Protein AF-A0A8G2C918-F1 (afdb_monomer)

Nearest PDB structures (foldseek):
  8u4b-assembly1_B  TM=2.051E-01  e=2.518E-05  Homo sapiens
  2l7n-assembly1_A  TM=1.930E-01  e=5.730E+00  Mus musculus

Sequence (730 aa):
MRNIVCNIPLLLLMLLLVAGCDYKIKETTKEYTSENQDIVAGAVVAAPLDNATVEAFINNIWMPVGFTKNGNIHFTAIDEIKKYPVMLRANAYGKGRNTKTGLLFKAELRGIMMSRDDTAYLTPVTTLAALLFQIDGSTTAAAYKAKRQVTSIVQKALGFYSFDPFTNPLGDKLLKHEVLQQAFMVALGLGEETDNSSMLNFITTLATVAQTMQKDTFLGAAKKVNPKLNSSIVEYITTQQARIVQRASALLFDKDKDPLEQEKEHIELSQEMNKIMGNDITRTELAECFVLTKLTDGCDSFTPLSTQIALPQKTATTPLHFRVSLLSNKNSVTELTSNGTKGLVPTYSGRFKISATTSAGTLNEGAPISPNNDQRVTAGNKTYTNGTEFSFFPNVTTAAIDSKHIITFTAADDSSVATTITFTVKGQDDVVIESVTSSGTSKLFAFNEGSSFAIPIGATATITEGQLAADVTPAFGTATPEEVFDTVMVQFSAPAGFAFRGENTSRRTAIVAVIPTSTDNTFTFALPSTIDIVATAPSDVGKKIIEIEVLDQKNKKVVARTSSTVYFVPQNALGDIASAVMTKHPSSVITYDKKAAGSDVLLDSFISCELKTWYDLAEVPKEEQPISPINQYPSIWKLRFDNIATGNNGFKKADGSYSTELDLQPFAFSQAGTPMEFGLSDFSNEGGTDCRQTITPFSTSDIIRLYYAFYENPQKEYLTSGSIIVMEQP

Mean predicted aligned error: 22.07 Å

pLDDT: mean 70.18, std 20.14, range [22.52, 95.94]

Secondary structure (DSSP, 8-state):
---------------------------------------EEEEEBTTBEES-EEEEEETTEEEEEEEEETTEEEES-GGG--SSSEEEEE-TTS--EETTT-PBP---EEEEE-STT--EEE-HHHHHHHHHHHHTTS-HHHHHHHHHHHHHIIIIISSBTT--TTS--SSTTHHHHHHHHHHHHHHTT---TT-HHHHHTHHHHHHHHHHHTTTS-HHHHHHHH-TT--S-HHHHHHHTHHHHHHHHHHHH--TTS-HHHHHHHHHHHHHHHHHHHHHHB-----S-------SS------------------S----EEEEE----TT-------S------------EEEEEEES--EEETTTEEE---TT-----TTPPEETTEEEEEEE-GGGPPTT-EEEEEEEESS-TT-EEEEEEE--------EEEEEE--S--EEEESS--SSEE-TT-EEEPPTTSSEEEEEESSTT--HHHHHHHEEEEEEPPTTEEEEETTEEESEEEE-SPPEEETTEEEEE--TT-EEEESS-EESEEEEEEEEEEETTT--EEEEEEEEEEEEEGGGTTBEEEEEE-SS-S-EEEE-GGGTTS-EEE-EEEEEEEEEHHHHTT--TTTS-SS--SB-EEEEEEEESSPP-TTSEEEPTTS-EESEEE-GGGBS-SSSSSEEEEE-B-GGGTS-B-PEEEE-SSSEEEEEEEEEETTEEEEEEEPB--EEEEE--

Solvent-accessible surface area (backbone atoms only — not comparable to full-atom values): 41741 Å² total; per-residue (Å²): 135,82,89,87,84,90,85,84,83,88,78,79,93,79,84,82,88,89,87,81,78,91,75,83,79,78,84,75,86,71,85,81,89,78,82,90,73,78,53,75,41,29,36,34,52,82,40,41,31,21,66,16,53,26,26,35,58,52,96,93,40,80,41,81,25,30,34,24,52,90,10,29,30,39,42,80,39,61,82,74,65,84,66,65,43,30,47,35,37,31,16,82,81,34,65,13,20,29,69,48,70,68,46,62,35,38,46,55,30,21,13,61,30,68,44,92,89,39,66,30,50,30,20,71,65,32,24,47,28,32,48,38,11,54,74,59,66,54,38,63,67,24,44,54,52,20,51,52,52,50,36,49,39,42,21,69,46,60,18,35,65,86,55,64,85,84,53,80,48,83,57,102,42,30,67,61,45,39,43,48,41,38,40,53,32,54,58,44,56,44,58,50,72,81,34,62,74,38,22,68,45,42,56,62,52,45,48,52,33,45,60,38,41,77,81,41,49,67,67,59,20,30,29,74,68,15,74,84,58,82,87,48,60,40,60,53,42,59,77,38,38,70,59,28,30,52,54,36,34,66,47,71,40,56,74,86,54,56,73,70,58,35,53,51,48,50,50,52,46,38,51,53,43,46,47,49,58,64,70,45,47,55,89,76,86,84,86,90,87,82,88,82,80,84,92,75,90,84,84,91,82,91,82,91,88,77,95,71,92,80,86,85,83,70,98,63,74,77,57,51,73,49,67,51,68,77,81,73,101,79,72,76,95,69,74,100,64,100,75,82,83,86,76,91,77,82,83,68,88,36,37,33,40,56,44,52,48,64,48,50,32,33,44,55,101,72,46,75,43,58,46,53,91,80,54,74,46,61,69,64,96,61,70,43,50,58,61,42,75,45,38,39,38,72,56,67,94,81,54,54,76,66,39,63,38,39,45,32,40,25,34,67,91,41,80,87,49,62,49,70,51,72,50,58,42,84,72,77,84,76,92,47,68,65,46,46,44,68,61,35,80,47,27,64,42,54,17,81,40,60,47,82,58,37,32,44,59,71,29,42,21,79,38,53,71,42,30,53,23,36,31,38,28,50,68,60,89,79,80,49,47,64,60,49,45,70,45,39,34,46,36,39,35,45,40,92,45,36,21,37,32,44,95,90,44,76,33,53,59,50,69,46,90,63,76,31,53,70,57,93,68,33,33,37,43,48,45,62,52,75,32,29,41,31,27,73,31,76,38,70,49,40,82,45,56,34,43,36,34,34,21,33,57,88,78,65,45,77,69,37,64,41,63,39,74,32,32,42,36,20,60,92,37,44,25,29,65,68,47,44,32,55,69,61,55,48,75,34,77,44,69,42,60,68,96,41,79,87,44,79,40,76,46,79,47,52,44,34,33,39,63,28,31,45,45,59,75,35,64,55,58,74,89,78,47,60,97,71,51,68,78,50,58,65,70,43,39,32,40,33,47,86,62,83,84,48,83,82,28,27,38,50,44,96,88,71,49,42,29,48,56,43,78,39,63,93,35,47,80,46,84,87,53,73,60,28,37,30,56,22,42,74,31,53,93,78,76,47,66,71,45,51,43,41,30,24,72,87,55,66,65,40,49,36,35,47,34,34,17,33,70,94,43,68,86,54,75,42,77,40,49,64,43,35,35,41,30,48,51,131

Structure (mmCIF, N/CA/C/O backbone):
data_AF-A0A8G2C918-F1
#
_entry.id   AF-A0A8G2C918-F1
#
loop_
_atom_site.group_PDB
_atom_site.id
_atom_site.type_symbol
_atom_site.label_atom_id
_atom_site.label_alt_id
_atom_site.label_comp_id
_atom_site.label_asym_id
_atom_site.label_entity_id
_atom_site.label_seq_id
_atom_site.pdbx_PDB_ins_code
_atom_site.Cartn_x
_atom_site.Cartn_y
_atom_site.Cartn_z
_atom_site.occupancy
_atom_site.B_iso_or_equiv
_atom_site.auth_seq_id
_atom_site.auth_comp_id
_atom_site.auth_asym_id
_atom_site.auth_atom_id
_atom_site.pdbx_PDB_model_num
ATOM 1 N N . MET A 1 1 ? 23.443 42.642 89.376 1.00 32.12 1 MET A N 1
ATOM 2 C CA . MET A 1 1 ? 23.625 43.856 88.549 1.00 32.12 1 MET A CA 1
ATOM 3 C C . MET A 1 1 ? 23.924 43.423 87.119 1.00 32.12 1 MET A C 1
ATOM 5 O O . MET A 1 1 ? 24.806 42.593 86.970 1.00 32.12 1 MET A O 1
ATOM 9 N N . ARG A 1 2 ? 23.223 44.028 86.139 1.00 31.61 2 ARG A N 1
ATOM 10 C CA . ARG A 1 2 ? 23.403 43.985 84.661 1.00 31.61 2 ARG A CA 1
ATOM 11 C C . ARG A 1 2 ? 22.984 42.667 83.966 1.00 31.61 2 ARG A C 1
ATOM 13 O O . ARG A 1 2 ? 23.563 41.639 84.271 1.00 31.61 2 ARG A O 1
ATOM 20 N N . ASN A 1 3 ? 21.905 42.573 83.163 1.00 31.84 3 ASN A N 1
ATOM 21 C CA . ASN A 1 3 ? 21.413 43.351 81.991 1.00 31.84 3 ASN A CA 1
ATOM 22 C C . ASN A 1 3 ? 22.470 43.518 80.887 1.00 31.84 3 ASN A C 1
ATOM 24 O O . ASN A 1 3 ? 23.605 43.813 81.229 1.00 31.84 3 ASN A O 1
ATOM 28 N N . ILE A 1 4 ? 22.228 43.488 79.572 1.00 38.88 4 ILE A N 1
ATOM 29 C CA . ILE A 1 4 ? 21.111 43.289 78.611 1.00 38.88 4 ILE A CA 1
ATOM 30 C C . ILE A 1 4 ? 21.816 43.301 77.218 1.00 38.88 4 ILE A C 1
ATOM 32 O O . ILE A 1 4 ? 22.996 43.643 77.163 1.00 38.88 4 ILE A O 1
ATOM 36 N N . VAL A 1 5 ? 21.081 42.998 76.133 1.00 33.28 5 VAL A N 1
ATOM 37 C CA . VAL A 1 5 ? 21.275 43.331 74.688 1.00 33.28 5 VAL A CA 1
ATOM 38 C C . VAL A 1 5 ? 21.325 42.015 73.888 1.00 33.28 5 VAL A C 1
ATOM 40 O O . VAL A 1 5 ? 22.317 41.306 73.947 1.00 33.28 5 VAL A O 1
ATOM 43 N N . CYS A 1 6 ? 20.250 41.487 73.287 1.00 32.41 6 CYS A N 1
ATOM 44 C CA . CYS A 1 6 ? 19.261 42.031 72.338 1.00 32.41 6 CYS A CA 1
ATOM 45 C C . CYS A 1 6 ? 19.869 42.478 70.995 1.00 32.41 6 CYS A C 1
ATOM 47 O O . CYS A 1 6 ? 20.426 43.563 70.917 1.00 32.41 6 CYS A O 1
ATOM 49 N N . ASN A 1 7 ? 19.732 41.647 69.951 1.00 29.67 7 ASN A N 1
ATOM 50 C CA . ASN A 1 7 ? 19.430 42.065 68.573 1.00 29.67 7 ASN A CA 1
ATOM 51 C C . ASN A 1 7 ? 19.070 40.835 67.712 1.00 29.67 7 ASN A C 1
ATOM 53 O O . ASN A 1 7 ? 19.927 40.078 67.271 1.00 29.67 7 ASN A O 1
ATOM 57 N N . ILE A 1 8 ? 17.768 40.662 67.492 1.00 48.41 8 ILE A N 1
ATOM 58 C CA . ILE A 1 8 ? 17.135 39.984 66.348 1.00 48.41 8 ILE A CA 1
ATOM 59 C C . ILE A 1 8 ? 16.676 41.160 65.463 1.00 48.41 8 ILE A C 1
ATOM 61 O O . ILE A 1 8 ? 16.095 42.082 66.046 1.00 48.41 8 ILE A O 1
ATOM 65 N N . PRO A 1 9 ? 16.924 41.217 64.133 1.00 47.28 9 PRO A N 1
ATOM 66 C CA . PRO A 1 9 ? 16.247 40.315 63.193 1.00 47.28 9 PRO A CA 1
ATOM 67 C C . PRO A 1 9 ? 16.969 40.023 61.855 1.00 47.28 9 PRO A C 1
ATOM 69 O O . PRO A 1 9 ? 17.986 40.611 61.515 1.00 47.28 9 PRO A O 1
ATOM 72 N N . LEU A 1 10 ? 16.321 39.162 61.060 1.00 33.94 10 LEU A N 1
ATOM 73 C CA . LEU A 1 10 ? 16.300 39.209 59.592 1.00 33.94 10 LEU A CA 1
ATOM 74 C C . LEU A 1 10 ? 17.639 38.985 58.854 1.00 33.94 10 LEU A C 1
ATOM 76 O O . LEU A 1 10 ? 18.270 39.915 58.370 1.00 33.94 10 LEU A O 1
ATOM 80 N N . LEU A 1 11 ? 17.948 37.726 58.556 1.00 36.88 11 LEU A N 1
ATOM 81 C CA . LEU A 1 11 ? 17.867 37.314 57.155 1.00 36.88 11 LEU A CA 1
ATOM 82 C C . LEU A 1 11 ? 17.678 35.799 57.065 1.00 36.88 11 LEU A C 1
ATOM 84 O O . LEU A 1 11 ? 18.548 35.023 57.437 1.00 36.88 11 LEU A O 1
ATOM 88 N N . LEU A 1 12 ? 16.478 35.441 56.624 1.00 35.50 12 LEU A N 1
ATOM 89 C CA . LEU A 1 12 ? 16.113 34.307 55.786 1.00 35.50 12 LEU A CA 1
ATOM 90 C C . LEU A 1 12 ? 17.060 33.089 55.795 1.00 35.50 12 LEU A C 1
ATOM 92 O O . LEU A 1 12 ? 18.175 33.143 55.296 1.00 35.50 12 LEU A O 1
ATOM 96 N N . LEU A 1 13 ? 16.617 31.930 56.279 1.00 40.97 13 LEU A N 1
ATOM 97 C CA . LEU A 1 13 ? 15.648 31.103 55.541 1.00 40.97 13 LEU A CA 1
ATOM 98 C C . LEU A 1 13 ? 16.227 30.659 54.190 1.00 40.97 13 LEU A C 1
ATOM 100 O O . LEU A 1 13 ? 15.791 31.108 53.142 1.00 40.97 13 LEU A O 1
ATOM 104 N N . MET A 1 14 ? 17.221 29.775 54.256 1.00 29.80 14 MET A N 1
ATOM 105 C CA . MET A 1 14 ? 17.512 28.719 53.284 1.00 29.80 14 MET A CA 1
ATOM 106 C C . MET A 1 14 ? 18.461 27.733 53.979 1.00 29.80 14 MET A C 1
ATOM 108 O O . MET A 1 14 ? 19.437 28.152 54.590 1.00 29.80 14 MET A O 1
ATOM 112 N N . LEU A 1 15 ? 18.169 26.437 53.871 1.00 34.94 15 LEU A N 1
ATOM 113 C CA . LEU A 1 15 ? 18.985 25.295 54.325 1.00 34.94 15 LEU A CA 1
ATOM 114 C C . LEU A 1 15 ? 18.833 24.860 55.793 1.00 34.94 15 LEU A C 1
ATOM 116 O O . LEU A 1 15 ? 19.758 24.389 56.447 1.00 34.94 15 LEU A O 1
ATOM 120 N N . LEU A 1 16 ? 17.587 24.891 56.261 1.00 30.78 16 LEU A N 1
ATOM 121 C CA . LEU A 1 16 ? 17.045 23.786 57.050 1.00 30.78 16 LEU A CA 1
ATOM 122 C C . LEU A 1 16 ? 17.107 22.473 56.230 1.00 30.78 16 LEU A C 1
ATOM 124 O O . LEU A 1 16 ? 16.788 22.478 55.044 1.00 30.78 16 LEU A O 1
ATOM 128 N N . LEU A 1 17 ? 17.386 21.364 56.927 1.00 31.30 17 LEU A N 1
ATOM 129 C CA . LEU A 1 17 ? 16.862 20.011 56.659 1.00 31.30 17 LEU A CA 1
ATOM 130 C C . LEU A 1 17 ? 17.523 19.142 55.566 1.00 31.30 17 LEU A C 1
ATOM 132 O O . LEU A 1 17 ? 16.834 18.681 54.665 1.00 31.30 17 LEU A O 1
ATOM 136 N N . VAL A 1 18 ? 18.803 18.769 55.710 1.00 32.84 18 VAL A N 1
ATOM 137 C CA . VAL A 1 18 ? 19.326 17.513 55.113 1.00 32.84 18 VAL A CA 1
ATOM 138 C C . VAL A 1 18 ? 20.404 16.897 56.019 1.00 32.84 18 VAL A C 1
ATOM 140 O O . VAL A 1 18 ? 21.580 17.174 55.835 1.00 32.84 18 VAL A O 1
ATOM 143 N N . ALA A 1 19 ? 20.014 16.109 57.026 1.00 30.86 19 ALA A N 1
ATOM 144 C CA . ALA A 1 19 ? 20.847 15.075 57.676 1.00 30.86 19 ALA A CA 1
ATOM 145 C C . ALA A 1 19 ? 20.064 14.463 58.851 1.00 30.86 19 ALA A C 1
ATOM 147 O O . ALA A 1 19 ? 20.234 14.845 60.007 1.00 30.86 19 ALA A O 1
ATOM 148 N N . GLY A 1 20 ? 19.150 13.545 58.537 1.00 25.59 20 GLY A N 1
ATOM 149 C CA . GLY A 1 20 ? 18.375 12.785 59.512 1.00 25.59 20 GLY A CA 1
ATOM 150 C C . GLY A 1 20 ? 18.627 11.290 59.354 1.00 25.59 20 GLY A C 1
ATOM 151 O O . GLY A 1 20 ? 18.128 10.690 58.413 1.00 25.59 20 GLY A O 1
ATOM 152 N N . CYS A 1 21 ? 19.378 10.749 60.313 1.00 28.38 21 CYS A N 1
ATOM 153 C CA . CYS A 1 21 ? 19.358 9.382 60.839 1.00 28.38 21 CYS A CA 1
ATOM 154 C C . CYS A 1 21 ? 19.516 8.191 59.875 1.00 28.38 21 CYS A C 1
ATOM 156 O O . CYS A 1 21 ? 18.552 7.663 59.326 1.00 28.38 21 CYS A O 1
ATOM 158 N N . ASP A 1 22 ? 20.743 7.661 59.871 1.00 27.02 22 ASP A N 1
ATOM 159 C CA . ASP A 1 22 ? 21.066 6.257 59.613 1.00 27.02 22 ASP A CA 1
ATOM 160 C C . ASP A 1 22 ? 20.166 5.307 60.422 1.00 27.02 22 ASP A C 1
ATOM 162 O O . ASP A 1 22 ? 20.320 5.153 61.638 1.00 27.02 22 ASP A O 1
ATOM 166 N N . TYR A 1 23 ? 19.264 4.606 59.735 1.00 26.92 23 TYR A N 1
ATOM 167 C CA . TYR A 1 23 ? 18.685 3.358 60.224 1.00 26.92 23 TYR A CA 1
ATOM 168 C C . TYR A 1 23 ? 19.429 2.199 59.556 1.00 26.92 23 TYR A C 1
ATOM 170 O O . TYR A 1 23 ? 19.225 1.899 58.381 1.00 26.92 23 TYR A O 1
ATOM 178 N N . LYS A 1 24 ? 20.309 1.536 60.318 1.00 26.67 24 LYS A N 1
ATOM 179 C CA . LYS A 1 24 ? 20.895 0.242 59.942 1.00 26.67 24 LYS A CA 1
ATOM 180 C C . LYS A 1 24 ? 19.768 -0.769 59.731 1.00 26.67 24 LYS A C 1
ATOM 182 O O . LYS A 1 24 ? 19.124 -1.191 60.693 1.00 26.67 24 LYS A O 1
ATOM 187 N N . ILE A 1 25 ? 19.562 -1.189 58.487 1.00 30.53 25 ILE A N 1
ATOM 188 C CA . ILE A 1 25 ? 18.729 -2.344 58.162 1.00 30.53 25 ILE A CA 1
ATOM 189 C C . ILE A 1 25 ? 19.484 -3.590 58.640 1.00 30.53 25 ILE A C 1
ATOM 191 O O . ILE A 1 25 ? 20.537 -3.937 58.113 1.00 30.53 25 ILE A O 1
ATOM 195 N N . LYS A 1 26 ? 18.957 -4.244 59.681 1.00 26.45 26 LYS A N 1
ATOM 196 C CA . LYS A 1 26 ? 19.287 -5.634 60.002 1.00 26.45 26 LYS A CA 1
ATOM 197 C C . LYS A 1 26 ? 18.755 -6.503 58.866 1.00 26.45 26 LYS A C 1
ATOM 199 O O . LYS A 1 26 ? 17.549 -6.737 58.789 1.00 26.45 26 LYS A O 1
ATOM 204 N N . GLU A 1 27 ? 19.652 -7.005 58.026 1.00 29.88 27 GLU A N 1
ATOM 205 C CA . GLU A 1 27 ? 19.395 -8.208 57.240 1.00 29.88 27 GLU A CA 1
ATOM 206 C C . GLU A 1 27 ? 19.060 -9.332 58.221 1.00 29.88 27 GLU A C 1
ATOM 208 O O . GLU A 1 27 ? 19.912 -9.845 58.945 1.00 29.88 27 GLU A O 1
ATOM 213 N N . THR A 1 28 ? 17.771 -9.640 58.321 1.00 27.67 28 THR A N 1
ATOM 214 C CA . THR A 1 28 ? 17.304 -10.829 59.021 1.00 27.67 28 THR A CA 1
ATOM 215 C C . THR A 1 28 ? 16.910 -11.805 57.931 1.00 27.67 28 THR A C 1
ATOM 217 O O . THR A 1 28 ? 15.772 -11.813 57.466 1.00 27.67 28 THR A O 1
ATOM 220 N N . THR A 1 29 ? 17.886 -12.587 57.480 1.00 33.78 29 THR A N 1
ATOM 221 C CA . THR A 1 29 ? 17.678 -13.802 56.697 1.00 33.78 29 THR A CA 1
ATOM 222 C C . THR A 1 29 ? 16.863 -14.748 57.570 1.00 33.78 29 THR A C 1
ATOM 224 O O . THR A 1 29 ? 17.391 -15.442 58.435 1.00 33.78 29 THR A O 1
ATOM 227 N N . LYS A 1 30 ? 15.539 -14.711 57.420 1.00 26.31 30 LYS A N 1
ATOM 228 C CA . LYS A 1 30 ? 14.686 -15.797 57.885 1.00 26.31 30 LYS A CA 1
ATOM 229 C C . LYS A 1 30 ? 14.588 -16.796 56.746 1.00 26.31 30 LYS A C 1
ATOM 231 O O . LYS A 1 30 ? 13.847 -16.579 55.791 1.00 26.31 30 LYS A O 1
ATOM 236 N N . GLU A 1 31 ? 15.351 -17.875 56.866 1.00 27.52 31 GLU A N 1
ATOM 237 C CA . GLU A 1 31 ? 14.974 -19.142 56.256 1.00 27.52 31 GLU A CA 1
ATOM 238 C C . GLU A 1 31 ? 13.572 -19.500 56.763 1.00 27.52 31 GLU A C 1
ATOM 240 O O . GLU A 1 31 ? 13.368 -19.726 57.955 1.00 27.52 31 GLU A O 1
ATOM 245 N N . TYR A 1 32 ? 12.596 -19.504 55.860 1.00 27.55 32 TYR A N 1
ATOM 246 C CA . TYR A 1 32 ? 11.320 -20.171 56.075 1.00 27.55 32 TYR A CA 1
ATOM 247 C C . TYR A 1 32 ? 11.331 -21.457 55.257 1.00 27.55 32 TYR A C 1
ATOM 249 O O . TYR A 1 32 ? 11.135 -21.447 54.045 1.00 27.55 32 TYR A O 1
ATOM 257 N N . THR A 1 33 ? 11.556 -22.572 55.939 1.00 33.81 33 THR A N 1
ATOM 258 C CA . THR A 1 33 ? 11.066 -23.881 55.515 1.00 33.81 33 THR A CA 1
ATOM 259 C C . THR A 1 33 ? 9.896 -24.246 56.428 1.00 33.81 33 THR A C 1
ATOM 261 O O . THR A 1 33 ? 10.117 -24.587 57.581 1.00 33.81 33 THR A O 1
ATOM 264 N N . SER A 1 34 ? 8.658 -24.124 55.932 1.00 27.55 34 SER A N 1
ATOM 265 C CA . SER A 1 34 ? 7.542 -25.055 56.199 1.00 27.55 34 SER A CA 1
ATOM 266 C C . SER A 1 34 ? 6.229 -24.561 55.571 1.00 27.55 34 SER A C 1
ATOM 268 O O . SER A 1 34 ? 5.693 -23.530 55.964 1.00 27.55 34 SER A O 1
ATOM 270 N N . GLU A 1 35 ? 5.737 -25.361 54.627 1.00 27.92 35 GLU A N 1
ATOM 271 C CA . GLU A 1 35 ? 4.338 -25.779 54.447 1.00 27.92 35 GLU A CA 1
ATOM 272 C C . GLU A 1 35 ? 3.220 -24.725 54.286 1.00 27.92 35 GLU A C 1
ATOM 274 O O . GLU A 1 35 ? 2.712 -24.149 55.239 1.00 27.92 35 GLU A O 1
ATOM 279 N N . ASN A 1 36 ? 2.751 -24.631 53.032 1.00 40.00 36 ASN A N 1
ATOM 280 C CA . ASN A 1 36 ? 1.347 -24.538 52.611 1.00 40.00 36 ASN A CA 1
ATOM 281 C C . ASN A 1 36 ? 0.421 -23.555 53.350 1.00 40.00 36 ASN A C 1
ATOM 283 O O . ASN A 1 36 ? -0.276 -23.935 54.285 1.00 40.00 36 ASN A O 1
ATOM 287 N N . GLN A 1 37 ? 0.249 -22.364 52.767 1.00 39.84 37 GLN A N 1
ATOM 288 C CA . GLN A 1 37 ? -1.017 -21.963 52.121 1.00 39.84 37 GLN A CA 1
ATOM 289 C C . GLN A 1 37 ? -0.845 -20.604 51.407 1.00 39.84 37 GLN A C 1
ATOM 291 O O . GLN A 1 37 ? -1.522 -19.629 51.719 1.00 39.84 37 GLN A O 1
ATOM 296 N N . ASP A 1 38 ? 0.043 -20.524 50.408 1.00 46.53 38 ASP A N 1
ATOM 297 C CA . ASP A 1 38 ? -0.089 -19.470 49.391 1.00 46.53 38 ASP A CA 1
ATOM 298 C C . ASP A 1 38 ? -1.311 -19.835 48.535 1.00 46.53 38 ASP A C 1
ATOM 300 O O . ASP A 1 38 ? -1.213 -20.590 47.565 1.00 46.53 38 ASP A O 1
ATOM 304 N N . ILE A 1 39 ? -2.500 -19.386 48.945 1.00 52.44 39 ILE A N 1
ATOM 305 C CA . ILE A 1 39 ? -3.729 -19.648 48.194 1.00 52.44 39 ILE A CA 1
ATOM 306 C C . ILE A 1 39 ? -3.706 -18.754 46.951 1.00 52.44 39 ILE A C 1
ATOM 308 O O . ILE A 1 39 ? -3.941 -17.546 47.023 1.00 52.44 39 ILE A O 1
ATOM 312 N N . VAL A 1 40 ? -3.417 -19.364 45.800 1.00 58.62 40 VAL A N 1
ATOM 313 C CA . VAL A 1 40 ? -3.620 -18.748 44.486 1.00 58.62 40 VAL A CA 1
ATOM 314 C C . VAL A 1 40 ? -5.126 -18.629 44.267 1.00 58.62 40 VAL A C 1
ATOM 316 O O . VAL A 1 40 ? -5.803 -19.624 44.026 1.00 58.62 40 VAL A O 1
ATOM 319 N N . ALA A 1 41 ? -5.658 -17.416 44.390 1.00 59.22 41 ALA A N 1
ATOM 320 C CA . ALA A 1 41 ? -7.094 -17.144 44.274 1.00 59.22 41 ALA A CA 1
ATOM 321 C C . ALA A 1 41 ? -7.385 -15.988 43.307 1.00 59.22 41 ALA A C 1
ATOM 323 O O . ALA A 1 41 ? -8.381 -15.282 43.445 1.00 59.22 41 ALA A O 1
ATOM 324 N N . GLY A 1 42 ? -6.531 -15.758 42.308 1.00 61.78 42 GLY A N 1
ATOM 325 C CA . GLY A 1 42 ? -6.791 -14.718 41.318 1.00 61.78 42 GLY A CA 1
ATOM 326 C C . GLY A 1 42 ? -5.708 -14.549 40.269 1.00 61.78 42 GLY A C 1
ATOM 327 O O . GLY A 1 42 ? -4.627 -15.122 40.379 1.00 61.78 42 GLY A O 1
ATOM 328 N N . ALA A 1 43 ? -5.998 -13.719 39.271 1.00 72.50 43 ALA A N 1
ATOM 329 C CA . ALA A 1 43 ? -5.054 -13.360 38.218 1.00 72.50 43 ALA A CA 1
ATOM 330 C C . ALA A 1 43 ? -5.240 -11.912 37.751 1.00 72.50 43 ALA A C 1
ATOM 332 O O . ALA A 1 43 ? -6.340 -11.355 37.819 1.00 72.50 43 ALA A O 1
ATOM 333 N N . VAL A 1 44 ? -4.158 -11.320 37.252 1.00 71.00 44 VAL A N 1
ATOM 334 C CA . VAL A 1 44 ? -4.124 -9.979 36.662 1.00 71.00 44 VAL A CA 1
ATOM 335 C C . VAL A 1 44 ? -3.740 -10.097 35.192 1.00 71.00 44 VAL A C 1
ATOM 337 O O . VAL A 1 44 ? -2.695 -10.673 34.891 1.00 71.00 44 VAL A O 1
ATOM 340 N N . VAL A 1 45 ? -4.575 -9.574 34.285 1.00 63.53 45 VAL A N 1
ATOM 341 C CA . VAL A 1 45 ? -4.317 -9.631 32.833 1.00 63.53 45 VAL A CA 1
ATOM 342 C C . VAL A 1 45 ? -4.524 -8.278 32.154 1.00 63.53 45 VAL A C 1
ATOM 344 O O . VAL A 1 45 ? -5.636 -7.743 32.115 1.00 63.53 45 VAL A O 1
ATOM 347 N N . ALA A 1 46 ? -3.382 -7.772 31.687 1.00 56.19 46 ALA A N 1
ATOM 348 C CA . ALA A 1 46 ? -3.067 -6.635 30.820 1.00 56.19 46 ALA A CA 1
ATOM 349 C C . ALA A 1 46 ? -1.543 -6.758 30.583 1.00 56.19 46 ALA A C 1
ATOM 351 O O . ALA A 1 46 ? -0.741 -6.092 31.243 1.00 56.19 46 ALA A O 1
ATOM 352 N N . ALA A 1 47 ? -1.168 -7.841 29.887 1.00 58.62 47 ALA A N 1
ATOM 353 C CA . ALA A 1 47 ? 0.020 -8.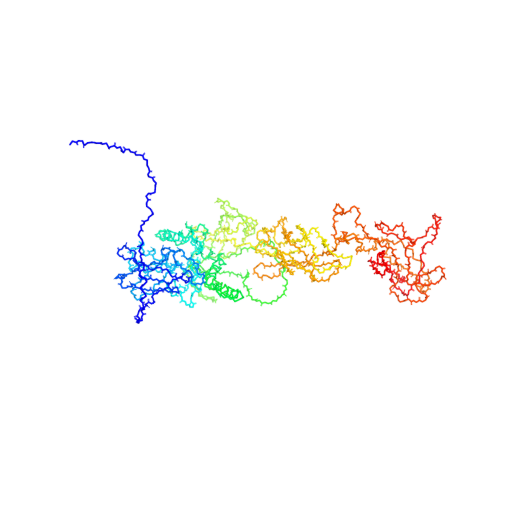659 30.161 1.00 58.62 47 ALA A CA 1
ATOM 354 C C . ALA A 1 47 ? 0.057 -9.275 31.582 1.00 58.62 47 ALA A C 1
ATOM 356 O O . ALA A 1 47 ? -0.422 -8.666 32.543 1.00 58.62 47 ALA A O 1
ATOM 357 N N . PRO A 1 48 ? 0.626 -10.483 31.783 1.00 70.94 48 PRO A N 1
ATOM 358 C CA . PRO A 1 48 ? 0.764 -11.031 33.127 1.00 70.94 48 PRO A CA 1
ATOM 359 C C . PRO A 1 48 ? 1.688 -10.110 33.927 1.00 70.94 48 PRO A C 1
ATOM 361 O O . PRO A 1 48 ? 2.847 -9.901 33.552 1.00 70.94 48 PRO A O 1
ATOM 364 N N . LEU A 1 49 ? 1.139 -9.504 34.978 1.00 81.88 49 LEU A N 1
ATOM 365 C CA . LEU A 1 49 ? 1.768 -8.412 35.707 1.00 81.88 49 LEU A CA 1
ATOM 366 C C . LEU A 1 49 ? 2.320 -8.883 37.051 1.00 81.88 49 LEU A C 1
ATOM 368 O O . LEU A 1 49 ? 1.591 -9.432 37.875 1.00 81.88 49 LEU A O 1
ATOM 372 N N . ASP A 1 50 ? 3.584 -8.571 37.305 1.00 85.25 50 ASP A N 1
ATOM 373 C CA . ASP A 1 50 ? 4.347 -8.995 38.475 1.00 85.25 50 ASP A CA 1
ATOM 374 C C . ASP A 1 50 ? 4.745 -7.845 39.379 1.00 85.25 50 ASP A C 1
ATOM 376 O O . ASP A 1 50 ? 4.914 -6.706 38.941 1.00 85.25 50 ASP A O 1
ATOM 380 N N . ASN A 1 51 ? 4.951 -8.168 40.655 1.00 85.12 51 ASN A N 1
ATOM 381 C CA . ASN A 1 51 ? 5.389 -7.247 41.699 1.00 85.12 51 ASN A CA 1
ATOM 382 C C . ASN A 1 51 ? 4.419 -6.080 41.960 1.00 85.12 51 ASN A C 1
ATOM 384 O O . ASN A 1 51 ? 4.828 -5.053 42.509 1.00 85.12 51 ASN A O 1
ATOM 388 N N . ALA A 1 52 ? 3.136 -6.206 41.604 1.00 88.06 52 ALA A N 1
ATOM 389 C CA . ALA A 1 52 ? 2.132 -5.250 42.051 1.00 88.06 52 ALA A CA 1
ATOM 390 C C . ALA A 1 52 ? 1.549 -5.650 43.398 1.00 88.06 52 ALA A C 1
ATOM 392 O O . ALA A 1 52 ? 1.150 -6.791 43.610 1.00 88.06 52 ALA A O 1
ATOM 393 N N . THR A 1 53 ? 1.430 -4.670 44.287 1.00 90.50 53 THR A N 1
ATOM 394 C CA . THR A 1 53 ? 0.644 -4.799 45.512 1.00 90.50 53 THR A CA 1
ATOM 395 C C . THR A 1 53 ? -0.840 -4.897 45.166 1.00 90.50 53 THR A C 1
ATOM 397 O O . THR A 1 53 ? -1.336 -4.131 44.331 1.00 90.50 53 THR A O 1
ATOM 400 N N . VAL A 1 54 ? -1.531 -5.823 45.828 1.00 91.31 54 VAL A N 1
ATOM 401 C CA . VAL A 1 54 ? -2.983 -6.002 45.768 1.00 91.31 54 VAL A CA 1
ATOM 402 C C . VAL A 1 54 ? -3.581 -5.535 47.089 1.00 91.31 54 VAL A C 1
ATOM 404 O O . VAL A 1 54 ? -3.148 -5.955 48.161 1.00 91.31 54 VAL A O 1
ATOM 407 N N . GLU A 1 55 ? -4.579 -4.664 47.012 1.00 94.25 55 GLU A N 1
ATOM 408 C CA . GLU A 1 55 ? -5.244 -4.050 48.156 1.00 94.25 55 GLU A CA 1
ATOM 409 C C . GLU A 1 55 ? -6.756 -4.299 48.103 1.00 94.25 55 GLU A C 1
ATOM 411 O O . GLU A 1 55 ? -7.358 -4.304 47.029 1.00 94.25 55 GLU A O 1
ATOM 416 N N . ALA A 1 56 ? -7.385 -4.464 49.264 1.00 93.25 56 ALA A N 1
ATOM 417 C CA . ALA A 1 56 ? -8.828 -4.600 49.422 1.00 93.25 56 ALA A CA 1
ATOM 418 C C . ALA A 1 56 ? -9.428 -3.345 50.071 1.00 93.25 56 ALA A C 1
ATOM 420 O O . ALA A 1 56 ? -8.821 -2.748 50.961 1.00 93.25 56 ALA A O 1
ATOM 421 N N . PHE A 1 57 ? -10.631 -2.947 49.651 1.00 94.06 57 PHE A N 1
ATOM 422 C CA . PHE A 1 57 ? -11.352 -1.824 50.253 1.00 94.06 57 PHE A CA 1
ATOM 423 C C . PHE A 1 57 ? -12.164 -2.286 51.472 1.00 94.06 57 PHE A C 1
ATOM 425 O O . PHE A 1 57 ? -13.265 -2.822 51.334 1.00 94.06 57 PHE A O 1
ATOM 432 N N . ILE A 1 58 ? -11.623 -2.086 52.674 1.00 89.00 58 ILE A N 1
ATOM 433 C CA . ILE A 1 58 ? -12.174 -2.571 53.947 1.00 89.00 58 ILE A CA 1
ATOM 434 C C . ILE A 1 58 ? -12.369 -1.372 54.875 1.00 89.00 58 ILE A C 1
ATOM 436 O O . ILE A 1 58 ? -11.472 -0.556 55.018 1.00 89.00 58 ILE A O 1
ATOM 440 N N . ASN A 1 59 ? -13.529 -1.240 55.530 1.00 85.62 59 ASN A N 1
ATOM 441 C CA . ASN A 1 59 ? -13.800 -0.149 56.486 1.00 85.62 59 ASN A CA 1
ATOM 442 C C . ASN A 1 59 ? -13.477 1.262 55.942 1.00 85.62 59 ASN A C 1
ATOM 444 O O . ASN A 1 59 ? -12.971 2.114 56.667 1.00 85.62 59 ASN A O 1
ATOM 448 N N . ASN A 1 60 ? -13.778 1.506 54.662 1.00 84.88 60 ASN A N 1
ATOM 449 C CA . ASN A 1 60 ? -13.489 2.750 53.939 1.00 84.88 60 ASN A CA 1
ATOM 450 C C . ASN A 1 60 ? -11.996 3.096 53.773 1.00 84.88 60 ASN A C 1
ATOM 452 O O . ASN A 1 60 ? -11.667 4.239 53.459 1.00 84.88 60 ASN A O 1
ATOM 456 N N . ILE A 1 61 ? -11.099 2.122 53.937 1.00 91.56 61 ILE A N 1
ATOM 457 C CA . ILE A 1 61 ? -9.663 2.259 53.677 1.00 91.56 61 ILE A CA 1
ATOM 458 C C . ILE A 1 61 ? -9.182 1.166 52.716 1.00 91.56 61 ILE A C 1
ATOM 460 O O . ILE A 1 61 ? -9.748 0.076 52.654 1.00 91.56 61 ILE A O 1
ATOM 464 N N . TRP A 1 62 ? -8.137 1.461 51.945 1.00 93.88 62 TRP A N 1
ATOM 465 C CA . TRP A 1 62 ? -7.453 0.461 51.127 1.00 93.88 62 TRP A CA 1
ATOM 466 C C . TRP A 1 62 ? -6.371 -0.218 51.963 1.00 93.88 62 TRP A C 1
ATOM 468 O O . TRP A 1 62 ? -5.480 0.456 52.478 1.00 93.88 62 TRP A O 1
ATOM 478 N N . MET A 1 63 ? -6.472 -1.535 52.115 1.00 93.38 63 MET A N 1
ATOM 479 C CA . MET A 1 63 ? -5.550 -2.347 52.908 1.00 93.38 63 MET A CA 1
ATOM 480 C C . MET A 1 63 ? -4.803 -3.343 52.016 1.00 93.38 63 MET A C 1
ATOM 482 O O . MET A 1 63 ? -5.466 -4.057 51.265 1.00 93.38 63 MET A O 1
ATOM 486 N N . PRO A 1 64 ? -3.463 -3.435 52.085 1.00 92.06 64 PRO A N 1
ATOM 487 C CA . PRO A 1 64 ? -2.696 -4.455 51.371 1.00 92.06 64 PRO A CA 1
ATOM 488 C C . PRO A 1 64 ? -3.076 -5.867 51.820 1.00 92.06 64 PRO A C 1
ATOM 490 O O . PRO A 1 64 ? -3.005 -6.180 53.001 1.00 92.06 64 PRO A O 1
ATOM 493 N N . VAL A 1 65 ? -3.450 -6.723 50.870 1.00 90.81 65 VAL A N 1
ATOM 494 C CA . VAL A 1 65 ? -3.874 -8.112 51.128 1.00 90.81 65 VAL A CA 1
ATOM 495 C C . VAL A 1 65 ? -3.059 -9.153 50.360 1.00 90.81 65 VAL A C 1
ATOM 497 O O . VAL A 1 65 ? -3.187 -10.348 50.630 1.00 90.81 65 VAL A O 1
ATOM 500 N N . GLY A 1 66 ? -2.211 -8.728 49.421 1.00 90.56 66 GLY A N 1
ATOM 501 C CA . GLY A 1 66 ? -1.370 -9.627 48.639 1.00 90.56 66 GLY A CA 1
ATOM 502 C C . GLY A 1 66 ? -0.474 -8.919 47.629 1.00 90.56 66 GLY A C 1
ATOM 503 O O . GLY A 1 66 ? -0.338 -7.691 47.629 1.00 90.56 66 GLY A O 1
ATOM 504 N N . PHE A 1 67 ? 0.126 -9.708 46.744 1.00 90.00 67 PHE A N 1
ATOM 505 C CA . PHE A 1 67 ? 0.958 -9.238 45.639 1.00 90.00 67 PHE A CA 1
ATOM 506 C C . PHE A 1 67 ? 0.790 -10.126 44.401 1.00 90.00 67 PHE A C 1
ATOM 508 O O . PHE A 1 67 ? 0.228 -11.218 44.484 1.00 90.00 67 PHE A O 1
ATOM 515 N N . THR A 1 68 ? 1.278 -9.666 43.249 1.00 89.12 68 THR A N 1
ATOM 516 C CA . THR A 1 68 ? 1.255 -10.443 42.006 1.00 89.12 68 THR A CA 1
ATOM 517 C C . THR A 1 68 ? 2.603 -11.096 41.689 1.00 89.12 68 THR A C 1
ATOM 519 O O . THR A 1 68 ? 3.654 -10.470 41.860 1.00 89.12 68 THR A O 1
ATOM 522 N N . LYS A 1 69 ? 2.579 -12.350 41.220 1.00 85.88 69 LYS A N 1
ATOM 523 C CA . LYS A 1 69 ? 3.755 -13.107 40.758 1.00 85.88 69 LYS A CA 1
ATOM 524 C C . LYS A 1 69 ? 3.366 -14.078 39.640 1.00 85.88 69 LYS A C 1
ATOM 526 O O . LYS A 1 69 ? 2.391 -14.817 39.762 1.00 85.88 69 LYS A O 1
ATOM 531 N N . ASN A 1 70 ? 4.128 -14.083 38.552 1.00 78.31 70 ASN A N 1
ATOM 532 C CA . ASN A 1 70 ? 3.760 -14.667 37.263 1.00 78.31 70 ASN A CA 1
ATOM 533 C C . ASN A 1 70 ? 2.314 -14.334 36.822 1.00 78.31 70 ASN A C 1
ATOM 535 O O . ASN A 1 70 ? 1.591 -15.206 36.344 1.00 78.31 70 ASN A O 1
ATOM 539 N N . GLY A 1 71 ? 1.852 -13.105 37.068 1.00 79.56 71 GLY A N 1
ATOM 540 C CA . GLY A 1 71 ? 0.478 -12.647 36.827 1.00 79.56 71 GLY A CA 1
ATOM 541 C C . GLY A 1 71 ? -0.585 -13.175 37.802 1.00 79.56 71 GLY A C 1
ATOM 542 O O . GLY A 1 71 ? -1.704 -12.660 37.813 1.00 79.56 71 GLY A O 1
ATOM 543 N N . ASN A 1 72 ? -0.274 -14.162 38.645 1.00 86.50 72 ASN A N 1
ATOM 544 C CA . ASN A 1 72 ? -1.203 -14.696 39.642 1.00 86.50 72 ASN A CA 1
ATOM 545 C C . ASN A 1 72 ? -1.233 -13.816 40.894 1.00 86.50 72 ASN A C 1
ATOM 547 O O . ASN A 1 72 ? -0.226 -13.212 41.264 1.00 86.50 72 ASN A O 1
ATOM 551 N N . ILE A 1 73 ? -2.380 -13.771 41.573 1.00 87.31 73 ILE A N 1
ATOM 552 C CA . ILE A 1 73 ? -2.534 -13.075 42.854 1.00 87.31 73 ILE A CA 1
ATOM 553 C C . ILE A 1 73 ? -2.200 -14.041 43.990 1.00 87.31 73 ILE A C 1
ATOM 555 O O . ILE A 1 73 ? -2.877 -15.053 44.181 1.00 87.31 73 ILE A O 1
ATOM 559 N N . HIS A 1 74 ? -1.187 -13.679 44.771 1.00 87.94 74 HIS A N 1
ATOM 560 C CA . HIS A 1 74 ? -0.790 -14.356 45.997 1.00 87.94 74 HIS A CA 1
ATOM 561 C C . HIS A 1 74 ? -1.290 -13.540 47.188 1.00 87.94 74 HIS A C 1
ATOM 563 O O . HIS A 1 74 ? -0.777 -12.452 47.470 1.00 87.94 74 HIS A O 1
ATOM 569 N N . PHE A 1 75 ? -2.319 -14.039 47.872 1.00 87.38 75 PHE A N 1
ATOM 570 C CA . PHE A 1 75 ? -2.838 -13.370 49.058 1.00 87.38 75 PHE A CA 1
ATOM 571 C C . PHE A 1 75 ? -1.991 -13.698 50.285 1.00 87.38 75 PHE A C 1
ATOM 573 O O . PHE A 1 75 ? -1.892 -14.850 50.689 1.00 87.38 75 PHE A O 1
ATOM 580 N N . THR A 1 76 ? -1.443 -12.665 50.919 1.00 87.44 76 THR A N 1
ATOM 581 C CA . THR A 1 76 ? -0.679 -12.778 52.169 1.00 87.44 76 THR A CA 1
ATOM 582 C C . THR A 1 76 ? -1.523 -12.465 53.401 1.00 87.44 76 THR A C 1
ATOM 584 O O . THR A 1 76 ? -1.135 -12.809 54.511 1.00 87.44 76 THR A O 1
ATOM 587 N N . ALA A 1 77 ? -2.666 -11.793 53.223 1.00 86.31 77 ALA A N 1
ATOM 588 C CA . ALA A 1 77 ? -3.547 -11.370 54.311 1.00 86.31 77 ALA A CA 1
ATOM 589 C C . ALA A 1 77 ? -5.039 -11.478 53.934 1.00 86.31 77 ALA A C 1
ATOM 591 O O . ALA A 1 77 ? -5.852 -10.625 54.287 1.00 86.31 77 ALA A O 1
ATOM 592 N N . ILE A 1 78 ? -5.428 -12.549 53.225 1.00 86.06 78 ILE A N 1
ATOM 593 C CA . ILE A 1 78 ? -6.836 -12.804 52.846 1.00 86.06 78 ILE A CA 1
ATOM 594 C C . ILE A 1 78 ? -7.776 -12.830 54.060 1.00 86.06 78 ILE A C 1
ATOM 596 O O . ILE A 1 78 ? -8.939 -12.437 53.972 1.00 86.06 78 ILE A O 1
ATOM 600 N N . ASP A 1 79 ? -7.259 -13.248 55.219 1.00 84.50 79 ASP A N 1
ATOM 601 C CA . ASP A 1 79 ? -7.996 -13.294 56.476 1.00 84.50 79 ASP A CA 1
ATOM 602 C C . ASP A 1 79 ? -8.454 -11.926 56.974 1.00 84.50 79 ASP A C 1
ATOM 604 O O . ASP A 1 79 ? -9.407 -11.866 57.749 1.00 84.50 79 ASP A O 1
ATOM 608 N N . GLU A 1 80 ? -7.838 -10.831 56.542 1.00 86.50 80 GLU A N 1
ATOM 609 C CA . GLU A 1 80 ? -8.258 -9.482 56.926 1.00 86.50 80 GLU A CA 1
ATOM 610 C C . GLU A 1 80 ? -9.576 -9.074 56.245 1.00 86.50 80 GLU A C 1
ATOM 612 O O . GLU A 1 80 ? -10.323 -8.239 56.765 1.00 86.50 80 GLU A O 1
ATOM 617 N N . ILE A 1 81 ? -9.942 -9.732 55.139 1.00 88.00 81 ILE A N 1
ATOM 618 C CA . ILE A 1 81 ? -11.205 -9.521 54.429 1.00 88.00 81 ILE A CA 1
ATOM 619 C C . ILE A 1 81 ? -12.333 -10.274 55.152 1.00 88.00 81 ILE A C 1
ATOM 621 O O . ILE A 1 81 ? -12.603 -11.453 54.913 1.00 88.00 81 ILE A O 1
ATOM 625 N N . LYS A 1 82 ? -13.028 -9.574 56.057 1.00 86.00 82 LYS A N 1
ATOM 626 C CA . LYS A 1 82 ? -14.140 -10.140 56.852 1.00 86.00 82 LYS A CA 1
ATOM 627 C C . LYS A 1 82 ? -15.534 -9.951 56.243 1.00 86.00 82 LYS A C 1
ATOM 629 O O . LYS A 1 82 ? -16.493 -10.523 56.753 1.00 86.00 82 LYS A O 1
ATOM 634 N N . LYS A 1 83 ? -15.677 -9.134 55.195 1.00 85.75 83 LYS A N 1
ATOM 635 C CA . LYS A 1 83 ? -16.963 -8.827 54.546 1.00 85.75 83 LYS A CA 1
ATOM 636 C C . LYS A 1 83 ? -16.837 -8.952 53.033 1.00 85.75 83 LYS A C 1
ATOM 638 O O . LYS A 1 83 ? -15.849 -8.497 52.469 1.00 85.75 83 LYS A O 1
ATOM 643 N N . TYR A 1 84 ? -17.868 -9.519 52.412 1.00 86.88 84 TYR A N 1
ATOM 644 C CA . TYR A 1 84 ? -17.980 -9.712 50.968 1.00 86.88 84 TYR A CA 1
ATOM 645 C C . TYR A 1 84 ? -19.366 -9.257 50.471 1.00 86.88 84 TYR A C 1
ATOM 647 O O . TYR A 1 84 ? -20.315 -9.278 51.262 1.00 86.88 84 TYR A O 1
ATOM 655 N N . PRO A 1 85 ? -19.521 -8.890 49.185 1.00 90.44 85 PRO A N 1
ATOM 656 C CA . PRO A 1 85 ? -18.460 -8.707 48.191 1.00 90.44 85 PRO A CA 1
ATOM 657 C C . PRO A 1 85 ? -17.499 -7.573 48.571 1.00 90.44 85 PRO A C 1
ATOM 659 O O . PRO A 1 85 ? -17.900 -6.597 49.201 1.00 90.44 85 PRO A O 1
ATOM 662 N N . VAL A 1 86 ? -16.230 -7.707 48.190 1.00 91.06 86 VAL A N 1
ATOM 663 C CA . VAL A 1 86 ? -15.195 -6.691 48.423 1.00 91.06 86 VAL A CA 1
ATOM 664 C C . VAL A 1 86 ? -14.596 -6.239 47.097 1.00 91.06 86 VAL A C 1
ATOM 666 O O . VAL A 1 86 ? -14.450 -7.028 46.161 1.00 91.06 86 VAL A O 1
ATOM 669 N N . MET A 1 87 ? -14.252 -4.955 47.012 1.00 94.19 87 MET A N 1
ATOM 670 C CA . MET A 1 87 ? -13.505 -4.421 45.881 1.00 94.19 87 MET A CA 1
ATOM 671 C C . MET A 1 87 ? -12.010 -4.616 46.122 1.00 94.19 87 MET A C 1
ATOM 673 O O . MET A 1 87 ? -11.492 -4.234 47.173 1.00 94.19 87 MET A O 1
ATOM 677 N N . LEU A 1 88 ? -11.330 -5.172 45.128 1.00 93.31 88 LEU A N 1
ATOM 678 C CA . LEU A 1 88 ? -9.880 -5.282 45.089 1.00 93.31 88 LEU A CA 1
ATOM 679 C C . LEU A 1 88 ? -9.316 -4.271 44.092 1.00 93.31 88 LEU A C 1
ATOM 681 O O . LEU A 1 88 ? -9.956 -3.977 43.078 1.00 93.31 88 LEU A O 1
ATOM 685 N N . ARG A 1 89 ? -8.106 -3.780 44.356 1.00 93.62 89 ARG A N 1
ATOM 686 C CA . ARG A 1 89 ? -7.289 -3.057 43.381 1.00 93.62 89 ARG A CA 1
ATOM 687 C C . ARG A 1 89 ? -5.869 -3.599 43.360 1.00 93.62 89 ARG A C 1
ATOM 689 O O . ARG A 1 89 ? -5.328 -3.955 44.401 1.00 93.62 89 ARG A O 1
ATOM 696 N N . ALA A 1 90 ? -5.257 -3.621 42.189 1.00 91.19 90 ALA A N 1
ATOM 697 C CA . ALA A 1 90 ? -3.844 -3.897 42.012 1.00 91.19 90 ALA A CA 1
ATOM 698 C C . ALA A 1 90 ? -3.156 -2.699 41.372 1.00 91.19 90 ALA A C 1
ATOM 700 O O . ALA A 1 90 ? -3.752 -1.960 40.587 1.00 91.19 90 ALA A O 1
ATOM 701 N N . ASN A 1 91 ? -1.871 -2.554 41.686 1.00 87.94 91 ASN A N 1
ATOM 702 C CA . ASN A 1 91 ? -0.975 -1.624 41.010 1.00 87.94 91 ASN A CA 1
ATOM 703 C C . ASN A 1 91 ? -1.361 -0.133 41.127 1.00 87.94 91 ASN A C 1
ATOM 705 O O . ASN A 1 91 ? -1.029 0.668 40.258 1.00 87.94 91 ASN A O 1
ATOM 709 N N . ALA A 1 92 ? -1.989 0.269 42.238 1.00 86.94 92 ALA A N 1
ATOM 710 C CA . ALA A 1 92 ? -2.351 1.668 42.518 1.00 86.94 92 ALA A CA 1
ATOM 711 C C . ALA A 1 92 ? -1.162 2.651 42.432 1.00 86.94 92 ALA A C 1
ATOM 713 O O . ALA A 1 92 ? -1.335 3.835 42.158 1.00 86.94 92 ALA A O 1
ATOM 714 N N . TYR A 1 93 ? 0.059 2.153 42.651 1.00 82.12 93 TYR A N 1
ATOM 715 C CA . TYR A 1 93 ? 1.297 2.936 42.619 1.00 82.12 93 TYR A CA 1
ATOM 716 C C . TYR A 1 93 ? 2.100 2.792 41.312 1.00 82.12 93 TYR A C 1
ATOM 718 O O . TYR A 1 93 ? 3.212 3.316 41.231 1.00 82.12 93 TYR A O 1
ATOM 726 N N . GLY A 1 94 ? 1.595 2.056 40.312 1.00 81.62 94 GLY A N 1
ATOM 727 C CA . GLY A 1 94 ? 2.263 1.874 39.017 1.00 81.62 94 GLY A CA 1
ATOM 728 C C . GLY A 1 94 ? 3.662 1.247 39.116 1.00 81.62 94 GLY A C 1
ATOM 729 O O . GLY A 1 94 ? 4.601 1.701 38.453 1.00 81.62 94 GLY A O 1
ATOM 730 N N . LYS A 1 95 ? 3.837 0.269 40.011 1.00 82.50 95 LYS A N 1
ATOM 731 C CA . LYS A 1 95 ? 5.115 -0.430 40.252 1.00 82.50 95 LYS A CA 1
ATOM 732 C C . LYS A 1 95 ? 5.165 -1.837 39.649 1.00 82.50 95 LYS A C 1
ATOM 734 O O . LYS A 1 95 ? 6.251 -2.408 39.579 1.00 82.50 95 LYS A O 1
ATOM 739 N N . GLY A 1 96 ? 4.023 -2.366 39.221 1.00 84.75 96 GLY A N 1
ATOM 740 C CA . GLY A 1 96 ? 3.915 -3.652 38.550 1.00 84.75 96 GLY A CA 1
ATOM 741 C C . GLY A 1 96 ? 4.667 -3.665 37.223 1.00 84.75 96 GLY A C 1
ATOM 742 O O . GLY A 1 96 ? 4.815 -2.630 36.567 1.00 84.75 96 GLY A O 1
ATOM 743 N N . ARG A 1 97 ? 5.163 -4.837 36.834 1.00 84.38 97 ARG A N 1
ATOM 744 C CA . ARG A 1 97 ? 5.926 -5.047 35.600 1.00 84.38 97 ARG A CA 1
ATOM 745 C C . ARG A 1 97 ? 5.314 -6.156 34.769 1.00 84.38 97 ARG A C 1
ATOM 747 O O . ARG A 1 97 ? 4.885 -7.160 35.320 1.00 84.38 97 ARG A O 1
ATOM 754 N N . ASN A 1 98 ? 5.330 -6.002 33.456 1.00 83.88 98 ASN A N 1
ATOM 755 C CA . ASN A 1 98 ? 5.031 -7.092 32.541 1.00 83.88 98 ASN A CA 1
ATOM 756 C C . ASN A 1 98 ? 6.087 -8.205 32.729 1.00 83.88 98 ASN A C 1
ATOM 758 O O . ASN A 1 98 ? 7.289 -7.945 32.666 1.00 83.88 98 ASN A O 1
ATOM 762 N N . THR A 1 99 ? 5.623 -9.429 32.977 1.00 76.56 99 THR A N 1
ATOM 763 C CA . THR A 1 99 ? 6.442 -10.637 33.202 1.00 76.56 99 THR A CA 1
ATOM 764 C C . THR A 1 99 ? 7.367 -10.999 32.046 1.00 76.56 99 THR A C 1
ATOM 766 O O . THR A 1 99 ? 8.437 -11.546 32.287 1.00 76.56 99 THR A O 1
ATOM 769 N N . LYS A 1 100 ? 6.962 -10.708 30.808 1.00 78.31 100 LYS A N 1
ATOM 770 C CA . LYS A 1 100 ? 7.678 -11.053 29.575 1.00 78.31 100 LYS A CA 1
ATOM 771 C C . LYS A 1 100 ? 8.633 -9.964 29.107 1.00 78.31 100 LYS A C 1
ATOM 773 O O . LYS A 1 100 ? 9.695 -10.256 28.577 1.00 78.31 100 LYS A O 1
ATOM 778 N N . THR A 1 101 ? 8.270 -8.697 29.297 1.00 75.88 101 THR A N 1
ATOM 779 C CA . THR A 1 101 ? 9.060 -7.567 28.773 1.00 75.88 101 THR A CA 1
ATOM 780 C C . THR A 1 101 ? 9.830 -6.796 29.843 1.00 75.88 101 THR A C 1
ATOM 782 O O . THR A 1 101 ? 10.659 -5.950 29.506 1.00 75.88 101 THR A O 1
ATOM 785 N N . GLY A 1 102 ? 9.527 -7.010 31.128 1.00 77.19 102 GLY A N 1
ATOM 786 C CA . GLY A 1 102 ? 10.110 -6.283 32.261 1.00 77.19 102 GLY A CA 1
ATOM 787 C C . GLY A 1 102 ? 9.692 -4.807 32.372 1.00 77.19 102 GLY A C 1
ATOM 788 O O . GLY A 1 102 ? 10.100 -4.121 33.323 1.00 77.19 102 GLY A O 1
ATOM 789 N N . LEU A 1 103 ? 8.886 -4.315 31.421 1.00 80.62 103 LEU A N 1
ATOM 790 C CA . LEU A 1 103 ? 8.399 -2.938 31.358 1.00 80.62 103 LEU A CA 1
ATOM 791 C C . LEU A 1 103 ? 7.380 -2.664 32.463 1.00 80.62 103 LEU A C 1
ATOM 793 O O . LEU A 1 103 ? 6.604 -3.538 32.843 1.00 80.62 103 LEU A O 1
ATOM 797 N N . LEU A 1 104 ? 7.381 -1.435 32.983 1.00 80.06 104 LEU A N 1
ATOM 798 C CA . LEU A 1 104 ? 6.428 -1.019 34.009 1.00 80.06 104 LEU A CA 1
ATOM 799 C C . LEU A 1 104 ? 5.037 -0.851 33.403 1.00 80.06 104 LEU A C 1
ATOM 801 O O . LEU A 1 104 ? 4.870 -0.103 32.445 1.00 80.06 104 LEU A O 1
ATOM 805 N N . PHE A 1 105 ? 4.046 -1.464 34.035 1.00 80.75 105 PHE A N 1
ATOM 806 C CA . PHE A 1 105 ? 2.639 -1.201 33.774 1.00 80.75 105 PHE A CA 1
ATOM 807 C C . PHE A 1 105 ? 2.142 -0.185 34.803 1.00 80.75 105 PHE A C 1
ATOM 809 O O . PHE A 1 105 ? 2.361 -0.348 36.008 1.00 80.75 105 PHE A O 1
ATOM 816 N N . LYS A 1 106 ? 1.517 0.905 34.351 1.00 81.81 106 LYS A N 1
ATOM 817 C CA . LYS A 1 106 ? 1.191 2.052 35.219 1.00 81.81 106 LYS A CA 1
ATOM 818 C C . LYS A 1 106 ? -0.273 2.159 35.631 1.00 81.81 106 LYS A C 1
ATOM 820 O O . LYS A 1 106 ? -0.551 2.914 36.558 1.00 81.81 106 LYS A O 1
ATOM 825 N N . ALA A 1 107 ? -1.183 1.424 34.995 1.00 84.94 107 ALA A N 1
ATOM 826 C CA . ALA A 1 107 ? -2.597 1.511 35.337 1.00 84.94 107 ALA A CA 1
ATOM 827 C C . ALA A 1 107 ? -2.923 0.753 36.633 1.00 84.94 107 ALA A C 1
ATOM 829 O O . ALA A 1 107 ? -2.396 -0.330 36.903 1.00 84.94 107 ALA A O 1
ATOM 830 N N . GLU A 1 108 ? -3.823 1.336 37.423 1.00 90.69 108 GLU A N 1
ATOM 831 C CA . GLU A 1 108 ? -4.493 0.658 38.531 1.00 90.69 108 GLU A CA 1
ATOM 832 C C . GLU A 1 108 ? -5.633 -0.194 37.958 1.00 90.69 108 GLU A C 1
ATOM 834 O O . GLU A 1 108 ? -6.476 0.309 37.214 1.00 90.69 108 GLU A O 1
ATOM 839 N N . LEU A 1 109 ? -5.670 -1.476 38.315 1.00 92.38 109 LEU A N 1
ATOM 840 C CA . LEU A 1 109 ? -6.718 -2.410 37.895 1.00 92.38 109 LEU A CA 1
ATOM 841 C C . LEU A 1 109 ? -7.587 -2.769 39.093 1.00 92.38 109 LEU A C 1
ATOM 843 O O . LEU A 1 109 ? -7.073 -2.925 40.198 1.00 92.38 109 LEU A O 1
ATOM 847 N N . ARG A 1 110 ? -8.898 -2.916 38.895 1.00 93.81 110 ARG A N 1
ATOM 848 C CA . ARG A 1 110 ? -9.853 -3.252 39.960 1.00 93.81 110 ARG A CA 1
ATOM 849 C C . ARG A 1 110 ? -10.707 -4.458 39.607 1.00 93.81 110 ARG A C 1
ATOM 851 O O . ARG A 1 110 ? -10.869 -4.804 38.444 1.00 93.81 110 ARG A O 1
ATOM 858 N N . GLY A 1 111 ? -11.288 -5.073 40.628 1.00 92.19 111 GLY A N 1
ATOM 859 C CA . GLY A 1 111 ? -12.186 -6.214 40.485 1.00 92.19 111 GLY A CA 1
ATOM 860 C C . GLY A 1 111 ? -13.025 -6.427 41.736 1.00 92.19 111 GLY A C 1
ATOM 861 O O . GLY A 1 111 ? -12.885 -5.709 42.728 1.00 92.19 111 GLY A O 1
ATOM 862 N N . ILE A 1 112 ? -13.923 -7.406 41.672 1.00 89.81 112 ILE A N 1
ATOM 863 C CA . ILE A 1 112 ? -14.860 -7.727 42.751 1.00 89.81 112 ILE A CA 1
ATOM 864 C C . ILE A 1 112 ? -14.646 -9.178 43.156 1.00 89.81 112 ILE A C 1
ATOM 866 O O . ILE A 1 112 ? -14.771 -10.072 42.319 1.00 89.81 112 ILE A O 1
ATOM 870 N N . MET A 1 113 ? -14.394 -9.395 44.441 1.00 89.56 113 MET A N 1
ATOM 871 C CA . MET A 1 113 ? -14.312 -10.717 45.050 1.00 89.56 113 MET A CA 1
ATOM 872 C C . MET A 1 113 ? -15.611 -10.985 45.818 1.00 89.56 113 MET A C 1
ATOM 874 O O . MET A 1 113 ? -15.967 -10.222 46.721 1.00 89.56 113 MET A O 1
ATOM 878 N N . MET A 1 114 ? -16.359 -12.023 45.430 1.00 84.50 114 MET A N 1
ATOM 879 C CA . MET A 1 114 ? -17.716 -12.289 45.941 1.00 84.50 114 MET A CA 1
ATOM 880 C C . MET A 1 114 ? -17.747 -13.067 47.254 1.00 84.50 114 MET A C 1
ATOM 882 O O . MET A 1 114 ? -18.723 -12.978 47.996 1.00 84.50 114 MET A O 1
ATOM 886 N N . SER A 1 115 ? -16.701 -13.834 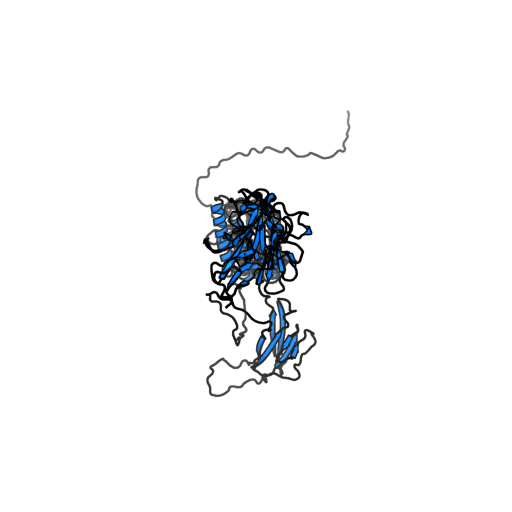47.530 1.00 83.25 115 SER A N 1
ATOM 887 C CA . SER A 1 115 ? -16.536 -14.637 48.739 1.00 83.25 115 SER A CA 1
ATOM 888 C C . SER A 1 115 ? -15.058 -14.924 48.960 1.00 83.25 115 SER A C 1
ATOM 890 O O . SER A 1 115 ? -14.249 -14.713 48.061 1.00 83.25 115 SER A O 1
ATOM 892 N N . ARG A 1 116 ? -14.715 -15.453 50.137 1.00 82.56 116 ARG A N 1
ATOM 893 C CA . ARG A 1 116 ? -13.346 -15.871 50.468 1.00 82.56 116 ARG A CA 1
ATOM 894 C C . ARG A 1 116 ? -12.764 -16.854 49.449 1.00 82.56 116 ARG A C 1
ATOM 896 O O . ARG A 1 116 ? -11.603 -16.729 49.091 1.00 82.56 116 ARG A O 1
ATOM 903 N N . ASP A 1 117 ? -13.589 -17.785 48.985 1.00 78.44 117 ASP A N 1
ATOM 904 C CA . ASP A 1 117 ? -13.178 -18.847 48.062 1.00 78.44 117 ASP A CA 1
ATOM 905 C C . ASP A 1 117 ? -13.366 -18.452 46.583 1.00 78.44 117 ASP A C 1
ATOM 907 O O . ASP A 1 117 ? -13.172 -19.272 45.689 1.00 78.44 117 ASP A O 1
ATOM 911 N N . ASP A 1 118 ? -13.787 -17.208 46.310 1.00 75.56 118 ASP A N 1
ATOM 912 C CA . ASP A 1 118 ? -13.950 -16.712 44.939 1.00 75.56 118 ASP A CA 1
ATOM 913 C C . ASP A 1 118 ? -12.586 -16.369 44.335 1.00 75.56 118 ASP A C 1
ATOM 915 O O . ASP A 1 118 ? -11.720 -15.811 45.008 1.00 75.56 118 ASP A O 1
ATOM 919 N N . THR A 1 119 ? -12.411 -16.657 43.046 1.00 77.62 119 THR A N 1
ATOM 920 C CA . THR A 1 119 ? -11.186 -16.296 42.330 1.00 77.62 119 THR A CA 1
ATOM 921 C C . THR A 1 119 ? -11.355 -14.914 41.706 1.00 77.62 119 THR A C 1
ATOM 923 O O . THR A 1 119 ? -12.177 -14.725 40.810 1.00 77.62 119 THR A O 1
ATOM 926 N N . ALA A 1 120 ? -10.594 -13.926 42.174 1.00 82.12 120 ALA A N 1
ATOM 927 C CA . ALA A 1 120 ? -10.726 -12.554 41.700 1.00 82.12 120 ALA A CA 1
ATOM 928 C C . ALA A 1 120 ? -9.827 -12.280 40.484 1.00 82.12 120 ALA A C 1
ATOM 930 O O . ALA A 1 120 ? -8.613 -12.481 40.531 1.00 82.12 120 ALA A O 1
ATOM 931 N N . TYR A 1 121 ? -10.416 -11.749 39.411 1.00 87.75 121 TYR A N 1
ATOM 932 C CA . TYR A 1 121 ? -9.684 -11.358 38.204 1.00 87.75 121 TYR A CA 1
ATOM 933 C C . TYR A 1 121 ? -9.651 -9.840 38.046 1.00 87.75 121 TYR A C 1
ATOM 935 O O . TYR A 1 121 ? -10.693 -9.175 38.037 1.00 87.75 121 TYR A O 1
ATOM 943 N N . LEU A 1 122 ? -8.443 -9.290 37.929 1.00 90.31 122 LEU A N 1
ATOM 944 C CA . LEU A 1 122 ? -8.186 -7.856 37.803 1.00 90.31 122 LEU A CA 1
ATOM 945 C C . LEU A 1 122 ? -7.728 -7.562 36.372 1.00 90.31 122 LEU A C 1
ATOM 947 O O . LEU A 1 122 ? -6.605 -7.879 35.993 1.00 90.31 122 LEU A O 1
ATOM 951 N N . THR A 1 123 ? -8.608 -6.973 35.571 1.00 90.94 123 THR A N 1
ATOM 952 C CA . THR A 1 123 ? -8.363 -6.631 34.167 1.00 90.94 123 THR A CA 1
ATOM 953 C C . THR A 1 123 ? -8.953 -5.254 33.862 1.00 90.94 123 THR A C 1
ATOM 955 O O . THR A 1 123 ? -9.768 -4.738 34.644 1.00 90.94 123 THR A O 1
ATOM 958 N N . PRO A 1 124 ? -8.593 -4.625 32.732 1.00 90.50 124 PRO A N 1
ATOM 959 C CA . PRO A 1 124 ? -9.245 -3.401 32.295 1.00 90.50 124 PRO A CA 1
ATOM 960 C C . PRO A 1 124 ? -10.776 -3.501 32.252 1.00 90.50 124 PRO A C 1
ATOM 962 O O . PRO A 1 124 ? -11.471 -2.614 32.752 1.00 90.50 124 PRO A O 1
ATOM 965 N N . VAL A 1 125 ? -11.314 -4.617 31.756 1.00 92.00 125 VAL A N 1
ATOM 966 C CA . VAL A 1 125 ? -12.763 -4.864 31.706 1.00 92.00 125 VAL A CA 1
ATOM 967 C C . VAL A 1 125 ? -13.369 -5.051 33.104 1.00 92.00 125 VAL A C 1
ATOM 969 O O . VAL A 1 125 ? -14.411 -4.456 33.401 1.00 92.00 125 VAL A O 1
ATOM 972 N N . THR A 1 126 ? -12.746 -5.829 34.000 1.00 93.00 126 THR A N 1
ATOM 973 C CA . THR A 1 126 ? -13.299 -6.029 35.358 1.00 93.00 126 THR A CA 1
ATOM 974 C C . THR A 1 126 ? -13.189 -4.776 36.231 1.00 93.00 126 THR A C 1
ATOM 976 O O . THR A 1 126 ? -13.996 -4.595 37.149 1.00 93.00 126 THR A O 1
ATOM 979 N N . THR A 1 127 ? -12.302 -3.842 35.873 1.00 95.06 127 THR A N 1
ATOM 980 C CA . THR A 1 127 ? -12.200 -2.523 36.512 1.00 95.06 127 THR A CA 1
ATOM 981 C C . THR A 1 127 ? -13.481 -1.707 36.326 1.00 95.06 127 THR A C 1
ATOM 983 O O . THR A 1 127 ? -13.961 -1.093 37.282 1.00 95.06 127 THR A O 1
ATOM 986 N N . LEU A 1 128 ? -14.102 -1.754 35.139 1.00 94.88 128 LEU A N 1
ATOM 987 C CA . LEU A 1 128 ? -15.405 -1.119 34.909 1.00 94.88 128 LEU A CA 1
ATOM 988 C C . LEU A 1 128 ? -16.494 -1.732 35.801 1.00 94.88 128 LEU A C 1
ATOM 990 O O . LEU A 1 128 ? -17.306 -1.003 36.372 1.00 94.88 128 LEU A O 1
ATOM 994 N N . ALA A 1 129 ? -16.489 -3.058 35.972 1.00 91.56 129 ALA A N 1
ATOM 995 C CA . ALA A 1 129 ? -17.442 -3.739 36.849 1.00 91.56 129 ALA A CA 1
ATOM 996 C C . ALA A 1 129 ? -17.289 -3.283 38.309 1.00 91.56 129 ALA A C 1
ATOM 998 O O . ALA A 1 129 ? -18.286 -2.993 38.968 1.00 91.56 129 ALA A O 1
ATOM 999 N N . ALA A 1 130 ? -16.052 -3.171 38.800 1.00 94.44 130 ALA A N 1
ATOM 1000 C CA . ALA A 1 130 ? -15.764 -2.705 40.155 1.00 94.44 130 ALA A CA 1
ATOM 1001 C C . ALA A 1 130 ? -16.242 -1.262 40.400 1.00 94.44 130 ALA A C 1
ATOM 1003 O O . ALA A 1 130 ? -16.792 -0.965 41.460 1.00 94.44 130 ALA A O 1
ATOM 1004 N N . LEU A 1 131 ? -16.097 -0.376 39.410 1.00 95.94 131 LEU A N 1
ATOM 1005 C CA . LEU A 1 131 ? -16.583 1.005 39.501 1.00 95.94 131 LEU A CA 1
ATOM 1006 C C . LEU A 1 131 ? -18.115 1.084 39.504 1.00 95.94 131 LEU A C 1
ATOM 1008 O O . LEU A 1 131 ? -18.682 1.814 40.314 1.00 95.94 131 LEU A O 1
ATOM 1012 N N . LEU A 1 132 ? -18.798 0.304 38.659 1.00 90.06 132 LEU A N 1
ATOM 1013 C CA . LEU A 1 132 ? -20.264 0.210 38.675 1.00 90.06 132 LEU A CA 1
ATOM 1014 C C . LEU A 1 132 ? -20.780 -0.346 40.011 1.00 90.06 132 LEU A C 1
ATOM 1016 O O . LEU A 1 132 ? -21.731 0.188 40.574 1.00 90.06 132 LEU A O 1
ATOM 1020 N N . PHE A 1 133 ? -20.112 -1.367 40.554 1.00 92.81 133 PHE A N 1
ATOM 1021 C CA . PHE A 1 133 ? -20.392 -1.914 41.882 1.00 92.81 133 PHE A CA 1
ATOM 1022 C C . PHE A 1 133 ? -20.268 -0.860 42.988 1.00 92.81 133 PHE A C 1
ATOM 1024 O O . PHE A 1 133 ? -21.142 -0.781 43.852 1.00 92.81 133 PHE A O 1
ATOM 1031 N N . GLN A 1 134 ? -19.223 -0.030 42.937 1.00 93.31 134 GLN A N 1
ATOM 1032 C CA . GLN A 1 134 ? -19.021 1.059 43.891 1.00 93.31 134 GLN A CA 1
ATOM 1033 C C . GLN A 1 134 ? -20.127 2.123 43.791 1.00 93.31 134 GLN A C 1
ATOM 1035 O O . GLN A 1 134 ? -20.636 2.568 44.819 1.00 93.31 134 GLN A O 1
ATOM 1040 N N . ILE A 1 135 ? -20.517 2.518 42.573 1.00 91.56 135 ILE A N 1
ATOM 1041 C CA . ILE A 1 135 ? -21.588 3.505 42.339 1.00 91.56 135 ILE A CA 1
ATOM 1042 C C . ILE A 1 135 ? -22.940 2.985 42.850 1.00 91.56 135 ILE A C 1
ATOM 1044 O O . ILE A 1 135 ? -23.696 3.738 43.460 1.00 91.56 135 ILE A O 1
ATOM 1048 N N . ASP A 1 136 ? -23.214 1.693 42.667 1.00 87.25 136 ASP A N 1
ATOM 1049 C CA . ASP A 1 136 ? -24.465 1.041 43.074 1.00 87.25 136 ASP A CA 1
ATOM 1050 C C . ASP A 1 136 ? -24.472 0.602 44.563 1.00 87.25 136 ASP A C 1
ATOM 1052 O O . ASP A 1 136 ? -25.311 -0.199 44.989 1.00 87.25 136 ASP A O 1
ATOM 1056 N N . GLY A 1 137 ? -23.555 1.128 45.384 1.00 85.31 137 GLY A N 1
ATOM 1057 C CA . GLY A 1 137 ? -23.584 0.991 46.846 1.00 85.31 137 GLY A CA 1
ATOM 1058 C C . GLY A 1 137 ? -22.915 -0.265 47.412 1.00 85.31 137 GLY A C 1
ATOM 1059 O O . GLY A 1 137 ? -23.155 -0.612 48.567 1.00 85.31 137 GLY A O 1
ATOM 1060 N N . SER A 1 138 ? -22.078 -0.951 46.631 1.00 89.62 138 SER A N 1
ATOM 1061 C CA . SER A 1 138 ? -21.206 -2.043 47.088 1.00 89.62 138 SER A CA 1
ATOM 1062 C C . SER A 1 138 ? -21.913 -3.243 47.752 1.00 89.62 138 SER A C 1
ATOM 1064 O O . SER A 1 138 ? -21.365 -3.892 48.642 1.00 89.62 138 SER A O 1
ATOM 1066 N N . THR A 1 139 ? -23.136 -3.568 47.326 1.00 86.69 139 THR A N 1
ATOM 1067 C CA . THR A 1 139 ? -23.903 -4.726 47.829 1.00 86.69 139 THR A CA 1
ATOM 1068 C C . THR A 1 139 ? -23.744 -5.968 46.944 1.00 86.69 139 THR A C 1
ATOM 1070 O O . THR A 1 139 ? -23.359 -5.876 45.779 1.00 86.69 139 THR A O 1
ATOM 1073 N N . THR A 1 140 ? -24.122 -7.151 47.438 1.00 81.44 140 THR A N 1
ATOM 1074 C CA . THR A 1 140 ? -24.163 -8.386 46.627 1.00 81.44 140 THR A CA 1
ATOM 1075 C C . THR A 1 140 ? -25.024 -8.232 45.368 1.00 81.44 140 THR A C 1
ATOM 1077 O O . THR A 1 140 ? -24.635 -8.678 44.288 1.00 81.44 140 THR A O 1
ATOM 1080 N N . ALA A 1 141 ? -26.174 -7.558 45.477 1.00 74.56 141 ALA A N 1
ATOM 1081 C CA . ALA A 1 141 ? -27.042 -7.277 44.334 1.00 74.56 141 ALA A CA 1
ATOM 1082 C C . ALA A 1 141 ? -26.366 -6.340 43.318 1.00 74.56 141 ALA A C 1
ATOM 1084 O O . ALA A 1 141 ? -26.426 -6.599 42.115 1.00 74.56 141 ALA A O 1
ATOM 1085 N N . ALA A 1 142 ? -25.669 -5.303 43.799 1.00 77.56 142 ALA A N 1
ATOM 1086 C CA . ALA A 1 142 ? -24.879 -4.405 42.958 1.00 77.56 142 ALA A CA 1
ATOM 1087 C C . ALA A 1 142 ? -23.759 -5.155 42.220 1.00 77.56 142 ALA A C 1
ATOM 1089 O O . ALA A 1 142 ? -23.555 -4.939 41.027 1.00 77.56 142 ALA A O 1
ATOM 1090 N N . ALA A 1 143 ? -23.084 -6.094 42.887 1.00 79.38 143 ALA A N 1
ATOM 1091 C CA . ALA A 1 143 ? -22.019 -6.883 42.277 1.00 79.38 143 ALA A CA 1
ATOM 1092 C C . ALA A 1 143 ? -22.540 -7.770 41.134 1.00 79.38 143 ALA A C 1
ATOM 1094 O O . ALA A 1 143 ? -21.981 -7.756 40.037 1.00 79.38 143 ALA A O 1
ATOM 1095 N N . TYR A 1 144 ? -23.650 -8.491 41.340 1.00 79.88 144 TYR A N 1
ATOM 1096 C CA . TYR A 1 144 ? -24.264 -9.289 40.271 1.00 79.88 144 TYR A CA 1
ATOM 1097 C C . TYR A 1 144 ? -24.772 -8.429 39.112 1.00 79.88 144 TYR A C 1
ATOM 1099 O O . TYR A 1 144 ? -24.608 -8.810 37.951 1.00 79.88 144 TYR A O 1
ATOM 1107 N N . LYS A 1 145 ? -25.368 -7.269 39.410 1.00 77.88 145 LYS A N 1
ATOM 1108 C CA . LYS A 1 145 ? -25.819 -6.314 38.393 1.00 77.88 145 LYS A CA 1
ATOM 1109 C C . LYS A 1 145 ? -24.642 -5.819 37.547 1.00 77.88 145 LYS A C 1
ATOM 1111 O O . LYS A 1 145 ? -24.711 -5.909 36.323 1.00 77.88 145 LYS A O 1
ATOM 1116 N N . ALA A 1 146 ? -23.545 -5.402 38.181 1.00 77.12 146 ALA A N 1
ATOM 1117 C CA . ALA A 1 146 ? -22.333 -4.959 37.498 1.00 77.12 146 ALA A CA 1
ATOM 1118 C C . ALA A 1 146 ? -21.717 -6.069 36.628 1.00 77.12 146 ALA A C 1
ATOM 1120 O O . ALA A 1 146 ? -21.439 -5.837 35.450 1.00 77.12 146 ALA A O 1
ATOM 1121 N N . LYS A 1 147 ? -21.579 -7.297 37.158 1.00 83.31 147 LYS A N 1
ATOM 1122 C CA . LYS A 1 147 ? -21.061 -8.449 36.394 1.00 83.31 147 LYS A CA 1
ATOM 1123 C C . LYS A 1 147 ? -21.923 -8.755 35.160 1.00 83.31 147 LYS A C 1
ATOM 1125 O O . LYS A 1 147 ? -21.388 -8.898 34.060 1.00 83.31 147 LYS A O 1
ATOM 1130 N N . ARG A 1 148 ? -23.257 -8.788 35.295 1.00 78.19 148 ARG A N 1
ATOM 1131 C CA . ARG A 1 148 ? -24.178 -9.009 34.158 1.00 78.19 148 ARG A CA 1
ATOM 1132 C C . ARG A 1 148 ? -24.087 -7.900 33.114 1.00 78.19 148 ARG A C 1
ATOM 1134 O O . ARG A 1 148 ? -24.061 -8.188 31.921 1.00 78.19 148 ARG A O 1
ATOM 1141 N N . GLN A 1 149 ? -24.026 -6.646 33.555 1.00 78.38 149 GLN A N 1
ATOM 1142 C CA . GLN A 1 149 ? -23.951 -5.497 32.657 1.00 78.38 149 GLN A CA 1
ATOM 1143 C C . GLN A 1 149 ? -22.651 -5.502 31.844 1.00 78.38 149 GLN A C 1
ATOM 1145 O O . GLN A 1 149 ? -22.700 -5.349 30.626 1.00 78.38 149 GLN A O 1
ATOM 1150 N N . VAL A 1 150 ? -21.506 -5.756 32.485 1.00 82.00 150 VAL A N 1
ATOM 1151 C CA . VAL A 1 150 ? -20.211 -5.858 31.793 1.00 82.00 150 VAL A CA 1
ATOM 1152 C C . VAL A 1 150 ? -20.156 -7.073 30.865 1.00 82.00 150 VAL A C 1
ATOM 1154 O O . VAL A 1 150 ? -19.707 -6.941 29.732 1.00 82.00 150 VAL A O 1
ATOM 1157 N N . THR A 1 151 ? -20.703 -8.221 31.272 1.00 80.12 151 THR A N 1
ATOM 1158 C CA . THR A 1 151 ? -20.815 -9.399 30.389 1.00 80.12 151 THR A CA 1
ATOM 1159 C C . THR A 1 151 ? -21.632 -9.077 29.135 1.00 80.12 151 THR A C 1
ATOM 1161 O O . THR A 1 151 ? -21.205 -9.375 28.023 1.00 80.12 151 THR A O 1
ATOM 1164 N N . SER A 1 152 ? -22.764 -8.379 29.284 1.00 74.75 152 SER A N 1
ATOM 1165 C CA . SER A 1 152 ? -23.568 -7.938 28.140 1.00 74.75 152 SER A CA 1
ATOM 1166 C C . SER A 1 152 ? -22.825 -6.947 27.241 1.00 74.75 152 SER A C 1
ATOM 1168 O O . SER A 1 152 ? -23.053 -6.955 26.035 1.00 74.75 152 SER A O 1
ATOM 1170 N N . ILE A 1 153 ? -21.970 -6.083 27.791 1.00 81.19 153 ILE A N 1
ATOM 1171 C CA . ILE A 1 153 ? -21.140 -5.162 27.002 1.00 81.19 153 ILE A CA 1
ATOM 1172 C C . ILE A 1 153 ? -20.127 -5.948 26.176 1.00 81.19 153 ILE A C 1
ATOM 1174 O O . ILE A 1 153 ? -20.033 -5.735 24.972 1.00 81.19 153 ILE A O 1
ATOM 1178 N N . VAL A 1 154 ? -19.426 -6.896 26.794 1.00 82.88 154 VAL A N 1
ATOM 1179 C CA . VAL A 1 154 ? -18.451 -7.748 26.105 1.00 82.88 154 VAL A CA 1
ATOM 1180 C C . VAL A 1 154 ? -19.111 -8.535 24.974 1.00 82.88 154 VAL A C 1
ATOM 1182 O O . VAL A 1 154 ? -18.642 -8.494 23.838 1.00 82.88 154 VAL A O 1
ATOM 1185 N N . GLN A 1 155 ? -20.244 -9.174 25.257 1.00 77.31 155 GLN A N 1
ATOM 1186 C CA . GLN A 1 155 ? -20.915 -10.047 24.297 1.00 77.31 155 GLN A CA 1
ATOM 1187 C C . GLN A 1 155 ? -21.639 -9.286 23.184 1.00 77.31 155 GLN A C 1
ATOM 1189 O O . GLN A 1 155 ? -21.608 -9.723 22.039 1.00 77.31 155 GLN A O 1
ATOM 1194 N N . LYS A 1 156 ? -22.286 -8.155 23.497 1.00 68.62 156 LYS A N 1
ATOM 1195 C CA . LYS A 1 156 ? -23.163 -7.450 22.544 1.00 68.62 156 LYS A CA 1
ATOM 1196 C C . LYS A 1 156 ? -22.568 -6.170 21.968 1.00 68.62 156 LYS A C 1
ATOM 1198 O O . LYS A 1 156 ? -22.860 -5.837 20.829 1.00 68.62 156 LYS A O 1
ATOM 1203 N N . ALA A 1 157 ? -21.781 -5.428 22.748 1.00 70.38 157 ALA A N 1
ATOM 1204 C CA . ALA A 1 157 ? -21.234 -4.139 22.321 1.00 70.38 157 ALA A CA 1
ATOM 1205 C C . ALA A 1 157 ? -19.788 -4.239 21.816 1.00 70.38 157 ALA A C 1
ATOM 1207 O O . ALA A 1 157 ? -19.425 -3.490 20.920 1.00 70.38 157 ALA A O 1
ATOM 1208 N N . LEU A 1 158 ? -18.972 -5.144 22.367 1.00 74.06 158 LEU A N 1
ATOM 1209 C CA . LEU A 1 158 ? -17.612 -5.415 21.875 1.00 74.06 158 LEU A CA 1
ATOM 1210 C C . LEU A 1 158 ? -17.574 -6.571 20.861 1.00 74.06 158 LEU A C 1
ATOM 1212 O O . LEU A 1 158 ? -16.610 -6.679 20.113 1.00 74.06 158 LEU A O 1
ATOM 1216 N N . GLY A 1 159 ? -18.626 -7.397 20.810 1.00 69.25 159 GLY A N 1
ATOM 1217 C CA . GLY A 1 159 ? -18.817 -8.438 19.795 1.00 69.25 159 GLY A CA 1
ATOM 1218 C C . GLY A 1 159 ? -18.352 -9.845 20.185 1.00 69.25 159 GLY A C 1
ATOM 1219 O O . GLY A 1 159 ? -18.441 -10.740 19.359 1.00 69.25 159 GLY A O 1
ATOM 1220 N N . PHE A 1 160 ? -17.907 -10.084 21.423 1.00 75.31 160 PHE A N 1
ATOM 1221 C CA . PHE A 1 160 ? -17.394 -11.388 21.874 1.00 75.31 160 PHE A CA 1
ATOM 1222 C C . PHE A 1 160 ? -18.521 -12.284 22.432 1.00 75.31 160 PHE A C 1
ATOM 1224 O O . PHE A 1 160 ? -18.569 -12.558 23.634 1.00 75.31 160 PHE A O 1
ATOM 1231 N N . TYR A 1 161 ? -19.454 -12.716 21.573 1.00 67.44 161 TYR A N 1
ATOM 1232 C CA . TYR A 1 161 ? -20.799 -13.226 21.923 1.00 67.44 161 TYR A CA 1
ATOM 1233 C C . TYR A 1 161 ? -20.861 -14.390 22.940 1.00 67.44 161 TYR A C 1
ATOM 1235 O O . TYR A 1 161 ? -21.849 -14.534 23.657 1.00 67.44 161 TYR A O 1
ATOM 1243 N N . SER A 1 162 ? -19.808 -15.204 23.054 1.00 71.81 162 SER A N 1
ATOM 1244 C CA . SER A 1 162 ? -19.731 -16.374 23.951 1.00 71.81 162 SER A CA 1
ATOM 1245 C C . SER A 1 162 ? -18.696 -16.239 25.072 1.00 71.81 162 SER A C 1
ATOM 1247 O O . SER A 1 162 ? -18.435 -17.195 25.805 1.00 71.81 162 SER A O 1
ATOM 1249 N N . PHE A 1 163 ? -18.071 -15.069 25.208 1.00 81.56 163 PHE A N 1
ATOM 1250 C CA . PHE A 1 163 ? -16.982 -14.873 26.152 1.00 81.56 163 PHE A CA 1
ATOM 1251 C C . PHE A 1 163 ? -17.481 -14.388 27.516 1.00 81.56 163 PHE A C 1
ATOM 1253 O O . PHE A 1 163 ? -18.350 -13.518 27.599 1.00 81.56 163 PHE A O 1
ATOM 1260 N N . ASP A 1 164 ? -16.905 -14.939 28.587 1.00 83.31 164 ASP A N 1
ATOM 1261 C CA . ASP A 1 164 ? -17.130 -14.488 29.960 1.00 83.31 164 ASP A CA 1
ATOM 1262 C C . ASP A 1 164 ? -15.880 -13.743 30.471 1.00 83.31 164 ASP A C 1
ATOM 1264 O O . ASP A 1 164 ? -14.836 -14.378 30.689 1.00 83.31 164 ASP A O 1
ATOM 1268 N N . PRO A 1 165 ? -15.965 -12.411 30.679 1.00 84.75 165 PRO A N 1
ATOM 1269 C CA . PRO A 1 165 ? -14.836 -11.597 31.126 1.00 84.75 165 PRO A CA 1
ATOM 1270 C C . PRO A 1 165 ? -14.413 -11.861 32.578 1.00 84.75 165 PRO A C 1
ATOM 1272 O O . PRO A 1 165 ? -13.397 -11.322 33.009 1.00 84.75 165 PRO A O 1
ATOM 1275 N N . PHE A 1 166 ? -15.163 -12.670 33.333 1.00 86.62 166 PHE A N 1
ATOM 1276 C CA . PHE A 1 166 ? -14.852 -13.055 34.712 1.00 86.62 166 PHE A CA 1
ATOM 1277 C C . PHE A 1 166 ? -14.316 -14.491 34.822 1.00 86.62 166 PHE A C 1
ATOM 1279 O O . PHE A 1 166 ? -14.330 -15.059 35.910 1.00 86.62 166 PHE A O 1
ATOM 1286 N N . THR A 1 167 ? -13.849 -15.088 33.721 1.00 84.81 167 THR A N 1
ATOM 1287 C CA . THR A 1 167 ? -13.153 -16.389 33.731 1.00 84.81 167 THR A CA 1
ATOM 1288 C C . THR A 1 167 ? -11.642 -16.234 33.866 1.00 84.81 167 THR A C 1
ATOM 1290 O O . THR A 1 167 ? -11.108 -15.165 33.576 1.00 84.81 167 THR A O 1
ATOM 1293 N N . ASN A 1 168 ? -10.949 -17.316 34.255 1.00 81.94 168 ASN A N 1
ATOM 1294 C CA . ASN A 1 168 ? -9.492 -17.325 34.400 1.00 81.94 168 ASN A CA 1
ATOM 1295 C C . ASN A 1 168 ? -8.785 -16.807 33.133 1.00 81.94 168 ASN A C 1
ATOM 1297 O O . ASN A 1 168 ? -8.937 -17.421 32.070 1.00 81.94 168 ASN A O 1
ATOM 1301 N N . PRO A 1 169 ? -8.009 -15.715 33.243 1.00 78.19 169 PRO A N 1
ATOM 1302 C CA . PRO A 1 169 ? -7.328 -15.125 32.111 1.00 78.19 169 PRO A CA 1
ATOM 1303 C C . PRO A 1 169 ? -5.907 -15.673 31.885 1.00 78.19 169 PRO A C 1
ATOM 1305 O O . PRO A 1 169 ? -5.329 -15.396 30.841 1.00 78.19 169 PRO A O 1
ATOM 1308 N N . LEU A 1 170 ? -5.356 -16.486 32.797 1.00 71.88 170 LEU A N 1
ATOM 1309 C CA . LEU A 1 170 ? -4.045 -17.137 32.660 1.00 71.88 170 LEU A CA 1
ATOM 1310 C C . LEU A 1 170 ? -4.247 -18.638 32.352 1.00 71.88 170 LEU A C 1
ATOM 1312 O O . LEU A 1 170 ? -4.617 -19.416 33.230 1.00 71.88 170 LEU A O 1
ATOM 1316 N N . GLY A 1 171 ? -4.079 -19.039 31.086 1.00 72.19 171 GLY A N 1
ATOM 1317 C CA . GLY A 1 171 ? -4.290 -20.406 30.572 1.00 72.19 171 GLY A CA 1
ATOM 1318 C C . GLY A 1 171 ? -4.543 -20.405 29.056 1.00 72.19 171 GLY A C 1
ATOM 1319 O O . GLY A 1 171 ? -4.198 -19.430 28.393 1.00 72.19 171 GLY A O 1
ATOM 1320 N N . ASP A 1 172 ? -5.234 -21.415 28.509 1.00 63.75 172 ASP A N 1
ATOM 1321 C CA . ASP A 1 172 ? -5.571 -21.520 27.065 1.00 63.75 172 ASP A CA 1
ATOM 1322 C C . ASP A 1 172 ? -6.350 -20.311 26.505 1.00 63.75 172 ASP A C 1
ATOM 1324 O O . ASP A 1 172 ? -6.497 -20.135 25.298 1.00 63.75 172 ASP A O 1
ATOM 1328 N N . LYS A 1 173 ? -6.887 -19.465 27.391 1.00 69.50 173 LYS A N 1
ATOM 1329 C CA . LYS A 1 173 ? -7.664 -18.268 27.054 1.00 69.50 173 LYS A CA 1
ATOM 1330 C C . LYS A 1 173 ? -6.859 -16.967 27.115 1.00 69.50 173 LYS A C 1
ATOM 1332 O O . LYS A 1 173 ? -7.453 -15.916 26.883 1.00 69.50 173 LYS A O 1
ATOM 1337 N N . LEU A 1 174 ? -5.556 -17.014 27.413 1.00 79.81 174 LEU A N 1
ATOM 1338 C CA . LEU A 1 174 ? -4.714 -15.824 27.596 1.00 79.81 174 LEU A CA 1
ATOM 1339 C C . LEU A 1 174 ? -4.773 -14.883 26.388 1.00 79.81 174 LEU A C 1
ATOM 1341 O O . LEU A 1 174 ? -5.076 -13.703 26.543 1.00 79.81 174 LEU A O 1
ATOM 1345 N N . LEU A 1 175 ? -4.593 -15.424 25.180 1.00 83.00 175 LEU A N 1
ATOM 1346 C CA . LEU A 1 175 ? -4.652 -14.651 23.934 1.00 83.00 175 LEU A CA 1
ATOM 1347 C C . LEU A 1 175 ? -6.008 -13.963 23.747 1.00 83.00 175 LEU A C 1
ATOM 1349 O O . LEU A 1 175 ? -6.077 -12.793 23.379 1.00 83.00 175 LEU A O 1
ATOM 1353 N N . LYS A 1 176 ? -7.100 -14.675 24.047 1.00 84.62 176 LYS A N 1
ATOM 1354 C CA . LYS A 1 176 ? -8.463 -14.154 23.891 1.00 84.62 176 LYS A CA 1
ATOM 1355 C C . LYS A 1 176 ? -8.783 -13.065 24.914 1.00 84.62 176 LYS A C 1
ATOM 1357 O O . LYS A 1 176 ? -9.436 -12.083 24.567 1.00 84.62 176 LYS A O 1
ATOM 1362 N N . HIS A 1 177 ? -8.314 -13.217 26.154 1.00 86.88 177 HIS A N 1
ATOM 1363 C CA . HIS A 1 177 ? -8.437 -12.175 27.174 1.00 86.88 177 HIS A CA 1
ATOM 1364 C C . HIS A 1 177 ? -7.647 -10.927 26.795 1.00 86.88 177 HIS A C 1
ATOM 1366 O O . HIS A 1 177 ? -8.202 -9.840 26.899 1.00 86.88 177 HIS A O 1
ATOM 1372 N N . GLU A 1 178 ? -6.413 -11.066 26.309 1.00 87.06 178 GLU A N 1
ATOM 1373 C CA . GLU A 1 178 ? -5.580 -9.920 25.925 1.00 87.06 178 GLU A CA 1
ATOM 1374 C C . GLU A 1 178 ? -6.193 -9.140 24.752 1.00 87.06 178 GLU A C 1
ATOM 1376 O O . GLU A 1 178 ? -6.352 -7.922 24.823 1.00 87.06 178 GLU A O 1
ATOM 1381 N N . VAL A 1 179 ? -6.676 -9.845 23.722 1.00 87.81 179 VAL A N 1
ATOM 1382 C CA . VAL A 1 179 ? -7.427 -9.234 22.613 1.00 87.81 179 VAL A CA 1
ATOM 1383 C C . VAL A 1 179 ? -8.653 -8.467 23.122 1.00 87.81 179 VAL A C 1
ATOM 1385 O O . VAL A 1 179 ? -8.888 -7.331 22.703 1.00 87.81 179 VAL A O 1
ATOM 1388 N N . LEU A 1 180 ? -9.415 -9.040 24.061 1.00 89.94 180 LEU A N 1
ATOM 1389 C CA . LEU A 1 180 ? -10.556 -8.357 24.671 1.00 89.94 180 LEU A CA 1
ATOM 1390 C C . LEU A 1 180 ? -10.132 -7.095 25.441 1.00 89.94 180 LEU A C 1
ATOM 1392 O O . LEU A 1 180 ? -10.794 -6.063 25.311 1.00 89.94 180 LEU A O 1
ATOM 1396 N N . GLN A 1 181 ? -9.065 -7.162 26.245 1.00 90.00 181 GLN A N 1
ATOM 1397 C CA . GLN A 1 181 ? -8.600 -6.011 27.025 1.00 90.00 181 GLN A CA 1
ATOM 1398 C C . GLN A 1 181 ? -8.157 -4.871 26.106 1.00 90.00 181 GLN A C 1
ATOM 1400 O O . GLN A 1 181 ? -8.587 -3.730 26.296 1.00 90.00 181 GLN A O 1
ATOM 1405 N N . GLN A 1 182 ? -7.390 -5.181 25.057 1.00 89.62 182 GLN A N 1
ATOM 1406 C CA . GLN A 1 182 ? -6.955 -4.184 24.082 1.00 89.62 182 GLN A CA 1
ATOM 1407 C C . GLN A 1 182 ? -8.133 -3.604 23.291 1.00 89.62 182 GLN A C 1
ATOM 1409 O O . GLN A 1 182 ? -8.206 -2.386 23.117 1.00 89.62 182 GLN A O 1
ATOM 1414 N N . ALA A 1 183 ? -9.103 -4.426 22.880 1.00 88.56 183 ALA A N 1
ATOM 1415 C CA . ALA A 1 183 ? -10.317 -3.952 22.214 1.00 88.56 183 ALA A CA 1
ATOM 1416 C C . ALA A 1 183 ? -11.138 -3.010 23.110 1.00 88.56 183 ALA A C 1
ATOM 1418 O O . ALA A 1 183 ? -11.605 -1.959 22.662 1.00 88.56 183 ALA A O 1
ATOM 1419 N N . PHE A 1 184 ? -11.267 -3.344 24.395 1.00 91.19 184 PHE A N 1
ATOM 1420 C CA . PHE A 1 184 ? -11.939 -2.507 25.383 1.00 91.19 184 PHE A CA 1
ATOM 1421 C C . PHE A 1 184 ? -11.212 -1.173 25.609 1.00 91.19 184 PHE A C 1
ATOM 1423 O O . PHE A 1 184 ? -11.843 -0.114 25.594 1.00 91.19 184 PHE A O 1
ATOM 1430 N N . MET A 1 185 ? -9.886 -1.202 25.765 1.00 89.69 185 MET A N 1
ATOM 1431 C CA . MET A 1 185 ? -9.076 0.006 25.923 1.00 89.69 185 MET A CA 1
ATOM 1432 C C . MET A 1 185 ? -9.171 0.921 24.701 1.00 89.69 185 MET A C 1
ATOM 1434 O O . MET A 1 185 ? -9.403 2.122 24.844 1.00 89.69 185 MET A O 1
ATOM 1438 N N . VAL A 1 186 ? -9.076 0.351 23.498 1.00 87.75 186 VAL A N 1
ATOM 1439 C CA . VAL A 1 186 ? -9.209 1.086 22.238 1.00 87.75 186 VAL A CA 1
ATOM 1440 C C . VAL A 1 186 ? -10.590 1.724 22.104 1.00 87.75 186 VAL A C 1
ATOM 1442 O O . VAL A 1 186 ? -10.675 2.903 21.755 1.00 87.75 186 VAL A O 1
ATOM 1445 N N . ALA A 1 187 ? -11.666 0.998 22.425 1.00 85.44 187 ALA A N 1
ATOM 1446 C CA . ALA A 1 187 ? -13.023 1.542 22.396 1.00 85.44 187 ALA A CA 1
ATOM 1447 C C . ALA A 1 187 ? -13.147 2.792 23.279 1.00 85.44 187 ALA A C 1
ATOM 1449 O O . ALA A 1 187 ? -13.734 3.789 22.868 1.00 85.44 187 ALA A O 1
ATOM 1450 N N . LEU A 1 188 ? -12.529 2.785 24.457 1.00 88.25 188 LEU A N 1
ATOM 1451 C CA . LEU A 1 188 ? -12.586 3.906 25.395 1.00 88.25 188 LEU A CA 1
ATOM 1452 C C . LEU A 1 188 ? -11.540 4.997 25.142 1.00 88.25 188 LEU A C 1
ATOM 1454 O O . LEU A 1 188 ? -11.477 5.955 25.908 1.00 88.25 188 LEU A O 1
ATOM 1458 N N . GLY A 1 189 ? -10.736 4.880 24.081 1.00 83.12 189 GLY A N 1
ATOM 1459 C CA . GLY A 1 189 ? -9.669 5.839 23.789 1.00 83.12 189 GLY A CA 1
ATOM 1460 C C . GLY A 1 189 ? -8.559 5.835 24.844 1.00 83.12 189 GLY A C 1
ATOM 1461 O O . GLY A 1 189 ? -7.822 6.809 24.968 1.00 83.12 189 GLY A O 1
ATOM 1462 N N . LEU A 1 190 ? -8.443 4.749 25.609 1.00 81.25 190 LEU A N 1
ATOM 1463 C CA . LEU A 1 190 ? -7.381 4.548 26.581 1.00 81.25 190 LEU A CA 1
ATOM 1464 C C . LEU A 1 190 ? -6.120 4.174 25.789 1.00 81.25 190 LEU A C 1
ATOM 1466 O O . LEU A 1 190 ? -6.141 3.236 24.986 1.00 81.25 190 LEU A O 1
ATOM 1470 N N . GLY A 1 191 ? -5.052 4.965 25.944 1.00 74.81 191 GLY A N 1
ATOM 1471 C CA . GLY A 1 191 ? -3.778 4.789 25.237 1.00 74.81 191 GLY A CA 1
ATOM 1472 C C . GLY A 1 191 ? -3.091 3.453 25.524 1.00 74.81 191 GLY A C 1
ATOM 1473 O O . GLY A 1 191 ? -3.716 2.493 25.966 1.00 74.81 191 GLY A O 1
ATOM 1474 N N . GLU A 1 192 ? -1.830 3.311 25.127 1.00 76.56 192 GLU A N 1
ATOM 1475 C CA . GLU A 1 192 ? -1.153 2.004 25.194 1.00 76.56 192 GLU A CA 1
ATOM 1476 C C . GLU A 1 192 ? -0.732 1.712 26.629 1.00 76.56 192 GLU A C 1
ATOM 1478 O O . GLU A 1 192 ? -0.509 2.632 27.409 1.00 76.56 192 GLU A O 1
ATOM 1483 N N . GLU A 1 193 ? -0.583 0.440 26.982 1.00 70.81 193 GLU A N 1
ATOM 1484 C CA . GLU A 1 193 ? -0.117 0.055 28.321 1.00 70.81 193 GLU A CA 1
ATOM 1485 C C . GLU A 1 193 ? 1.303 0.562 28.626 1.00 70.81 193 GLU A C 1
ATOM 1487 O O . GLU A 1 193 ? 1.683 0.727 29.786 1.00 70.81 193 GLU A O 1
ATOM 1492 N N . THR A 1 194 ? 2.062 0.872 27.572 1.00 67.44 194 THR A N 1
ATOM 1493 C CA . THR A 1 194 ? 3.380 1.513 27.599 1.00 67.44 194 THR A CA 1
ATOM 1494 C C . THR A 1 194 ? 3.318 3.048 27.646 1.00 67.44 194 THR A C 1
ATOM 1496 O O . THR A 1 194 ? 4.328 3.690 27.940 1.00 67.44 194 THR A O 1
ATOM 1499 N N . ASP A 1 195 ? 2.157 3.663 27.395 1.00 77.69 195 ASP A N 1
ATOM 1500 C CA . ASP A 1 195 ? 1.961 5.111 27.478 1.00 77.69 195 ASP A CA 1
ATOM 1501 C C . ASP A 1 195 ? 1.616 5.525 28.913 1.00 77.69 195 ASP A C 1
ATOM 1503 O O . ASP A 1 195 ? 0.468 5.478 29.368 1.00 77.69 195 ASP A O 1
ATOM 1507 N N . ASN A 1 196 ? 2.641 6.003 29.618 1.00 77.94 196 ASN A N 1
ATOM 1508 C CA . ASN A 1 196 ? 2.532 6.479 30.994 1.00 77.94 196 ASN A CA 1
ATOM 1509 C C . ASN A 1 196 ? 1.420 7.523 31.190 1.00 77.94 196 ASN A C 1
ATOM 1511 O O . ASN A 1 196 ? 0.737 7.495 32.213 1.00 77.94 196 ASN A O 1
ATOM 1515 N N . SER A 1 197 ? 1.236 8.449 30.245 1.00 78.81 197 SER A N 1
ATOM 1516 C CA . SER A 1 197 ? 0.277 9.550 30.394 1.00 78.81 197 SER A CA 1
ATOM 1517 C C . SER A 1 197 ? -1.168 9.051 30.333 1.00 78.81 197 SER A C 1
ATOM 1519 O O . SER A 1 197 ? -2.004 9.424 31.160 1.00 78.81 197 SER A O 1
ATOM 1521 N N . SER A 1 198 ? -1.436 8.124 29.416 1.00 78.88 198 SER A N 1
ATOM 1522 C CA . SER A 1 198 ? -2.732 7.470 29.271 1.00 78.88 198 SER A CA 1
ATOM 1523 C C . SER A 1 198 ? -3.041 6.549 30.449 1.00 78.88 198 SER A C 1
ATOM 1525 O O . SER A 1 198 ? -4.156 6.564 30.974 1.00 78.88 198 SER A O 1
ATOM 1527 N N . MET A 1 199 ? -2.051 5.784 30.912 1.00 83.94 199 MET A N 1
ATOM 1528 C CA . MET A 1 199 ? -2.232 4.838 32.015 1.00 83.94 199 MET A CA 1
ATOM 1529 C C . MET A 1 199 ? -2.437 5.524 33.372 1.00 83.94 199 MET A C 1
ATOM 1531 O O . MET A 1 199 ? -3.170 5.002 34.210 1.00 83.94 199 MET A O 1
ATOM 1535 N N . LEU A 1 200 ? -1.887 6.726 33.577 1.00 80.50 200 LEU A N 1
ATOM 1536 C CA . LEU A 1 200 ? -2.195 7.550 34.754 1.00 80.50 200 LEU A CA 1
ATOM 1537 C C . LEU A 1 200 ? -3.650 8.056 34.760 1.00 80.50 200 LEU A C 1
ATOM 1539 O O . LEU A 1 200 ? -4.258 8.168 35.823 1.00 80.50 200 LEU A O 1
ATOM 1543 N N . ASN A 1 201 ? -4.236 8.312 33.586 1.00 83.31 201 ASN A N 1
ATOM 1544 C CA . ASN A 1 201 ? -5.622 8.779 33.440 1.00 83.31 201 ASN A CA 1
ATOM 1545 C C . ASN A 1 201 ? -6.657 7.642 33.347 1.00 83.31 201 ASN A C 1
ATOM 1547 O O . ASN A 1 201 ? -7.862 7.899 33.230 1.00 83.31 201 ASN A O 1
ATOM 1551 N N . PHE A 1 202 ? -6.206 6.388 33.413 1.00 89.94 202 PHE A N 1
ATOM 1552 C CA . PHE A 1 202 ? -7.014 5.193 33.185 1.00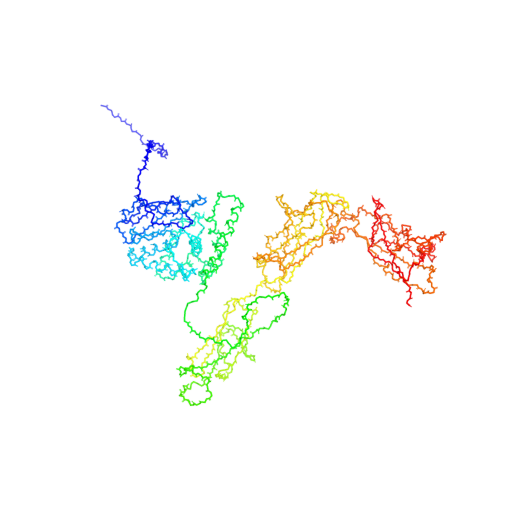 89.94 202 PHE A CA 1
ATOM 1553 C C . PHE A 1 202 ? -8.239 5.103 34.110 1.00 89.94 202 PHE A C 1
ATOM 1555 O O . PHE A 1 202 ? -9.379 5.047 33.640 1.00 89.94 202 PHE A O 1
ATOM 1562 N N . ILE A 1 203 ? -8.027 5.167 35.431 1.00 92.12 203 ILE A N 1
ATOM 1563 C CA . ILE A 1 203 ? -9.113 5.080 36.422 1.00 92.12 203 ILE A CA 1
ATOM 1564 C C . ILE A 1 203 ? -10.089 6.250 36.296 1.00 92.12 203 ILE A C 1
ATOM 1566 O O . ILE A 1 203 ? -11.299 6.042 36.358 1.00 92.12 203 ILE A O 1
ATOM 1570 N N . THR A 1 204 ? -9.593 7.472 36.092 1.00 90.50 204 THR A N 1
ATOM 1571 C CA . THR A 1 204 ? -10.438 8.670 35.958 1.00 90.50 204 THR A CA 1
ATOM 1572 C C . THR A 1 204 ? -11.371 8.563 34.751 1.00 90.50 204 THR A C 1
ATOM 1574 O O . THR A 1 204 ? -12.563 8.875 34.840 1.00 90.50 204 THR A O 1
ATOM 1577 N N . THR A 1 205 ? -10.853 8.057 33.632 1.00 91.38 205 THR A N 1
ATOM 1578 C CA . THR A 1 205 ? -11.636 7.848 32.410 1.00 91.38 205 THR A CA 1
ATOM 1579 C C . THR A 1 205 ? -12.699 6.771 32.621 1.00 91.38 205 THR A C 1
ATOM 1581 O O . THR A 1 205 ? -13.875 7.007 32.345 1.00 91.38 205 THR A O 1
ATOM 1584 N N . LEU A 1 206 ? -12.334 5.619 33.197 1.00 93.88 206 LEU A N 1
ATOM 1585 C CA . LEU A 1 206 ? -13.299 4.556 33.494 1.00 93.88 206 LEU A CA 1
ATOM 1586 C C . LEU A 1 206 ? -14.363 4.978 34.512 1.00 93.88 206 LEU A C 1
ATOM 1588 O O . LEU A 1 206 ? -15.527 4.609 34.363 1.00 93.88 206 LEU A O 1
ATOM 1592 N N . ALA A 1 207 ? -14.002 5.778 35.516 1.00 93.06 207 ALA A N 1
ATOM 1593 C CA . ALA A 1 207 ? -14.961 6.328 36.469 1.00 93.06 207 ALA A CA 1
ATOM 1594 C C . ALA A 1 207 ? -15.980 7.240 35.768 1.00 93.06 207 ALA A C 1
ATOM 1596 O O . ALA A 1 207 ? -17.177 7.144 36.039 1.00 93.06 207 ALA A O 1
ATOM 1597 N N . THR A 1 208 ? -15.529 8.061 34.816 1.00 91.75 208 THR A N 1
ATOM 1598 C CA . THR A 1 208 ? -16.397 8.927 34.000 1.00 91.75 208 THR A CA 1
ATOM 1599 C C . THR A 1 208 ? -17.360 8.110 33.133 1.00 91.75 208 THR A C 1
ATOM 1601 O O . THR A 1 208 ? -18.554 8.421 33.059 1.00 91.75 208 THR A O 1
ATOM 1604 N N . VAL A 1 209 ? -16.871 7.027 32.518 1.00 90.12 209 VAL A N 1
ATOM 1605 C CA . VAL A 1 209 ? -17.701 6.087 31.749 1.00 90.12 209 VAL A CA 1
ATOM 1606 C C . VAL A 1 209 ? -18.753 5.444 32.653 1.00 90.12 209 VAL A C 1
ATOM 1608 O O . VAL A 1 209 ? -19.944 5.528 32.353 1.00 90.12 209 VAL A O 1
ATOM 1611 N N . ALA A 1 210 ? -18.344 4.883 33.794 1.00 90.50 210 ALA A N 1
ATOM 1612 C CA . ALA A 1 210 ? -19.243 4.227 34.744 1.00 90.50 210 ALA A CA 1
ATOM 1613 C C . ALA A 1 210 ? -20.336 5.175 35.272 1.00 90.50 210 ALA A C 1
ATOM 1615 O O . ALA A 1 210 ? -21.506 4.801 35.344 1.00 90.50 210 ALA A O 1
ATOM 1616 N N . GLN A 1 211 ? -19.978 6.424 35.588 1.00 89.69 211 GLN A N 1
ATOM 1617 C CA . GLN A 1 211 ? -20.935 7.451 36.010 1.00 89.69 211 GLN A CA 1
ATOM 1618 C C . GLN A 1 211 ? -21.907 7.829 34.890 1.00 89.69 211 GLN A C 1
ATOM 1620 O O . GLN A 1 211 ? -23.105 7.976 35.132 1.00 89.69 211 GLN A O 1
ATOM 1625 N N . THR A 1 212 ? -21.419 7.962 33.655 1.00 79.94 212 THR A N 1
ATOM 1626 C CA . THR A 1 212 ? -22.269 8.307 32.509 1.00 79.94 212 THR A CA 1
ATOM 1627 C C . THR A 1 212 ? -23.275 7.198 32.200 1.00 79.94 212 THR A C 1
ATOM 1629 O O . THR A 1 212 ? -24.433 7.487 31.905 1.00 79.94 212 THR A O 1
ATOM 1632 N N . MET A 1 213 ? -22.870 5.935 32.344 1.00 81.50 213 MET A N 1
ATOM 1633 C CA . MET A 1 213 ? -23.728 4.767 32.120 1.00 81.50 213 MET A CA 1
ATOM 1634 C C . MET A 1 213 ? -24.924 4.662 33.079 1.00 81.50 213 MET A C 1
ATOM 1636 O O . MET A 1 213 ? -25.841 3.889 32.819 1.00 81.50 213 MET A O 1
ATOM 1640 N N . GLN A 1 214 ? -24.966 5.439 34.167 1.00 79.00 214 GLN A N 1
ATOM 1641 C CA . GLN A 1 214 ? -26.166 5.545 35.012 1.00 79.00 214 GLN A CA 1
ATOM 1642 C C . GLN A 1 214 ? -27.340 6.215 34.278 1.00 79.00 214 GLN A C 1
ATOM 1644 O O . GLN A 1 214 ? -28.490 6.068 34.686 1.00 79.00 214 GLN A O 1
ATOM 1649 N N . LYS A 1 215 ? -27.058 6.980 33.215 1.00 68.25 215 LYS A N 1
ATOM 1650 C CA . LYS A 1 215 ? -28.045 7.780 32.472 1.00 68.25 215 LYS A CA 1
ATOM 1651 C C . LYS A 1 215 ? -27.971 7.580 30.956 1.00 68.25 215 LYS A C 1
ATOM 1653 O O . LYS A 1 215 ? -28.692 8.254 30.227 1.00 68.25 215 LYS A O 1
ATOM 1658 N N . ASP A 1 216 ? -27.088 6.708 30.483 1.00 62.62 216 ASP A N 1
ATOM 1659 C CA . ASP A 1 216 ? -26.777 6.528 29.067 1.00 62.62 216 ASP A CA 1
ATOM 1660 C C . ASP A 1 216 ? -26.380 5.070 28.781 1.00 62.62 216 ASP A C 1
ATOM 1662 O O . ASP A 1 216 ? -26.071 4.292 29.684 1.00 62.62 216 ASP A O 1
ATOM 1666 N N . THR A 1 217 ? -26.364 4.693 27.508 1.00 70.88 217 THR A N 1
ATOM 1667 C CA . THR A 1 217 ? -25.836 3.399 27.061 1.00 70.88 217 THR A CA 1
ATOM 1668 C C . THR A 1 217 ? -24.309 3.357 27.179 1.00 70.88 217 THR A C 1
ATOM 1670 O O . THR A 1 217 ? -23.647 4.393 27.244 1.00 70.88 217 THR A O 1
ATOM 1673 N N . PHE A 1 218 ? -23.714 2.158 27.143 1.00 77.25 218 PHE A N 1
ATOM 1674 C CA . PHE A 1 218 ? -22.251 2.030 27.089 1.00 77.25 218 PHE A CA 1
ATOM 1675 C C . PHE A 1 218 ? -21.657 2.742 25.863 1.00 77.25 218 PHE A C 1
ATOM 1677 O O . PHE A 1 218 ? -20.650 3.425 25.999 1.00 77.25 218 PHE A O 1
ATOM 1684 N N . LEU A 1 219 ? -22.315 2.669 24.697 1.00 72.75 219 LEU A N 1
ATOM 1685 C CA . LEU A 1 219 ? -21.915 3.424 23.504 1.00 72.75 219 LEU A CA 1
ATOM 1686 C C . LEU A 1 219 ? -21.958 4.935 23.750 1.00 72.75 219 LEU A C 1
ATOM 1688 O O . LEU A 1 219 ? -20.986 5.617 23.448 1.00 72.75 219 LEU A O 1
ATOM 1692 N N . GLY A 1 220 ? -23.040 5.459 24.328 1.00 66.38 220 GLY A N 1
ATOM 1693 C CA . GLY A 1 220 ? -23.147 6.886 24.647 1.00 66.38 220 GLY A CA 1
ATOM 1694 C C . GLY A 1 220 ? -22.080 7.358 25.640 1.00 66.38 220 GLY A C 1
ATOM 1695 O O . GLY A 1 220 ? -21.470 8.408 25.443 1.00 66.38 220 GLY A O 1
ATOM 1696 N N . ALA A 1 221 ? -21.771 6.549 26.656 1.00 73.44 221 ALA A N 1
ATOM 1697 C CA . ALA A 1 221 ? -20.692 6.827 27.601 1.00 73.44 221 ALA A CA 1
ATOM 1698 C C . ALA A 1 221 ? -19.301 6.768 26.948 1.00 73.44 221 ALA A C 1
ATOM 1700 O O . ALA A 1 221 ? -18.487 7.668 27.154 1.00 73.44 221 ALA A O 1
ATOM 1701 N N . ALA A 1 222 ? -19.046 5.752 26.120 1.00 77.00 222 ALA A N 1
ATOM 1702 C CA . ALA A 1 222 ? -17.789 5.584 25.402 1.00 77.00 222 ALA A CA 1
ATOM 1703 C C . ALA A 1 222 ? -17.540 6.735 24.413 1.00 77.00 222 ALA A C 1
ATOM 1705 O O . ALA A 1 222 ? -16.431 7.253 24.359 1.00 77.00 222 ALA A O 1
ATOM 1706 N N . LYS A 1 223 ? -18.575 7.223 23.715 1.00 76.44 223 LYS A N 1
ATOM 1707 C CA . LYS A 1 223 ? -18.485 8.386 22.810 1.00 76.44 223 LYS A CA 1
ATOM 1708 C C . LYS A 1 223 ? -18.010 9.668 23.492 1.00 76.44 223 LYS A C 1
ATOM 1710 O O . LYS A 1 223 ? -17.344 10.484 22.863 1.00 76.44 223 LYS A O 1
ATOM 1715 N N . LYS A 1 224 ? -18.352 9.869 24.769 1.00 80.12 224 LYS A N 1
ATOM 1716 C CA . LYS A 1 224 ? -17.950 11.082 25.505 1.00 80.12 224 LYS A CA 1
ATOM 1717 C C . LYS A 1 224 ? -16.468 11.097 25.846 1.00 80.12 224 LYS A C 1
ATOM 1719 O O . LYS A 1 224 ? -15.881 12.171 25.898 1.00 80.12 224 LYS A O 1
ATOM 1724 N N . VAL A 1 225 ? -15.882 9.927 26.090 1.00 83.12 225 VAL A N 1
ATOM 1725 C CA . VAL A 1 225 ? -14.450 9.802 26.402 1.00 83.12 225 VAL A CA 1
ATOM 1726 C C . VAL A 1 225 ? -13.607 9.541 25.156 1.00 83.12 225 VAL A C 1
ATOM 1728 O O . VAL A 1 225 ? -12.461 9.970 25.090 1.00 83.12 225 VAL A O 1
ATOM 1731 N N . ASN A 1 226 ? -14.192 8.911 24.138 1.00 83.69 226 ASN A N 1
ATOM 1732 C CA . ASN A 1 226 ? -13.584 8.678 22.842 1.00 83.69 226 ASN A CA 1
ATOM 1733 C C . ASN A 1 226 ? -14.485 9.234 21.726 1.00 83.69 226 ASN A C 1
ATOM 1735 O O . ASN A 1 226 ? -15.319 8.504 21.177 1.00 83.69 226 ASN A O 1
ATOM 1739 N N . PRO A 1 227 ? -14.303 10.508 21.340 1.00 75.19 227 PRO A N 1
ATOM 1740 C CA . PRO A 1 227 ? -15.119 11.146 20.309 1.00 75.19 227 PRO A CA 1
ATOM 1741 C C . PRO A 1 227 ? -14.944 10.525 18.913 1.00 75.19 227 PRO A C 1
ATOM 1743 O O . PRO A 1 227 ? -15.708 10.851 18.009 1.00 75.19 227 PRO A O 1
ATOM 1746 N N . LYS A 1 228 ? -13.973 9.616 18.721 1.00 71.94 228 LYS A N 1
ATOM 1747 C CA . LYS A 1 228 ? -13.776 8.878 17.463 1.00 71.94 228 LYS A CA 1
ATOM 1748 C C . LYS A 1 228 ? -14.800 7.751 17.257 1.00 71.94 228 LYS A C 1
ATOM 1750 O O . LYS A 1 228 ? -14.895 7.218 16.156 1.00 71.94 228 LYS A O 1
ATOM 1755 N N . LEU A 1 229 ? -15.581 7.395 18.281 1.00 64.94 229 LEU A N 1
ATOM 1756 C CA . LEU A 1 229 ? -16.701 6.457 18.164 1.00 64.94 229 LEU A CA 1
ATOM 1757 C C . LEU A 1 229 ? -17.924 7.159 17.543 1.00 64.94 229 LEU A C 1
ATOM 1759 O O . LEU A 1 229 ? -18.555 7.996 18.183 1.00 64.94 229 LEU A O 1
ATOM 1763 N N . ASN A 1 230 ? -18.316 6.814 16.315 1.00 50.72 230 ASN A N 1
ATOM 1764 C CA . ASN A 1 230 ? -19.378 7.524 15.579 1.00 50.72 230 ASN A CA 1
ATOM 1765 C C . ASN A 1 230 ? -20.712 6.744 15.472 1.00 50.72 230 ASN A C 1
ATOM 1767 O O . ASN A 1 230 ? -21.762 7.338 15.735 1.00 50.72 230 ASN A O 1
ATOM 1771 N N . SER A 1 231 ? -20.715 5.431 15.205 1.00 51.75 231 SER A N 1
ATOM 1772 C CA . SER A 1 231 ? -21.935 4.617 14.984 1.00 51.75 231 SER A CA 1
ATOM 1773 C C . SER A 1 231 ? -22.017 3.366 15.865 1.00 51.75 231 SER A C 1
ATOM 1775 O O . SER A 1 231 ? -23.002 3.192 16.581 1.00 51.75 231 SER A O 1
ATOM 1777 N N . SER A 1 232 ? -20.980 2.526 15.857 1.00 63.28 232 SER A N 1
ATOM 1778 C CA . SER A 1 232 ? -20.939 1.226 16.538 1.00 63.28 232 SER A CA 1
ATOM 1779 C C . SER A 1 232 ? -19.562 0.968 17.146 1.00 63.28 232 SER A C 1
ATOM 1781 O O . SER A 1 232 ? -18.534 1.215 16.516 1.00 63.28 232 SER A O 1
ATOM 1783 N N . ILE A 1 233 ? -19.534 0.442 18.375 1.00 61.62 233 ILE A N 1
ATOM 1784 C CA . ILE A 1 233 ? -18.273 0.056 19.022 1.00 61.62 233 ILE A CA 1
ATOM 1785 C C . ILE A 1 233 ? -17.650 -1.143 18.299 1.00 61.62 233 ILE A C 1
ATOM 1787 O O . ILE A 1 233 ? -16.442 -1.153 18.102 1.00 61.62 233 ILE A O 1
ATOM 1791 N N . VAL A 1 234 ? -18.456 -2.113 17.853 1.00 64.50 234 VAL A N 1
ATOM 1792 C CA . VAL A 1 234 ? -17.962 -3.295 17.124 1.00 64.50 234 VAL A CA 1
ATOM 1793 C C . VAL A 1 234 ? -17.323 -2.893 15.797 1.00 64.50 234 VAL A C 1
ATOM 1795 O O . VAL A 1 234 ? -16.241 -3.371 15.468 1.00 64.50 234 VAL A O 1
ATOM 1798 N N . GLU A 1 235 ? -17.951 -1.982 15.048 1.00 67.00 235 GLU A N 1
ATOM 1799 C CA . GLU A 1 235 ? -17.387 -1.478 13.787 1.00 67.00 235 GLU A CA 1
ATOM 1800 C C . GLU A 1 235 ? -16.068 -0.747 14.040 1.00 67.00 235 GLU A C 1
ATOM 1802 O O . GLU A 1 235 ? -15.076 -1.031 13.377 1.00 67.00 235 GLU A O 1
ATOM 1807 N N . TYR A 1 236 ? -16.019 0.121 15.053 1.00 69.19 236 TYR A N 1
ATOM 1808 C CA . TYR A 1 236 ? -14.791 0.819 15.430 1.00 69.19 236 TYR A CA 1
ATOM 1809 C C . TYR A 1 236 ? -13.685 -0.134 15.911 1.00 69.19 236 TYR A C 1
ATOM 1811 O O . TYR A 1 236 ? -12.523 0.030 15.565 1.00 69.19 236 TYR A O 1
ATOM 1819 N N . ILE A 1 237 ? -14.020 -1.174 16.673 1.00 74.81 237 ILE A N 1
ATOM 1820 C CA . ILE A 1 237 ? -13.061 -2.215 17.069 1.00 74.81 237 ILE A CA 1
ATOM 1821 C C . ILE A 1 237 ? -12.552 -2.975 15.840 1.00 74.81 237 ILE A C 1
ATOM 1823 O O . ILE A 1 237 ? -11.361 -3.259 15.756 1.00 74.81 237 ILE A O 1
ATOM 1827 N N . THR A 1 238 ? -13.424 -3.241 14.864 1.00 71.94 238 THR A N 1
ATOM 1828 C CA . THR A 1 238 ? -13.051 -3.889 13.599 1.00 71.94 238 THR A CA 1
ATOM 1829 C C . THR A 1 238 ? -12.074 -3.017 12.805 1.00 71.94 238 THR A C 1
ATOM 1831 O O . THR A 1 238 ? -11.061 -3.521 12.328 1.00 71.94 238 THR A O 1
ATOM 1834 N N . THR A 1 239 ? -12.295 -1.697 12.723 1.00 66.81 239 THR A N 1
ATOM 1835 C CA . THR A 1 239 ? -11.340 -0.785 12.056 1.00 66.81 239 THR A CA 1
ATOM 1836 C C . THR A 1 239 ? -10.022 -0.643 12.815 1.00 66.81 239 THR A C 1
ATOM 1838 O O . THR A 1 239 ? -8.999 -0.320 12.221 1.00 66.81 239 THR A O 1
ATOM 1841 N N . GLN A 1 240 ? -10.015 -0.907 14.122 1.00 75.25 240 GLN A N 1
ATOM 1842 C CA . GLN A 1 240 ? -8.810 -0.906 14.949 1.00 75.25 240 GLN A CA 1
ATOM 1843 C C . GLN A 1 240 ? -8.194 -2.304 15.122 1.00 75.25 240 GLN A C 1
ATOM 1845 O O . GLN A 1 240 ? -7.258 -2.452 15.909 1.00 75.25 240 GLN A O 1
ATOM 1850 N N . GLN A 1 241 ? -8.668 -3.323 14.395 1.00 77.50 241 GLN A N 1
ATOM 1851 C CA . GLN A 1 241 ? -8.264 -4.716 14.602 1.00 77.50 241 GLN A CA 1
ATOM 1852 C C . GLN A 1 241 ? -6.748 -4.908 14.525 1.00 77.50 241 GLN A C 1
ATOM 1854 O O . GLN A 1 241 ? -6.168 -5.492 15.436 1.00 77.50 241 GLN A O 1
ATOM 1859 N N . ALA A 1 242 ? -6.096 -4.388 13.482 1.00 67.75 242 ALA A N 1
ATOM 1860 C CA . ALA A 1 242 ? -4.649 -4.525 13.317 1.00 67.75 242 ALA A CA 1
ATOM 1861 C C . ALA A 1 242 ? -3.882 -3.924 14.506 1.00 67.75 242 ALA A C 1
ATOM 1863 O O . ALA A 1 242 ? -2.959 -4.540 15.033 1.00 67.75 242 ALA A O 1
ATOM 1864 N N . ARG A 1 243 ? -4.328 -2.759 14.990 1.00 75.06 243 ARG A N 1
ATOM 1865 C CA . ARG A 1 243 ? -3.745 -2.085 16.153 1.00 75.06 243 ARG A CA 1
ATOM 1866 C C . ARG A 1 243 ? -3.963 -2.872 17.447 1.00 75.06 243 ARG A C 1
ATOM 1868 O O . ARG A 1 243 ? -3.059 -2.953 18.272 1.00 75.06 243 ARG A O 1
ATOM 1875 N N . ILE A 1 244 ? -5.152 -3.440 17.633 1.00 80.19 244 ILE A N 1
ATOM 1876 C CA . ILE A 1 244 ? -5.489 -4.284 18.789 1.00 80.19 244 ILE A CA 1
ATOM 1877 C C . ILE A 1 244 ? -4.600 -5.530 18.804 1.00 80.19 244 ILE A C 1
ATOM 1879 O O . ILE A 1 244 ? -4.008 -5.838 19.835 1.00 80.19 244 ILE A O 1
ATOM 1883 N N . VAL A 1 245 ? -4.462 -6.199 17.656 1.00 79.25 245 VAL A N 1
ATOM 1884 C CA . VAL A 1 245 ? -3.628 -7.398 17.503 1.00 79.25 245 VAL A CA 1
ATOM 1885 C C . VAL A 1 245 ? -2.158 -7.079 17.749 1.00 79.25 245 VAL A C 1
ATOM 1887 O O . VAL A 1 245 ? -1.523 -7.778 18.527 1.00 79.25 245 VAL A O 1
ATOM 1890 N N . GLN A 1 246 ? -1.638 -5.997 17.167 1.00 77.81 246 GLN A N 1
ATOM 1891 C CA . GLN A 1 246 ? -0.251 -5.572 17.363 1.00 77.81 246 GLN A CA 1
ATOM 1892 C C . GLN A 1 246 ? 0.064 -5.267 18.834 1.00 77.81 246 GLN A C 1
ATOM 1894 O O . GLN A 1 246 ? 1.115 -5.645 19.347 1.00 77.81 246 GLN A O 1
ATOM 1899 N N . ARG A 1 247 ? -0.842 -4.574 19.532 1.00 81.62 247 ARG A N 1
ATOM 1900 C CA . ARG A 1 247 ? -0.674 -4.284 20.962 1.00 81.62 247 ARG A CA 1
ATOM 1901 C C . ARG A 1 247 ? -0.680 -5.559 21.791 1.00 81.62 247 ARG A C 1
ATOM 1903 O O . ARG A 1 247 ? 0.191 -5.737 22.633 1.00 81.62 247 ARG A O 1
ATOM 1910 N N . ALA A 1 248 ? -1.646 -6.440 21.541 1.00 82.88 248 ALA A N 1
ATOM 1911 C CA . ALA A 1 248 ? -1.774 -7.693 22.269 1.00 82.88 248 ALA A CA 1
ATOM 1912 C C . ALA A 1 248 ? -0.560 -8.612 22.035 1.00 82.88 248 ALA A C 1
ATOM 1914 O O . ALA A 1 248 ? -0.034 -9.179 22.993 1.00 82.88 248 ALA A O 1
ATOM 1915 N N . SER A 1 249 ? -0.065 -8.720 20.796 1.00 78.25 249 SER A N 1
ATOM 1916 C CA . SER A 1 249 ? 1.097 -9.555 20.468 1.00 78.25 249 SER A CA 1
ATOM 1917 C C . SER A 1 249 ? 2.371 -9.028 21.128 1.00 78.25 249 SER A C 1
ATOM 1919 O O . SER A 1 249 ? 3.100 -9.801 21.748 1.00 78.25 249 SER A O 1
ATOM 1921 N N . ALA A 1 250 ? 2.599 -7.711 21.098 1.00 76.56 250 ALA A N 1
ATOM 1922 C CA . ALA A 1 250 ? 3.757 -7.075 21.729 1.00 76.56 250 ALA A CA 1
ATOM 1923 C C . ALA A 1 250 ? 3.804 -7.261 23.257 1.00 76.56 250 ALA A C 1
ATOM 1925 O O . ALA A 1 250 ? 4.885 -7.257 23.849 1.00 76.56 250 ALA A O 1
ATOM 1926 N N . LEU A 1 251 ? 2.647 -7.420 23.907 1.00 77.31 251 LEU A N 1
ATOM 1927 C CA . LEU A 1 251 ? 2.546 -7.609 25.356 1.00 77.31 251 LEU A CA 1
ATOM 1928 C C . LEU A 1 251 ? 2.864 -9.035 25.810 1.00 77.31 251 LEU A C 1
ATOM 1930 O O . LEU A 1 251 ? 3.330 -9.215 26.938 1.00 77.31 251 LEU A O 1
ATOM 1934 N N . LEU A 1 252 ? 2.623 -10.022 24.946 1.00 78.25 252 LEU A N 1
ATOM 1935 C CA . LEU A 1 252 ? 2.873 -11.443 25.212 1.00 78.25 252 LEU A CA 1
ATOM 1936 C C . LEU A 1 252 ? 4.193 -11.948 24.613 1.00 78.25 252 LEU A C 1
ATOM 1938 O O . LEU A 1 252 ? 4.608 -13.068 24.908 1.00 78.25 252 LEU A O 1
ATOM 1942 N N . PHE A 1 253 ? 4.852 -11.109 23.818 1.00 75.50 253 PHE A N 1
ATOM 1943 C CA . PHE A 1 253 ? 6.146 -11.358 23.200 1.00 75.50 253 PHE A CA 1
ATOM 1944 C C . PHE A 1 253 ? 7.270 -11.558 24.228 1.00 75.50 253 PHE A C 1
ATOM 1946 O O . PHE A 1 253 ? 7.446 -10.742 25.139 1.00 75.50 253 PHE A O 1
ATOM 1953 N N . ASP A 1 254 ? 8.063 -12.617 24.047 1.00 74.69 254 ASP A N 1
ATOM 1954 C CA . ASP A 1 254 ? 9.199 -12.957 24.903 1.00 74.69 254 ASP A CA 1
ATOM 1955 C C . ASP A 1 254 ? 10.515 -12.419 24.317 1.00 74.69 254 ASP A C 1
ATOM 1957 O O . ASP A 1 254 ? 10.984 -12.871 23.271 1.00 74.69 254 ASP A O 1
ATOM 1961 N N . LYS A 1 255 ? 11.117 -11.427 24.986 1.00 67.69 255 LYS A N 1
ATOM 1962 C CA . LYS A 1 255 ? 12.330 -10.743 24.502 1.00 67.69 255 LYS A CA 1
ATOM 1963 C C . LYS A 1 255 ? 13.616 -11.546 24.705 1.00 67.69 255 LYS A C 1
ATOM 1965 O O . LYS A 1 255 ? 14.654 -11.136 24.190 1.00 67.69 255 LYS A O 1
ATOM 1970 N N . ASP A 1 256 ? 13.548 -12.661 25.430 1.00 73.12 256 ASP A N 1
ATOM 1971 C CA . ASP A 1 256 ? 14.723 -13.447 25.815 1.00 73.12 256 ASP A CA 1
ATOM 1972 C C . ASP A 1 256 ? 15.037 -14.596 24.830 1.00 73.12 256 ASP A C 1
ATOM 1974 O O . ASP A 1 256 ? 16.020 -15.316 25.014 1.00 73.12 256 ASP A O 1
ATOM 1978 N N . LYS A 1 257 ? 14.234 -14.774 23.768 1.00 72.19 257 LYS A N 1
ATOM 1979 C CA . LYS A 1 257 ? 14.467 -15.774 22.703 1.00 72.19 257 LYS A CA 1
ATOM 1980 C C . LYS A 1 257 ? 15.463 -15.296 21.639 1.00 72.19 257 LYS A C 1
ATOM 1982 O O . LYS A 1 257 ? 15.784 -14.115 21.577 1.00 72.19 257 LYS A O 1
ATOM 1987 N N . ASP A 1 258 ? 15.945 -16.193 20.780 1.00 76.69 258 ASP A N 1
ATOM 1988 C CA . ASP A 1 258 ? 16.772 -15.820 19.618 1.00 76.69 258 ASP A CA 1
ATOM 1989 C C . ASP A 1 258 ? 15.961 -15.002 18.580 1.00 76.69 258 ASP A C 1
ATOM 1991 O O . ASP A 1 258 ? 14.774 -15.285 18.416 1.00 76.69 258 ASP A O 1
ATOM 1995 N N . PRO A 1 259 ? 16.541 -14.026 17.843 1.00 65.06 259 PRO A N 1
ATOM 1996 C CA . PRO A 1 259 ? 15.798 -13.164 16.914 1.00 65.06 259 PRO A CA 1
ATOM 1997 C C . PRO A 1 259 ? 14.951 -13.886 15.853 1.00 65.06 259 PRO A C 1
ATOM 1999 O O . PRO A 1 259 ? 13.896 -13.379 15.469 1.00 65.06 259 PRO A O 1
ATOM 2002 N N . LEU A 1 260 ? 15.370 -15.064 15.374 1.00 58.47 260 LEU A N 1
ATOM 2003 C CA . LEU A 1 260 ? 14.574 -15.839 14.413 1.00 58.47 260 LEU A CA 1
ATOM 2004 C C . LEU A 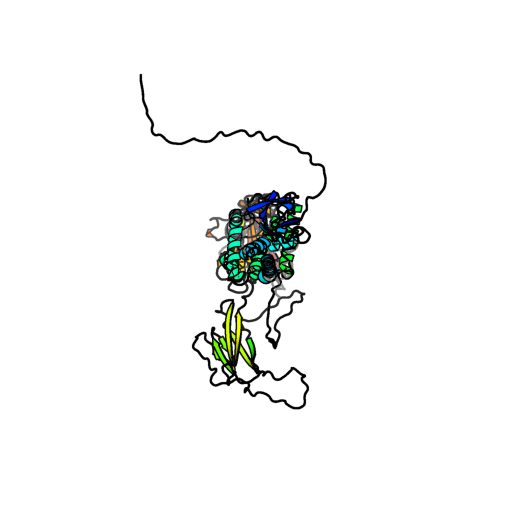1 260 ? 13.381 -16.531 15.084 1.00 58.47 260 LEU A C 1
ATOM 2006 O O . LEU A 1 260 ? 12.298 -16.613 14.503 1.00 58.47 260 LEU A O 1
ATOM 2010 N N . GLU A 1 261 ? 13.566 -17.015 16.311 1.00 65.00 261 GLU A N 1
ATOM 2011 C CA . GLU A 1 261 ? 12.494 -17.606 17.118 1.00 65.00 261 GLU A CA 1
ATOM 2012 C C . GLU A 1 261 ? 11.508 -16.542 17.609 1.00 65.00 261 GLU A C 1
ATOM 2014 O O . GLU A 1 261 ? 10.304 -16.792 17.644 1.00 65.00 261 GLU A O 1
ATOM 2019 N N . GLN A 1 262 ? 12.011 -15.344 17.909 1.00 62.16 262 GLN A N 1
ATOM 2020 C CA . GLN A 1 262 ? 11.229 -14.159 18.239 1.00 62.16 262 GLN A CA 1
ATOM 2021 C C . GLN A 1 262 ? 10.281 -13.773 17.100 1.00 62.16 262 GLN A C 1
ATOM 2023 O O . GLN A 1 262 ? 9.076 -13.656 17.317 1.00 62.16 262 GLN A O 1
ATOM 2028 N N . GLU A 1 263 ? 10.794 -13.601 15.878 1.00 61.81 263 GLU A N 1
ATOM 2029 C CA . GLU A 1 263 ? 9.957 -13.205 14.738 1.00 61.81 263 GLU A CA 1
ATOM 2030 C C . GLU A 1 263 ? 8.924 -14.288 14.404 1.00 61.81 263 GLU A C 1
ATOM 2032 O O . GLU A 1 263 ? 7.761 -13.991 14.131 1.00 61.81 263 GLU A O 1
ATOM 2037 N N . LYS A 1 264 ? 9.316 -15.563 14.507 1.00 69.81 264 LYS A N 1
ATOM 2038 C CA . LYS A 1 264 ? 8.399 -16.688 14.321 1.00 69.81 264 LYS A CA 1
ATOM 2039 C C . LYS A 1 264 ? 7.257 -16.673 15.344 1.00 69.81 264 LYS A C 1
ATOM 2041 O O . LYS A 1 264 ? 6.098 -16.769 14.948 1.00 69.81 264 LYS A O 1
ATOM 2046 N N . GLU A 1 265 ? 7.562 -16.509 16.631 1.00 71.25 265 GLU A N 1
ATOM 2047 C CA . GLU A 1 265 ? 6.547 -16.430 17.688 1.00 71.25 265 GLU A CA 1
ATOM 2048 C C . GLU A 1 265 ? 5.657 -15.189 17.535 1.00 71.25 265 GLU A C 1
ATOM 2050 O O . GLU A 1 265 ? 4.444 -15.272 17.710 1.00 71.25 265 GLU A O 1
ATOM 2055 N N . HIS A 1 266 ? 6.222 -14.043 17.147 1.00 67.81 266 HIS A N 1
ATOM 2056 C CA . HIS A 1 266 ? 5.453 -12.826 16.895 1.00 67.81 266 HIS A CA 1
ATOM 2057 C C . HIS A 1 266 ? 4.447 -13.001 15.743 1.00 67.81 266 HIS A C 1
ATOM 2059 O O . HIS A 1 266 ? 3.293 -12.568 15.855 1.00 67.81 266 HIS A O 1
ATOM 2065 N N . ILE A 1 267 ? 4.854 -13.668 14.657 1.00 68.38 267 ILE A N 1
ATOM 2066 C CA . ILE A 1 267 ? 3.978 -14.000 13.527 1.00 68.38 267 ILE A CA 1
ATOM 2067 C C . ILE A 1 267 ? 2.882 -14.978 13.964 1.00 68.38 267 ILE A C 1
ATOM 2069 O O . ILE A 1 267 ? 1.711 -14.735 13.669 1.00 68.38 267 ILE A O 1
ATOM 2073 N N . GLU A 1 268 ? 3.231 -16.046 14.686 1.00 77.50 268 GLU A N 1
ATOM 2074 C CA . GLU A 1 268 ? 2.277 -17.048 15.181 1.00 77.50 268 GLU A CA 1
ATOM 2075 C C . GLU A 1 268 ? 1.231 -16.412 16.118 1.00 77.50 268 GLU A C 1
ATOM 2077 O O . GLU A 1 268 ? 0.027 -16.549 15.883 1.00 77.50 268 GLU A O 1
ATOM 2082 N N . LEU A 1 269 ? 1.664 -15.609 17.098 1.00 77.06 269 LEU A N 1
ATOM 2083 C CA . LEU A 1 269 ? 0.777 -14.869 18.004 1.00 77.06 269 LEU A CA 1
ATOM 2084 C C . LEU A 1 269 ? -0.146 -13.909 17.243 1.00 77.06 269 LEU A C 1
ATOM 2086 O O . LEU A 1 269 ? -1.353 -13.870 17.489 1.00 77.06 269 LEU A O 1
ATOM 2090 N N . SER A 1 270 ? 0.397 -13.154 16.285 1.00 71.94 270 SER A N 1
ATOM 2091 C CA . SER A 1 270 ? -0.383 -12.204 15.483 1.00 71.94 270 SER A CA 1
ATOM 2092 C C . SER A 1 270 ? -1.414 -12.910 14.595 1.00 71.94 270 SER A C 1
ATOM 2094 O O . SER A 1 270 ? -2.521 -12.400 14.402 1.00 71.94 270 SER A O 1
ATOM 2096 N N . GLN A 1 271 ? -1.094 -14.093 14.063 1.00 73.50 271 GLN A N 1
ATOM 2097 C CA . GLN A 1 271 ? -2.028 -14.913 13.288 1.00 73.50 271 GLN A CA 1
ATOM 2098 C C . GLN A 1 271 ? -3.160 -15.463 14.163 1.00 73.50 271 GLN A C 1
ATOM 2100 O O . GLN A 1 271 ? -4.332 -15.353 13.790 1.00 73.50 271 GLN A O 1
ATOM 2105 N N . GLU A 1 272 ? -2.843 -16.003 15.340 1.00 79.56 272 GLU A N 1
ATOM 2106 C CA . GLU A 1 272 ? -3.849 -16.522 16.271 1.00 79.56 272 GLU A CA 1
ATOM 2107 C C . GLU A 1 272 ? -4.775 -15.418 16.795 1.00 79.56 272 GLU A C 1
ATOM 2109 O O . GLU A 1 272 ? -5.994 -15.592 16.828 1.00 79.56 272 GLU A O 1
ATOM 2114 N N . MET A 1 273 ? -4.238 -14.241 17.120 1.00 78.88 273 MET A N 1
ATOM 2115 C CA . MET A 1 273 ? -5.034 -13.092 17.565 1.00 78.88 273 MET A CA 1
ATOM 2116 C C . MET A 1 273 ? -5.922 -12.517 16.456 1.00 78.88 273 MET A C 1
ATOM 2118 O O . MET A 1 273 ? -7.077 -12.170 16.712 1.00 78.88 273 MET A O 1
ATOM 2122 N N . ASN A 1 274 ? -5.437 -12.472 15.210 1.00 68.94 274 ASN A N 1
ATOM 2123 C CA . ASN A 1 274 ? -6.272 -12.121 14.058 1.00 68.94 274 ASN A CA 1
ATOM 2124 C C . ASN A 1 274 ? -7.406 -13.128 13.849 1.00 68.94 274 ASN A C 1
ATOM 2126 O O . ASN A 1 274 ? -8.526 -12.732 13.529 1.00 68.94 274 ASN A O 1
ATOM 2130 N N . LYS A 1 275 ? -7.145 -14.421 14.073 1.00 76.69 275 LYS A N 1
ATOM 2131 C CA . LYS A 1 275 ? -8.171 -15.467 14.020 1.00 76.69 275 LYS A CA 1
ATOM 2132 C C . LYS A 1 275 ? -9.209 -15.301 15.131 1.00 76.69 275 LYS A C 1
ATOM 2134 O O . LYS A 1 275 ? -10.391 -15.480 14.862 1.00 76.69 275 LYS A O 1
ATOM 2139 N N . ILE A 1 276 ? -8.801 -14.925 16.345 1.00 72.88 276 ILE A N 1
ATOM 2140 C CA . ILE A 1 276 ? -9.724 -14.610 17.448 1.00 72.88 276 ILE A CA 1
ATOM 2141 C C . ILE A 1 276 ? -10.617 -13.421 17.065 1.00 72.88 276 ILE A C 1
ATOM 2143 O O . ILE A 1 276 ? -11.838 -13.531 17.134 1.00 72.88 276 ILE A O 1
ATOM 2147 N N . MET A 1 277 ? -10.034 -12.319 16.583 1.00 68.44 277 MET A N 1
ATOM 2148 C CA . MET A 1 277 ? -10.797 -11.144 16.139 1.00 68.44 277 MET A CA 1
ATOM 2149 C C . MET A 1 277 ? -11.725 -11.451 14.951 1.00 68.44 277 MET A C 1
ATOM 2151 O O . MET A 1 277 ? -12.840 -10.948 14.911 1.00 68.44 277 MET A O 1
ATOM 2155 N N . GLY A 1 278 ? -11.304 -12.295 14.004 1.00 62.81 278 GLY A N 1
ATOM 2156 C CA . GLY A 1 278 ? -12.091 -12.635 12.813 1.00 62.81 278 GLY A CA 1
ATOM 2157 C C . GLY A 1 278 ? -13.187 -13.685 13.031 1.00 62.81 278 GLY A C 1
ATOM 2158 O O . GLY A 1 278 ? -14.239 -13.598 12.404 1.00 62.81 278 GLY A O 1
ATOM 2159 N N . ASN A 1 279 ? -12.968 -14.669 13.910 1.00 56.62 279 ASN A N 1
ATOM 2160 C CA . ASN A 1 279 ? -13.921 -15.760 14.145 1.00 56.62 279 ASN A CA 1
ATOM 2161 C C . ASN A 1 279 ? -14.931 -15.453 15.255 1.00 56.62 279 ASN A C 1
ATOM 2163 O O . ASN A 1 279 ? -16.055 -15.946 15.196 1.00 56.62 279 ASN A O 1
ATOM 2167 N N . ASP A 1 280 ? -14.533 -14.693 16.281 1.00 51.75 280 ASP A N 1
ATOM 2168 C CA . ASP A 1 280 ? -15.377 -14.455 17.456 1.00 51.75 280 ASP A CA 1
ATOM 2169 C C . ASP A 1 280 ? -16.170 -13.141 17.380 1.00 51.75 280 ASP A C 1
ATOM 2171 O O . ASP A 1 280 ? -17.164 -13.013 18.094 1.00 51.75 280 ASP A O 1
ATOM 2175 N N . ILE A 1 281 ? -15.783 -12.189 16.514 1.00 46.31 281 ILE A N 1
ATOM 2176 C CA . ILE A 1 281 ? -16.535 -10.948 16.264 1.00 46.31 281 ILE A CA 1
ATOM 2177 C C . ILE A 1 281 ? -17.535 -11.188 15.126 1.00 46.31 281 ILE A C 1
ATOM 2179 O O . ILE A 1 281 ? -17.386 -10.719 13.999 1.00 46.31 281 ILE A O 1
ATOM 2183 N N . THR A 1 282 ? -18.596 -11.938 15.410 1.00 44.78 282 THR A N 1
ATOM 2184 C CA . THR A 1 282 ? -19.748 -12.013 14.502 1.00 44.78 282 THR A CA 1
ATOM 2185 C C . THR A 1 282 ? -20.624 -10.774 14.656 1.00 44.78 282 THR A C 1
ATOM 2187 O O . THR A 1 282 ? -21.099 -10.480 15.756 1.00 44.78 282 THR A O 1
ATOM 2190 N N . ARG A 1 283 ? -20.888 -10.072 13.541 1.00 41.25 283 ARG A N 1
ATOM 2191 C CA . ARG A 1 283 ? -21.877 -8.983 13.448 1.00 41.25 283 ARG A CA 1
ATOM 2192 C C . ARG A 1 283 ? -23.232 -9.515 13.913 1.00 41.25 283 ARG A C 1
ATOM 2194 O O . ARG A 1 283 ? -23.904 -10.217 13.167 1.00 41.25 283 ARG A O 1
ATOM 2201 N N . THR A 1 284 ? -23.609 -9.245 15.159 1.00 35.97 284 THR A N 1
ATOM 2202 C CA . THR A 1 284 ? -24.892 -9.715 15.681 1.00 35.97 284 THR A CA 1
ATOM 2203 C C . THR A 1 284 ? -25.945 -8.645 15.447 1.00 35.97 284 THR A C 1
ATOM 2205 O O . THR A 1 284 ? -25.933 -7.592 16.083 1.00 35.97 284 THR A O 1
ATOM 2208 N N . GLU A 1 285 ? -26.856 -8.942 14.527 1.00 43.47 285 GLU A N 1
ATOM 2209 C CA . GLU A 1 285 ? -28.206 -8.388 14.502 1.00 43.47 285 GLU A CA 1
ATOM 2210 C C . GLU A 1 285 ? -28.990 -8.864 15.744 1.00 43.47 285 GLU A C 1
ATOM 2212 O O . GLU A 1 285 ? -28.929 -10.034 16.117 1.00 43.47 285 GLU A O 1
ATOM 2217 N N . LEU A 1 286 ? -29.751 -7.968 16.377 1.00 25.75 286 LEU A N 1
ATOM 2218 C CA . LEU A 1 286 ? -30.806 -8.231 17.377 1.00 25.75 286 LEU A CA 1
ATOM 2219 C C . LEU A 1 286 ? -31.813 -7.059 17.256 1.00 25.75 286 LEU A C 1
ATOM 2221 O O . LEU A 1 286 ? -31.355 -5.922 17.317 1.00 25.75 286 LEU A O 1
ATOM 2225 N N . ALA A 1 287 ? -33.148 -7.168 17.134 1.00 23.11 287 ALA A N 1
ATOM 2226 C CA . ALA A 1 287 ? -34.139 -8.249 16.986 1.00 23.11 287 ALA A CA 1
ATOM 2227 C C . ALA A 1 287 ? -35.500 -7.630 16.499 1.00 23.11 287 ALA A C 1
ATOM 2229 O O . ALA A 1 287 ? -35.667 -6.421 16.630 1.00 23.11 287 ALA A O 1
ATOM 2230 N N . GLU A 1 288 ? -36.455 -8.468 16.036 1.00 22.89 288 GLU A N 1
ATOM 2231 C CA . GLU A 1 288 ? -37.812 -8.223 15.439 1.00 22.89 288 GLU A CA 1
ATOM 2232 C C . GLU A 1 288 ? -37.890 -8.165 13.887 1.00 22.89 288 GLU A C 1
ATOM 2234 O O . GLU A 1 288 ? -37.252 -7.347 13.234 1.00 22.89 288 GLU A O 1
ATOM 2239 N N . CYS A 1 289 ? -38.668 -9.082 13.279 1.00 26.64 289 CYS A N 1
ATOM 2240 C CA . CYS A 1 289 ? -38.653 -9.402 11.839 1.00 26.64 289 CYS A CA 1
ATOM 2241 C C . CYS A 1 289 ? -39.878 -8.890 11.048 1.00 26.64 289 CYS A C 1
ATOM 2243 O O . CYS A 1 289 ? -41.016 -9.241 11.355 1.00 26.64 289 CYS A O 1
ATOM 2245 N N . PHE A 1 290 ? -39.609 -8.198 9.935 1.00 25.80 290 PHE A N 1
ATOM 2246 C CA . PHE A 1 290 ? -40.408 -8.203 8.701 1.00 25.80 290 PHE A CA 1
ATOM 2247 C C . PHE A 1 290 ? -39.883 -9.327 7.793 1.00 25.80 290 PHE A C 1
ATOM 2249 O O . PHE A 1 290 ? -38.674 -9.537 7.740 1.00 25.80 290 PHE A O 1
ATOM 2256 N N . VAL A 1 291 ? -40.741 -10.013 7.034 1.00 25.66 291 VAL A N 1
ATOM 2257 C CA . VAL A 1 291 ? -40.275 -10.891 5.944 1.00 25.66 291 VAL A CA 1
ATOM 2258 C C . VAL A 1 291 ? -40.478 -10.168 4.615 1.00 25.66 291 VAL A C 1
ATOM 2260 O O . VAL A 1 291 ? -41.604 -9.993 4.156 1.00 25.66 291 VAL A O 1
ATOM 2263 N N . LEU A 1 292 ? -39.370 -9.742 4.008 1.00 29.94 292 LEU A N 1
ATOM 2264 C CA . LEU A 1 292 ? -39.281 -9.345 2.605 1.00 29.94 292 LEU A CA 1
ATOM 2265 C C . LEU A 1 292 ? -38.928 -10.586 1.781 1.00 29.94 292 LEU A C 1
ATOM 2267 O O . LEU A 1 292 ? -37.930 -11.242 2.064 1.00 29.94 292 LEU A O 1
ATOM 2271 N N . THR A 1 293 ? -39.703 -10.898 0.744 1.00 29.50 293 THR A N 1
ATOM 2272 C CA . THR A 1 293 ? -39.293 -11.891 -0.260 1.00 29.50 293 THR A CA 1
ATOM 2273 C C . THR A 1 293 ? -38.863 -11.153 -1.523 1.00 29.50 293 THR A C 1
ATOM 2275 O O . THR A 1 293 ? -39.684 -10.605 -2.257 1.00 29.50 293 THR A O 1
ATOM 2278 N N . LYS A 1 294 ? -37.547 -11.106 -1.740 1.00 28.92 294 LYS A N 1
ATOM 2279 C CA . LYS A 1 294 ? -36.887 -10.711 -2.992 1.00 28.92 294 LYS A CA 1
ATOM 2280 C C . LYS A 1 294 ? -37.427 -11.602 -4.126 1.00 28.92 294 LYS A C 1
ATOM 2282 O O . LYS A 1 294 ? -37.440 -12.818 -3.969 1.00 28.92 294 LYS A O 1
ATOM 2287 N N . LEU A 1 295 ? -37.917 -11.026 -5.231 1.00 31.73 295 LEU A N 1
ATOM 2288 C CA . LEU A 1 295 ? -38.525 -11.802 -6.332 1.00 31.73 295 LEU A CA 1
ATOM 2289 C C . LEU A 1 295 ? -37.506 -12.360 -7.343 1.00 31.73 295 LEU A C 1
ATOM 2291 O O . LEU A 1 295 ? -37.826 -13.329 -8.021 1.00 31.73 295 LEU A O 1
ATOM 2295 N N . THR A 1 296 ? -36.286 -11.820 -7.420 1.00 30.48 296 THR A N 1
ATOM 2296 C CA . THR A 1 296 ? -35.219 -12.355 -8.285 1.00 30.48 296 THR A CA 1
ATOM 2297 C C . THR A 1 296 ? -33.833 -12.090 -7.708 1.00 30.48 296 THR A C 1
ATOM 2299 O O . THR A 1 296 ? -33.533 -10.977 -7.270 1.00 30.48 296 THR A O 1
ATOM 2302 N N . ASP A 1 297 ? -32.993 -13.126 -7.728 1.00 33.41 297 ASP A N 1
ATOM 2303 C CA . ASP A 1 297 ? -31.567 -13.051 -7.433 1.00 33.41 297 ASP A CA 1
ATOM 2304 C C . ASP A 1 297 ? -30.765 -12.372 -8.542 1.00 33.41 297 ASP A C 1
ATOM 2306 O O . ASP A 1 297 ? -31.068 -12.465 -9.729 1.00 33.41 297 ASP A O 1
ATOM 2310 N N . GLY A 1 298 ? -29.706 -11.711 -8.094 1.00 27.31 298 GLY A N 1
ATOM 2311 C CA . GLY A 1 298 ? -28.661 -11.075 -8.879 1.00 27.31 298 GLY A CA 1
ATOM 2312 C C . GLY A 1 298 ? -27.846 -10.227 -7.905 1.00 27.31 298 GLY A C 1
ATOM 2313 O O . GLY A 1 298 ? -28.214 -9.092 -7.649 1.00 27.31 298 GLY A O 1
ATOM 2314 N N . CYS A 1 299 ? -26.821 -10.730 -7.220 1.00 25.91 299 CYS A N 1
ATOM 2315 C CA . CYS A 1 299 ? -26.052 -11.952 -7.416 1.00 25.91 299 CYS A CA 1
ATOM 2316 C C . CYS A 1 299 ? -25.439 -12.354 -6.058 1.00 25.91 299 CYS A C 1
ATOM 2318 O O . CYS A 1 299 ? -24.596 -11.626 -5.548 1.00 25.91 299 CYS A O 1
ATOM 2320 N N . ASP A 1 300 ? -25.864 -13.481 -5.482 1.00 27.91 300 ASP A N 1
ATOM 2321 C CA . ASP A 1 300 ? -25.141 -14.169 -4.405 1.00 27.91 300 ASP A CA 1
ATOM 2322 C C . ASP A 1 300 ? -24.730 -15.547 -4.937 1.00 27.91 300 ASP A C 1
ATOM 2324 O O . ASP A 1 300 ? -25.521 -16.487 -4.935 1.00 27.91 300 ASP A O 1
ATOM 2328 N N . SER A 1 301 ? -23.489 -15.680 -5.411 1.00 25.69 301 SER A N 1
ATOM 2329 C CA . SER A 1 301 ? -22.810 -16.979 -5.446 1.00 25.69 301 SER A CA 1
ATOM 2330 C C . SER A 1 301 ? -21.293 -16.794 -5.487 1.00 25.69 301 SER A C 1
ATOM 2332 O O . SER A 1 301 ? -20.727 -16.439 -6.520 1.00 25.69 301 SER A O 1
ATOM 2334 N N . PHE A 1 302 ? -20.625 -17.092 -4.374 1.00 26.16 302 PHE A N 1
ATOM 2335 C CA . PHE A 1 302 ? -19.215 -17.473 -4.378 1.00 26.16 302 PHE A CA 1
ATOM 2336 C C . PHE A 1 302 ? -19.119 -19.002 -4.318 1.00 26.16 302 PHE A C 1
ATOM 2338 O O . PHE A 1 302 ? -19.519 -19.619 -3.332 1.00 26.16 302 PHE A O 1
ATOM 2345 N N . THR A 1 303 ? -18.527 -19.622 -5.340 1.00 24.19 303 THR A N 1
ATOM 2346 C CA . THR A 1 303 ? -17.666 -20.809 -5.175 1.00 24.19 303 THR A CA 1
ATOM 2347 C C . THR A 1 303 ? -16.636 -20.834 -6.323 1.00 24.19 303 THR A C 1
ATOM 2349 O O . THR A 1 303 ? -16.989 -20.460 -7.442 1.00 24.19 303 THR A O 1
ATOM 2352 N N . PRO A 1 304 ? -15.354 -21.181 -6.082 1.00 39.34 304 PRO A N 1
ATOM 2353 C CA . PRO A 1 304 ? -14.238 -20.800 -6.951 1.00 39.34 304 PRO A CA 1
ATOM 2354 C C . PRO A 1 304 ? -13.768 -21.923 -7.897 1.00 39.34 304 PRO A C 1
ATOM 2356 O O . PRO A 1 304 ? -13.683 -23.071 -7.476 1.00 39.34 304 PRO A O 1
ATOM 2359 N N . LEU A 1 305 ? -13.392 -21.568 -9.138 1.00 25.75 305 LEU A N 1
ATOM 2360 C CA . LEU A 1 305 ? -12.144 -21.928 -9.859 1.00 25.75 305 LEU A CA 1
ATOM 2361 C C . LEU A 1 305 ? -12.297 -21.757 -11.383 1.00 25.75 305 LEU A C 1
ATOM 2363 O O . LEU A 1 305 ? -12.951 -22.543 -12.058 1.00 25.75 305 LEU A O 1
ATOM 2367 N N . SER A 1 306 ? -11.615 -20.760 -11.938 1.00 23.38 306 SER A N 1
ATOM 2368 C CA . SER A 1 306 ? -10.587 -20.875 -12.989 1.00 23.38 306 SER A CA 1
ATOM 2369 C C . SER A 1 306 ? -10.446 -19.529 -13.699 1.00 23.38 306 SER A C 1
ATOM 2371 O O . SER A 1 306 ? -11.391 -18.757 -13.830 1.00 23.38 306 SER A O 1
ATOM 2373 N N . THR A 1 307 ? -9.215 -19.212 -14.081 1.00 38.06 307 THR A N 1
ATOM 2374 C CA . THR A 1 307 ? -8.853 -18.036 -14.871 1.00 38.06 307 THR A CA 1
ATOM 2375 C C . THR A 1 307 ? -9.700 -17.923 -16.136 1.00 38.06 307 THR A C 1
ATOM 2377 O O . THR A 1 307 ? -9.558 -18.767 -17.016 1.00 38.06 307 THR A O 1
ATOM 2380 N N . GLN A 1 308 ? -10.469 -16.843 -16.277 1.00 24.41 308 GLN A N 1
ATOM 2381 C CA . GLN A 1 308 ? -10.540 -16.055 -17.510 1.00 24.41 308 GLN A CA 1
ATOM 2382 C C . GLN A 1 308 ? -11.251 -14.717 -17.272 1.00 24.41 308 GLN A C 1
ATOM 2384 O O . GLN A 1 308 ? -12.148 -14.593 -16.445 1.00 24.41 308 GLN A O 1
ATOM 2389 N N . ILE A 1 309 ? -10.753 -13.717 -17.994 1.00 35.50 309 ILE A N 1
ATOM 2390 C CA . ILE A 1 309 ? -11.170 -12.315 -18.044 1.00 35.50 309 ILE A CA 1
ATOM 2391 C C . ILE A 1 309 ? -12.693 -12.204 -18.208 1.00 35.50 309 ILE A C 1
ATOM 2393 O O . ILE A 1 309 ? -13.254 -12.831 -19.104 1.00 35.50 309 ILE A O 1
ATOM 2397 N N . ALA A 1 310 ? -13.338 -11.347 -17.413 1.00 22.52 310 ALA A N 1
ATOM 2398 C CA . ALA A 1 310 ? -14.707 -10.901 -17.658 1.00 22.52 310 ALA A CA 1
ATOM 2399 C C . ALA A 1 310 ? -14.765 -9.362 -17.705 1.00 22.52 310 ALA A C 1
ATOM 2401 O O . ALA A 1 310 ? -14.650 -8.688 -16.687 1.00 22.52 310 ALA A O 1
ATOM 2402 N N . LEU A 1 311 ? -14.941 -8.825 -18.914 1.00 24.34 311 LEU A N 1
ATOM 2403 C CA . LEU A 1 311 ? -15.615 -7.546 -19.199 1.00 24.34 311 LEU A CA 1
ATOM 2404 C C . LEU A 1 311 ? -17.132 -7.832 -19.331 1.00 24.34 311 LEU A C 1
ATOM 2406 O O . LEU A 1 311 ? -17.481 -8.979 -19.621 1.00 24.34 311 LEU A O 1
ATOM 2410 N N . PRO A 1 312 ? -18.040 -6.839 -19.421 1.00 39.16 312 PRO A N 1
ATOM 2411 C CA . PRO A 1 312 ? -18.222 -5.579 -18.682 1.00 39.16 312 PRO A CA 1
ATOM 2412 C C . PRO A 1 312 ? -19.674 -5.460 -18.121 1.00 39.16 312 PRO A C 1
ATOM 2414 O O . PRO A 1 312 ? -20.561 -6.192 -18.561 1.00 39.16 312 PRO A O 1
ATOM 2417 N N . GLN A 1 313 ? -20.001 -4.461 -17.282 1.00 26.05 313 GLN A N 1
ATOM 2418 C CA . GLN A 1 313 ? -21.363 -3.884 -17.283 1.00 26.05 313 GLN A CA 1
ATOM 2419 C C . GLN A 1 313 ? -21.349 -2.350 -17.254 1.00 26.05 313 GLN A C 1
ATOM 2421 O O . GLN A 1 313 ? -20.592 -1.710 -16.537 1.00 26.05 313 GLN A O 1
ATOM 2426 N N . LYS A 1 314 ? -22.176 -1.801 -18.150 1.00 27.36 314 LYS A N 1
ATOM 2427 C CA . LYS A 1 314 ? -22.353 -0.392 -18.515 1.00 27.36 314 LYS A CA 1
ATOM 2428 C C . LYS A 1 314 ? -22.749 0.490 -17.327 1.00 27.36 314 LYS A C 1
ATOM 2430 O O . LYS A 1 314 ? -23.355 0.021 -16.375 1.00 27.36 314 LYS A O 1
ATOM 2435 N N . THR A 1 315 ? -22.601 1.798 -17.533 1.00 31.06 315 THR A N 1
ATOM 2436 C CA . THR A 1 315 ? -23.272 2.939 -16.871 1.00 31.06 315 THR A CA 1
ATOM 2437 C C . THR A 1 315 ? -24.817 2.904 -16.907 1.00 31.06 315 THR A C 1
ATOM 2439 O O . THR A 1 315 ? -25.474 3.943 -16.939 1.00 31.06 315 THR A O 1
ATOM 2442 N N . ALA A 1 316 ? -25.438 1.725 -16.927 1.00 33.12 316 ALA A N 1
ATOM 2443 C CA . ALA A 1 316 ? -26.872 1.579 -16.761 1.00 33.12 316 ALA A CA 1
ATOM 2444 C C . ALA A 1 316 ? -27.158 1.486 -15.260 1.00 33.12 316 ALA A C 1
ATOM 2446 O O . ALA A 1 316 ? -26.832 0.489 -14.625 1.00 33.12 316 ALA A O 1
ATOM 2447 N N . THR A 1 317 ? -27.762 2.529 -14.694 1.00 41.62 317 THR A N 1
ATOM 2448 C CA . THR A 1 317 ? -28.387 2.470 -13.371 1.00 41.62 317 THR A CA 1
ATOM 2449 C C . THR A 1 317 ? -29.316 1.262 -13.329 1.00 41.62 317 THR A C 1
ATOM 2451 O O . THR A 1 317 ? -30.352 1.268 -13.990 1.00 41.62 317 THR A O 1
ATOM 2454 N N . THR A 1 318 ? -28.948 0.215 -12.588 1.00 38.28 318 THR A N 1
ATOM 2455 C CA . THR A 1 318 ? -29.819 -0.945 -12.378 1.00 38.28 318 THR A CA 1
ATOM 2456 C C . THR A 1 318 ? -31.082 -0.457 -11.660 1.00 38.28 318 THR A C 1
ATOM 2458 O O . THR A 1 318 ? -30.975 0.012 -10.523 1.00 38.28 318 THR A O 1
ATOM 2461 N N . PRO A 1 319 ? -32.270 -0.487 -12.295 1.00 37.81 319 PRO A N 1
ATOM 2462 C CA . PRO A 1 319 ? -33.496 -0.063 -11.636 1.00 37.81 319 PRO A CA 1
ATOM 2463 C C . PRO A 1 319 ? -33.782 -0.934 -10.419 1.00 37.81 319 PRO A C 1
ATOM 2465 O O . PRO A 1 319 ? -33.726 -2.162 -10.482 1.00 37.81 319 PRO A O 1
ATOM 2468 N N . LEU A 1 320 ? -34.162 -0.296 -9.317 1.00 47.66 320 LEU A N 1
ATOM 2469 C CA . LEU A 1 320 ? -34.732 -1.009 -8.184 1.00 47.66 320 LEU A CA 1
ATOM 2470 C C . LEU A 1 320 ? -36.167 -1.397 -8.546 1.00 47.66 320 LEU A C 1
ATOM 2472 O O . LEU A 1 320 ? -37.032 -0.524 -8.639 1.00 47.66 320 LEU A O 1
ATOM 2476 N N . HIS A 1 321 ? -36.407 -2.692 -8.757 1.00 41.22 321 HIS A N 1
ATOM 2477 C CA . HIS A 1 321 ? -37.738 -3.243 -8.999 1.00 41.22 321 HIS A CA 1
ATOM 2478 C C . HIS A 1 321 ? -38.374 -3.715 -7.695 1.00 41.22 321 HIS A C 1
ATOM 2480 O O . HIS A 1 321 ? -37.788 -4.503 -6.951 1.00 41.22 321 HIS A O 1
ATOM 2486 N N . PHE A 1 322 ? -39.592 -3.267 -7.420 1.00 44.91 322 PHE A N 1
ATOM 2487 C CA . PHE A 1 322 ? -40.335 -3.680 -6.235 1.00 44.91 322 PHE A CA 1
ATOM 2488 C C . PHE A 1 322 ? -41.820 -3.842 -6.554 1.00 44.91 322 PHE A C 1
ATOM 2490 O O . PHE A 1 322 ? -42.400 -3.089 -7.337 1.00 44.91 322 PHE A O 1
ATOM 2497 N N . ARG A 1 323 ? -42.449 -4.844 -5.931 1.00 40.50 323 ARG A N 1
ATOM 2498 C CA . ARG A 1 323 ? -43.882 -5.122 -6.060 1.00 40.50 323 ARG A CA 1
ATOM 2499 C C . ARG A 1 323 ? -44.568 -4.812 -4.737 1.00 40.50 323 ARG A C 1
ATOM 2501 O O . ARG A 1 323 ? -44.216 -5.389 -3.711 1.00 40.50 323 ARG A O 1
ATOM 2508 N N . VAL A 1 324 ? -45.557 -3.923 -4.751 1.00 39.59 324 VAL A N 1
ATOM 2509 C CA . VAL A 1 324 ? -46.273 -3.521 -3.529 1.00 39.59 324 VAL A CA 1
ATOM 2510 C C . VAL A 1 324 ? -47.613 -4.240 -3.467 1.00 39.59 324 VAL A C 1
ATOM 2512 O O . VAL A 1 324 ? -48.424 -4.133 -4.389 1.00 39.59 324 VAL A O 1
ATOM 2515 N N . SER A 1 325 ? -47.848 -4.982 -2.379 1.00 36.34 325 SER A N 1
ATOM 2516 C CA . SER A 1 325 ? -49.110 -5.689 -2.153 1.00 36.34 325 SER A CA 1
ATOM 2517 C C . SER A 1 325 ? -49.717 -5.405 -0.776 1.00 36.34 325 SER A C 1
ATOM 2519 O O . SER A 1 325 ? -49.003 -5.323 0.217 1.00 36.34 325 SER A O 1
ATOM 2521 N N . LEU A 1 326 ? -51.044 -5.266 -0.718 1.00 36.25 326 LEU A N 1
ATOM 2522 C CA . LEU A 1 326 ? -51.848 -5.116 0.502 1.00 36.25 326 LEU A CA 1
ATOM 2523 C C . LEU A 1 326 ? -52.404 -6.494 0.882 1.00 36.25 326 LEU A C 1
ATOM 2525 O O . LEU A 1 326 ? -53.182 -7.072 0.119 1.00 36.25 326 LEU A O 1
ATOM 2529 N N . LEU A 1 327 ? -52.034 -7.013 2.055 1.00 36.41 327 LEU A N 1
ATOM 2530 C CA . LEU A 1 327 ? -52.611 -8.233 2.629 1.00 36.41 327 LEU A CA 1
ATOM 2531 C C . LEU A 1 327 ? -53.262 -7.909 3.977 1.00 36.41 327 LEU A C 1
ATOM 2533 O O . LEU A 1 327 ? -52.655 -7.271 4.831 1.00 36.41 327 LEU A O 1
ATOM 2537 N N . SER A 1 328 ? -54.512 -8.342 4.165 1.00 32.03 328 SER A N 1
ATOM 2538 C CA . SER A 1 328 ? -55.216 -8.232 5.451 1.00 32.03 328 SER A CA 1
ATOM 2539 C C . SER A 1 328 ? -54.981 -9.472 6.325 1.00 32.03 328 SER A C 1
ATOM 2541 O O . SER A 1 328 ? -54.874 -10.575 5.786 1.00 32.03 328 SER A O 1
ATOM 2543 N N . ASN A 1 329 ? -55.003 -9.297 7.653 1.00 32.03 329 ASN A N 1
ATOM 2544 C CA . ASN A 1 329 ? -54.802 -10.293 8.728 1.00 32.03 329 ASN A CA 1
ATOM 2545 C C . ASN A 1 329 ? -55.771 -11.502 8.766 1.00 32.03 329 ASN A C 1
ATOM 2547 O O . ASN A 1 329 ? -56.060 -12.017 9.844 1.00 32.03 329 ASN A O 1
ATOM 2551 N N . LYS A 1 330 ? -56.317 -11.978 7.642 1.00 31.58 330 LYS A N 1
ATOM 2552 C CA . LYS A 1 330 ? -57.290 -13.083 7.646 1.00 31.58 330 LYS A CA 1
ATOM 2553 C C . LYS A 1 330 ? -56.908 -14.374 6.937 1.00 31.58 330 LYS A C 1
ATOM 2555 O O . LYS A 1 330 ? -57.692 -15.305 7.054 1.00 31.58 330 LYS A O 1
ATOM 2560 N N . ASN A 1 331 ? -55.737 -14.500 6.314 1.00 33.22 331 ASN A N 1
ATOM 2561 C CA . ASN A 1 331 ? -55.365 -15.768 5.679 1.00 33.22 331 ASN A CA 1
ATOM 2562 C C . ASN A 1 331 ? -54.019 -16.289 6.183 1.00 33.22 331 ASN A C 1
ATOM 2564 O O . ASN A 1 331 ? -52.967 -15.707 5.931 1.00 33.22 331 ASN A O 1
ATOM 2568 N N . SER A 1 332 ? -54.093 -17.431 6.866 1.00 31.45 332 SER A N 1
ATOM 2569 C CA . SER A 1 332 ? -53.033 -18.426 6.914 1.00 31.45 332 SER A CA 1
ATOM 2570 C C . SER A 1 332 ? -52.543 -18.719 5.495 1.00 31.45 332 SER A C 1
ATOM 2572 O O . SER A 1 332 ? -53.341 -18.842 4.564 1.00 31.45 332 SER A O 1
ATOM 2574 N N . VAL A 1 333 ? -51.229 -18.856 5.327 1.00 31.36 333 VAL A N 1
ATOM 2575 C CA . VAL A 1 333 ? -50.656 -19.499 4.142 1.00 31.36 333 VAL A CA 1
ATOM 2576 C C . VAL A 1 333 ? -51.011 -20.980 4.243 1.00 31.36 333 VAL A C 1
ATOM 2578 O O . VAL A 1 333 ? -50.261 -21.787 4.781 1.00 31.36 333 VAL A O 1
ATOM 2581 N N . THR A 1 334 ? -52.218 -21.319 3.808 1.00 30.58 334 THR A N 1
ATOM 2582 C CA . THR A 1 334 ? -52.643 -22.690 3.560 1.00 30.58 334 THR A CA 1
ATOM 2583 C C . THR A 1 334 ? -52.742 -22.823 2.050 1.00 30.58 334 THR A C 1
ATOM 2585 O O . THR A 1 334 ? -53.565 -22.161 1.430 1.00 30.58 334 THR A O 1
ATOM 2588 N N . GLU A 1 335 ? -51.810 -23.598 1.502 1.00 29.05 335 GLU A N 1
ATOM 2589 C CA . GLU A 1 335 ? -51.844 -24.295 0.214 1.00 29.05 335 GLU A CA 1
ATOM 2590 C C . GLU A 1 335 ? -52.491 -23.582 -0.988 1.00 29.05 335 GLU A C 1
ATOM 2592 O O . GLU A 1 335 ? -53.702 -23.399 -1.092 1.00 29.05 335 GLU A O 1
ATOM 2597 N N . LEU A 1 336 ? -51.662 -23.334 -2.007 1.00 28.02 336 LEU A N 1
ATOM 2598 C CA . LEU A 1 336 ? -52.110 -23.278 -3.396 1.00 28.02 336 LEU A CA 1
ATOM 2599 C C . LEU A 1 336 ? -52.717 -24.638 -3.780 1.00 28.02 336 LEU A C 1
ATOM 2601 O O . LEU A 1 336 ? -52.036 -25.495 -4.335 1.00 28.02 336 LEU A O 1
ATOM 2605 N N . THR A 1 337 ? -54.008 -24.832 -3.517 1.00 27.58 337 THR A N 1
ATOM 2606 C CA . THR A 1 337 ? -54.818 -25.785 -4.276 1.00 27.58 337 THR A CA 1
ATOM 2607 C C . THR A 1 337 ? -55.956 -25.061 -4.979 1.00 27.58 337 THR A C 1
ATOM 2609 O O . THR A 1 337 ? -56.709 -24.261 -4.422 1.00 27.58 337 THR A O 1
ATOM 2612 N N . SER A 1 338 ? -56.047 -25.333 -6.276 1.00 33.69 338 SER A N 1
ATOM 2613 C CA . SER A 1 338 ? -57.126 -24.916 -7.152 1.00 33.69 338 SER A CA 1
ATOM 2614 C C . SER A 1 338 ? -58.396 -25.685 -6.795 1.00 33.69 338 SER A C 1
ATOM 2616 O O . SER A 1 338 ? -58.623 -26.770 -7.324 1.00 33.69 338 SER A O 1
ATOM 2618 N N . ASN A 1 339 ? -59.191 -25.154 -5.870 1.00 30.56 339 ASN A N 1
ATOM 2619 C CA . ASN A 1 339 ? -60.657 -25.086 -5.926 1.00 30.56 339 ASN A CA 1
ATOM 2620 C C . ASN A 1 339 ? -61.245 -24.947 -4.522 1.00 30.56 339 ASN A C 1
ATOM 2622 O O . ASN A 1 339 ? -61.007 -25.775 -3.653 1.00 30.56 339 ASN A O 1
ATOM 2626 N N . GLY A 1 340 ? -62.157 -23.984 -4.382 1.00 33.09 340 GLY A N 1
ATOM 2627 C CA . GLY A 1 340 ? -63.271 -24.128 -3.448 1.00 33.09 340 GLY A CA 1
ATOM 2628 C C . GLY A 1 340 ? -63.302 -23.157 -2.275 1.00 33.09 340 GLY A C 1
ATOM 2629 O O . GLY A 1 340 ? -62.826 -23.445 -1.189 1.00 33.09 340 GLY A O 1
ATOM 2630 N N . THR A 1 341 ? -64.067 -22.085 -2.489 1.00 31.95 341 THR A N 1
ATOM 2631 C CA . THR A 1 341 ? -64.909 -21.373 -1.505 1.00 31.95 341 THR A CA 1
ATOM 2632 C C . THR A 1 341 ? -64.259 -20.522 -0.402 1.00 31.95 341 THR A C 1
ATOM 2634 O O . THR A 1 341 ? -63.764 -20.984 0.617 1.00 31.95 341 THR A O 1
ATOM 2637 N N . LYS A 1 342 ? -64.414 -19.210 -0.633 1.00 40.78 342 LYS A N 1
ATOM 2638 C CA . LYS A 1 342 ? -64.120 -18.037 0.200 1.00 40.78 342 LYS A CA 1
ATOM 2639 C C . LYS A 1 342 ? -64.563 -18.134 1.668 1.00 40.78 342 LYS A C 1
ATOM 2641 O O . LYS A 1 342 ? -65.710 -18.467 1.952 1.00 40.78 342 LYS A O 1
ATOM 2646 N N . GLY A 1 343 ? -63.732 -17.555 2.536 1.00 27.62 343 GLY A N 1
ATOM 2647 C CA . GLY A 1 343 ? -64.157 -16.765 3.697 1.00 27.62 343 GLY A CA 1
ATOM 2648 C C . GLY A 1 343 ? -63.904 -15.263 3.465 1.00 27.62 343 GLY A C 1
ATOM 2649 O O . GLY A 1 343 ? -63.010 -14.894 2.708 1.00 27.62 343 GLY A O 1
ATOM 2650 N N . LEU A 1 344 ? -64.733 -14.406 4.073 1.00 30.19 344 LEU A N 1
ATOM 2651 C CA . LEU A 1 344 ? -64.837 -12.947 3.868 1.00 30.19 344 LEU A CA 1
ATOM 2652 C C . LEU A 1 344 ? -63.507 -12.165 3.948 1.00 30.19 344 LEU A C 1
ATOM 2654 O O . LEU A 1 344 ? -62.867 -12.105 5.000 1.00 30.19 344 LEU A O 1
ATOM 2658 N N . VAL A 1 345 ? -63.182 -11.474 2.848 1.00 31.50 345 VAL A N 1
ATOM 2659 C CA . VAL A 1 345 ? -62.088 -10.495 2.708 1.00 31.50 345 VAL A CA 1
ATOM 2660 C C . VAL A 1 345 ? -62.532 -9.128 3.260 1.00 31.50 345 VAL A C 1
ATOM 2662 O O . VAL A 1 345 ? -63.619 -8.678 2.895 1.00 31.50 345 VAL A O 1
ATOM 2665 N N . PRO A 1 346 ? -61.724 -8.413 4.068 1.00 29.89 346 PRO A N 1
ATOM 2666 C CA . PRO A 1 346 ? -61.910 -6.982 4.300 1.00 29.89 346 PRO A CA 1
ATOM 2667 C C . PRO A 1 346 ? -61.480 -6.214 3.038 1.00 29.89 346 PRO A C 1
ATOM 2669 O O . PRO A 1 346 ? -60.311 -6.246 2.655 1.00 29.89 346 PRO A O 1
ATOM 2672 N N . THR A 1 347 ? -62.415 -5.546 2.360 1.00 36.78 347 THR A N 1
ATOM 2673 C CA . THR A 1 347 ? -62.161 -4.767 1.135 1.00 36.78 347 THR A CA 1
ATOM 2674 C C . THR A 1 347 ? -61.501 -3.420 1.444 1.00 36.78 347 THR A C 1
ATOM 2676 O O . THR A 1 347 ? -62.141 -2.379 1.345 1.00 36.78 347 THR A O 1
ATOM 2679 N N . TYR A 1 348 ? -60.205 -3.411 1.763 1.00 45.53 348 TYR A N 1
ATOM 2680 C CA . TYR A 1 348 ? -59.371 -2.296 1.303 1.00 45.53 348 TYR A CA 1
ATOM 2681 C C . TYR A 1 348 ? -59.282 -2.436 -0.218 1.00 45.53 348 TYR A C 1
ATOM 2683 O O . TYR A 1 348 ? -59.024 -3.541 -0.700 1.00 45.53 348 TYR A O 1
ATOM 2691 N N . SER A 1 349 ? -59.504 -1.375 -1.000 1.00 46.50 349 SER A N 1
ATOM 2692 C CA . SER A 1 349 ? -59.598 -1.490 -2.469 1.00 46.50 349 SER A CA 1
ATOM 2693 C C . SER A 1 349 ? -58.279 -1.884 -3.164 1.00 46.50 349 SER A C 1
ATOM 2695 O O . SER A 1 349 ? -58.206 -1.923 -4.392 1.00 46.50 349 SER A O 1
ATOM 2697 N N . GLY A 1 350 ? -57.237 -2.221 -2.393 1.00 50.28 350 GLY A N 1
ATOM 2698 C CA . GLY A 1 350 ? -55.935 -2.642 -2.895 1.00 50.28 350 GLY A CA 1
ATOM 2699 C C . GLY A 1 350 ? -55.257 -1.532 -3.685 1.00 50.28 350 GLY A C 1
ATOM 2700 O O . GLY A 1 350 ? -54.591 -1.821 -4.665 1.00 50.28 350 GLY A O 1
ATOM 2701 N N . ARG A 1 351 ? -55.499 -0.268 -3.332 1.00 54.59 351 ARG A N 1
ATOM 2702 C CA . ARG A 1 351 ? -55.100 0.903 -4.112 1.00 54.59 351 ARG A CA 1
ATOM 2703 C C . ARG A 1 351 ? -54.094 1.775 -3.358 1.00 54.59 351 ARG A C 1
ATOM 2705 O O . ARG A 1 351 ? -54.283 2.006 -2.167 1.00 54.59 351 ARG A O 1
ATOM 2712 N N . PHE A 1 352 ? -53.074 2.302 -4.042 1.00 57.91 352 PHE A N 1
ATOM 2713 C CA . PHE A 1 352 ? -51.979 3.078 -3.433 1.00 57.91 352 PHE A CA 1
ATOM 2714 C C . PHE A 1 352 ? -51.728 4.431 -4.115 1.00 57.91 352 PHE A C 1
ATOM 2716 O O . PHE A 1 352 ? -51.896 4.574 -5.330 1.00 57.91 352 PHE A O 1
ATOM 2723 N N . LYS A 1 353 ? -51.262 5.395 -3.315 1.00 63.91 353 LYS A N 1
ATOM 2724 C CA . LYS A 1 353 ? -50.671 6.691 -3.688 1.00 63.91 353 LYS A CA 1
ATOM 2725 C C . LYS A 1 353 ? -49.185 6.691 -3.305 1.00 63.91 353 LYS A C 1
ATOM 2727 O O . LYS A 1 353 ? -48.813 6.010 -2.357 1.00 63.91 353 LYS A O 1
ATOM 2732 N N . ILE A 1 354 ? -48.349 7.449 -4.013 1.00 59.56 354 ILE A N 1
ATOM 2733 C CA . ILE A 1 354 ? -46.895 7.514 -3.775 1.00 59.56 354 ILE A CA 1
ATOM 2734 C C . ILE A 1 354 ? -46.511 8.945 -3.409 1.00 59.56 354 ILE A C 1
ATOM 2736 O O . ILE A 1 354 ? -46.983 9.883 -4.044 1.00 59.56 354 ILE A O 1
ATOM 2740 N N . SER A 1 355 ? -45.654 9.112 -2.407 1.00 57.88 355 SER A N 1
ATOM 2741 C CA . SER A 1 355 ? -45.040 10.383 -2.019 1.00 57.88 355 SER A CA 1
ATOM 2742 C C . SER A 1 355 ? -43.563 10.153 -1.705 1.00 57.88 355 SER A C 1
ATOM 2744 O O . SER A 1 355 ? -43.241 9.233 -0.955 1.00 57.88 355 SER A O 1
ATOM 2746 N N . ALA A 1 356 ? -42.669 10.971 -2.251 1.00 56.72 356 ALA A N 1
ATOM 2747 C CA . ALA A 1 356 ? -41.231 10.864 -2.012 1.00 56.72 356 ALA A CA 1
ATOM 2748 C C . ALA A 1 356 ? -40.713 12.084 -1.246 1.00 56.72 356 ALA A C 1
ATOM 2750 O O . ALA A 1 356 ? -41.222 13.188 -1.426 1.00 56.72 356 ALA A O 1
ATOM 2751 N N . THR A 1 357 ? -39.678 11.884 -0.435 1.00 52.91 357 THR A N 1
ATOM 2752 C CA . THR A 1 357 ? -38.886 12.963 0.169 1.00 52.91 357 THR A CA 1
ATOM 2753 C C . THR A 1 357 ? -37.427 12.526 0.232 1.00 52.91 357 THR A C 1
ATOM 2755 O O . THR A 1 357 ? -37.174 11.355 0.478 1.00 52.91 357 THR A O 1
ATOM 2758 N N . THR A 1 358 ? -36.521 13.498 0.071 1.00 51.00 358 THR A N 1
ATOM 2759 C CA . THR A 1 358 ? -35.052 13.500 0.272 1.00 51.00 358 THR A CA 1
ATOM 2760 C C . THR A 1 358 ? -34.106 13.359 -0.925 1.00 51.00 358 THR A C 1
ATOM 2762 O O . THR A 1 358 ? -32.945 13.732 -0.752 1.00 51.00 358 THR A O 1
ATOM 2765 N N . SER A 1 359 ? -34.489 12.936 -2.142 1.00 51.31 359 SER A N 1
ATOM 2766 C CA . SER A 1 359 ? -33.535 12.980 -3.284 1.00 51.31 359 SER A CA 1
ATOM 2767 C C . SER A 1 359 ? -34.163 12.901 -4.677 1.00 51.31 359 SER A C 1
ATOM 2769 O O . SER A 1 359 ? -35.272 12.396 -4.837 1.00 51.31 359 SER A O 1
ATOM 2771 N N . ALA A 1 360 ? -33.421 13.371 -5.689 1.00 54.78 360 ALA A N 1
ATOM 2772 C CA . ALA A 1 360 ? -33.846 13.351 -7.084 1.00 54.78 360 ALA A CA 1
ATOM 2773 C C . ALA A 1 360 ? -33.693 11.961 -7.736 1.00 54.78 360 ALA A C 1
ATOM 2775 O O . ALA A 1 360 ? -32.726 11.248 -7.464 1.00 54.78 360 ALA A O 1
ATOM 2776 N N . GLY A 1 361 ? -34.614 11.587 -8.624 1.00 58.97 361 GLY A N 1
ATOM 2777 C CA . GLY A 1 361 ? -34.572 10.325 -9.377 1.00 58.97 361 GLY A CA 1
ATOM 2778 C C . GLY A 1 361 ? -35.753 10.180 -10.339 1.00 58.97 361 GLY A C 1
ATOM 2779 O O . GLY A 1 361 ? -36.528 11.118 -10.500 1.00 58.97 361 GLY A O 1
ATOM 2780 N N . THR A 1 362 ? -35.914 9.020 -10.977 1.00 57.62 362 THR A N 1
ATOM 2781 C CA . THR A 1 362 ? -37.049 8.751 -11.889 1.00 57.62 362 THR A CA 1
ATOM 2782 C C . THR A 1 362 ? -37.814 7.507 -11.447 1.00 57.62 362 THR A C 1
ATOM 2784 O O . THR A 1 362 ? -37.202 6.487 -11.143 1.00 57.62 362 THR A O 1
ATOM 2787 N N . LEU A 1 363 ? -39.147 7.579 -11.409 1.00 56.31 363 LEU A N 1
ATOM 2788 C CA . LEU A 1 363 ? -40.033 6.464 -11.061 1.00 56.31 363 LEU A CA 1
ATOM 2789 C C . LEU A 1 363 ? -40.854 6.024 -12.287 1.00 56.31 363 LEU A C 1
ATOM 2791 O O . LEU A 1 363 ? -41.507 6.852 -12.925 1.00 56.31 363 LEU A O 1
ATOM 2795 N N . ASN A 1 364 ? -40.859 4.721 -12.584 1.00 60.31 364 ASN A N 1
ATOM 2796 C CA . ASN A 1 364 ? -41.487 4.104 -13.763 1.00 60.31 364 ASN A CA 1
ATOM 2797 C C . ASN A 1 364 ? -41.065 4.787 -15.090 1.00 60.31 364 ASN A C 1
ATOM 2799 O O . ASN A 1 364 ? -39.959 5.318 -15.170 1.00 60.31 364 ASN A O 1
ATOM 2803 N N . GLU A 1 365 ? -41.907 4.758 -16.138 1.00 49.75 365 GLU A N 1
ATOM 2804 C CA . GLU A 1 365 ? -41.663 5.359 -17.469 1.00 49.75 365 GLU A CA 1
ATOM 2805 C C . GLU A 1 365 ? -41.651 6.908 -17.452 1.00 49.75 365 GLU A C 1
ATOM 2807 O O . GLU A 1 365 ? -42.411 7.567 -18.159 1.00 49.75 365 GLU A O 1
ATOM 2812 N N . GLY A 1 366 ? -40.784 7.515 -16.639 1.00 51.12 366 GLY A N 1
ATOM 2813 C CA . GLY A 1 366 ? -40.404 8.918 -16.806 1.00 51.12 366 GLY A CA 1
ATOM 2814 C C . GLY A 1 366 ? -41.059 9.928 -15.868 1.00 51.12 366 GLY A C 1
ATOM 2815 O O . GLY A 1 366 ? -41.103 11.101 -16.224 1.00 51.12 366 GLY A O 1
ATOM 2816 N N . ALA A 1 367 ? -41.547 9.541 -14.681 1.00 55.38 367 ALA A N 1
ATOM 2817 C CA . ALA A 1 367 ? -41.968 10.524 -13.678 1.00 55.38 367 ALA A CA 1
ATOM 2818 C C . ALA A 1 367 ? -40.753 10.993 -12.844 1.00 55.38 367 ALA A C 1
ATOM 2820 O O . ALA A 1 367 ? -40.262 10.214 -12.018 1.00 55.38 367 ALA A O 1
ATOM 2821 N N . PRO A 1 368 ? -40.245 12.229 -13.032 1.00 54.59 368 PRO A N 1
ATOM 2822 C CA . PRO A 1 368 ? -39.133 12.741 -12.243 1.00 54.59 368 PRO A CA 1
ATOM 2823 C C . PRO A 1 368 ? -39.581 13.038 -10.808 1.00 54.59 368 PRO A C 1
ATOM 2825 O O . PRO A 1 368 ? -40.661 13.576 -10.563 1.00 54.59 368 PRO A O 1
ATOM 2828 N N . ILE A 1 369 ? -38.719 12.706 -9.856 1.00 54.38 369 ILE A N 1
ATOM 2829 C CA . ILE A 1 369 ? -38.864 12.972 -8.426 1.00 54.38 369 ILE A CA 1
ATOM 2830 C C . ILE A 1 369 ? -37.760 13.956 -8.035 1.00 54.38 369 ILE A C 1
ATOM 2832 O O . ILE A 1 369 ? -36.627 13.807 -8.487 1.00 54.38 369 ILE A O 1
ATOM 2836 N N . SER A 1 370 ? -38.085 14.973 -7.232 1.00 52.22 370 SER A N 1
ATOM 2837 C CA . SER A 1 370 ? -37.167 16.039 -6.800 1.00 52.22 370 SER A CA 1
ATOM 2838 C C . SER A 1 370 ? -37.092 16.117 -5.264 1.00 52.22 370 SER A C 1
ATOM 2840 O O . SER A 1 370 ? -38.061 15.739 -4.604 1.00 52.22 370 SER A O 1
ATOM 2842 N N . PRO A 1 371 ? -35.989 16.615 -4.662 1.00 49.16 371 PRO A N 1
ATOM 2843 C CA . PRO A 1 371 ? -35.778 16.619 -3.210 1.00 49.16 371 PRO A CA 1
ATOM 2844 C C . PRO A 1 371 ? -36.593 17.660 -2.418 1.00 49.16 371 PRO A C 1
ATOM 2846 O O . PRO A 1 371 ? -36.448 17.717 -1.200 1.00 49.16 371 PRO A O 1
ATOM 2849 N N . ASN A 1 372 ? -37.402 18.515 -3.059 1.00 51.16 372 ASN A N 1
ATOM 2850 C CA . ASN A 1 372 ? -38.108 19.598 -2.362 1.00 51.16 372 ASN A CA 1
ATOM 2851 C C . ASN A 1 372 ? -39.180 19.066 -1.391 1.00 51.16 372 ASN A C 1
ATOM 2853 O O . ASN A 1 372 ? -40.111 18.379 -1.809 1.00 51.16 372 ASN A O 1
ATOM 2857 N N . ASN A 1 373 ? -39.085 19.466 -0.114 1.00 42.94 373 ASN A N 1
ATOM 2858 C CA . ASN A 1 373 ? -39.922 19.001 1.008 1.00 42.94 373 ASN A CA 1
ATOM 2859 C C . ASN A 1 373 ? -41.440 19.235 0.849 1.00 42.94 373 ASN A C 1
ATOM 2861 O O . ASN A 1 373 ? -42.216 18.595 1.554 1.00 42.94 373 ASN A O 1
ATOM 2865 N N . ASP A 1 374 ? -41.865 20.086 -0.090 1.00 40.09 374 ASP A N 1
ATOM 2866 C CA . ASP A 1 374 ? -43.282 20.391 -0.345 1.00 40.09 374 ASP A CA 1
ATOM 2867 C C . ASP A 1 374 ? -43.819 19.839 -1.675 1.00 40.09 374 ASP A C 1
ATOM 2869 O O . ASP A 1 374 ? -44.999 20.017 -1.999 1.00 40.09 374 ASP A O 1
ATOM 2873 N N . GLN A 1 375 ? -43.004 19.130 -2.464 1.00 38.31 375 GLN A N 1
ATOM 2874 C CA . GLN A 1 375 ? -43.502 18.507 -3.687 1.00 38.31 375 GLN A CA 1
ATOM 2875 C C . GLN A 1 375 ? -44.215 17.190 -3.354 1.00 38.31 375 GLN A C 1
ATOM 2877 O O . GLN A 1 375 ? -43.643 16.102 -3.382 1.00 38.31 375 GLN A O 1
ATOM 2882 N N . ARG A 1 376 ? -45.525 17.267 -3.095 1.00 40.06 376 ARG A N 1
ATOM 2883 C CA . ARG A 1 376 ? -46.401 16.102 -3.264 1.00 40.06 376 ARG A CA 1
ATOM 2884 C C . ARG A 1 376 ? -46.400 15.747 -4.746 1.00 40.06 376 ARG A C 1
ATOM 2886 O O . ARG A 1 376 ? -47.168 16.317 -5.517 1.00 40.06 376 ARG A O 1
ATOM 2893 N N . VAL A 1 377 ? -45.560 14.803 -5.161 1.00 40.25 377 VAL A N 1
ATOM 2894 C CA . VAL A 1 377 ? -45.741 14.163 -6.465 1.00 40.25 377 VAL A CA 1
ATOM 2895 C C . VAL A 1 377 ? -46.971 13.268 -6.348 1.00 40.25 377 VAL A C 1
ATOM 2897 O O . VAL A 1 377 ? -46.876 12.063 -6.157 1.00 40.25 377 VAL A O 1
ATOM 2900 N N . THR A 1 378 ? -48.167 13.846 -6.474 1.00 39.06 378 THR A N 1
ATOM 2901 C CA . THR A 1 378 ? -49.246 13.098 -7.114 1.00 39.06 378 THR A CA 1
ATOM 2902 C C . THR A 1 378 ? -48.690 12.707 -8.472 1.00 39.06 378 THR A C 1
ATOM 2904 O O . THR A 1 378 ? -48.499 13.577 -9.321 1.00 39.06 378 THR A O 1
ATOM 2907 N N . ALA A 1 379 ? -48.379 11.428 -8.676 1.00 35.94 379 ALA A N 1
ATOM 2908 C CA . ALA A 1 379 ? -48.200 10.870 -10.011 1.00 35.94 379 ALA A CA 1
ATOM 2909 C C . ALA A 1 379 ? -49.559 10.960 -10.737 1.00 35.94 379 ALA A C 1
ATOM 2911 O O . ALA A 1 379 ? -50.291 9.983 -10.869 1.00 35.94 379 ALA A O 1
ATOM 2912 N N . GLY A 1 380 ? -49.970 12.186 -11.073 1.00 46.19 380 GLY A N 1
ATOM 2913 C CA . GLY A 1 380 ? -51.353 12.548 -11.358 1.00 46.19 380 GLY A CA 1
ATOM 2914 C C . GLY A 1 380 ? -52.368 12.033 -10.324 1.00 46.19 380 GLY A C 1
ATOM 2915 O O . GLY A 1 380 ? -52.041 11.629 -9.209 1.00 46.19 380 GLY A O 1
ATOM 2916 N N . ASN A 1 381 ? -53.631 11.978 -10.748 1.00 45.72 381 ASN A N 1
ATOM 2917 C CA . ASN A 1 381 ? -54.728 11.298 -10.046 1.00 45.72 381 ASN A CA 1
ATOM 2918 C C . ASN A 1 381 ? -54.644 9.758 -10.161 1.00 45.72 381 ASN A C 1
ATOM 2920 O O . ASN A 1 381 ? -55.654 9.063 -10.019 1.00 45.72 381 ASN A O 1
ATOM 2924 N N . LYS A 1 382 ? -53.474 9.199 -10.501 1.00 49.12 382 LYS A N 1
ATOM 2925 C CA . LYS A 1 382 ? -53.354 7.793 -10.883 1.00 49.12 382 LYS A CA 1
ATOM 2926 C C . LYS A 1 382 ? -53.166 6.938 -9.635 1.00 49.12 382 LYS A C 1
ATOM 2928 O O . LYS A 1 382 ? -52.241 7.129 -8.854 1.00 49.12 382 LYS A O 1
ATOM 2933 N N . THR A 1 383 ? -54.098 6.014 -9.443 1.00 56.81 383 THR A N 1
ATOM 2934 C CA . THR A 1 383 ? -54.120 5.102 -8.302 1.00 56.81 383 THR A CA 1
ATOM 2935 C C . THR A 1 383 ? -53.632 3.730 -8.757 1.00 56.81 383 THR A C 1
ATOM 2937 O O . THR A 1 383 ? -54.162 3.194 -9.729 1.00 56.81 383 THR A O 1
ATOM 2940 N N . TYR A 1 384 ? -52.629 3.173 -8.077 1.00 57.62 384 TYR A N 1
ATOM 2941 C CA . TYR A 1 384 ? -52.010 1.887 -8.435 1.00 57.62 384 TYR A CA 1
ATOM 2942 C C . TYR A 1 384 ? -52.662 0.733 -7.676 1.00 57.62 384 TYR A C 1
ATOM 2944 O O . TYR A 1 384 ? -53.057 0.932 -6.533 1.00 57.62 384 TYR A O 1
ATOM 2952 N N . THR A 1 385 ? -52.791 -0.451 -8.276 1.00 54.28 385 THR A N 1
ATOM 2953 C CA . THR A 1 385 ? -53.505 -1.604 -7.693 1.00 54.28 385 THR A CA 1
ATOM 2954 C C . THR A 1 385 ? -52.588 -2.576 -6.937 1.00 54.28 385 THR A C 1
ATOM 2956 O O . THR A 1 385 ? -51.365 -2.517 -7.040 1.00 54.28 385 THR A O 1
ATOM 2959 N N . ASN A 1 386 ? -53.180 -3.506 -6.190 1.00 51.69 386 ASN A N 1
ATOM 2960 C CA . ASN A 1 386 ? -52.493 -4.554 -5.443 1.00 51.69 386 ASN A CA 1
ATOM 2961 C C . ASN A 1 386 ? -51.622 -5.398 -6.381 1.00 51.69 386 ASN A C 1
ATOM 2963 O O . ASN A 1 386 ? -52.115 -5.853 -7.411 1.00 51.69 386 ASN A O 1
ATOM 2967 N N . GLY A 1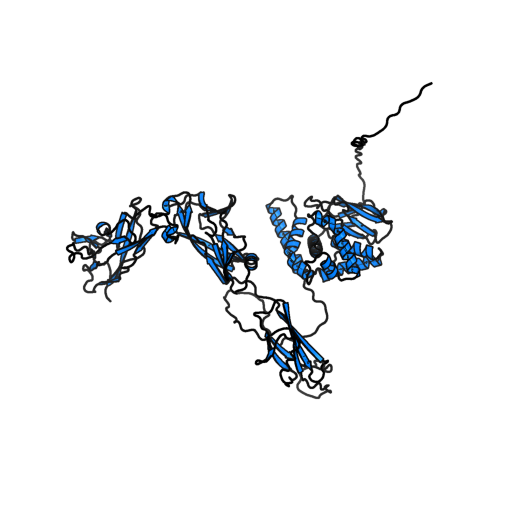 387 ? -50.345 -5.578 -6.042 1.00 49.28 387 GLY A N 1
ATOM 2968 C CA . GLY A 1 387 ? -49.389 -6.302 -6.878 1.00 49.28 387 GLY A CA 1
ATOM 2969 C C . GLY A 1 387 ? -48.793 -5.484 -8.027 1.00 49.28 387 GLY A C 1
ATOM 2970 O O . GLY A 1 387 ? -48.161 -6.075 -8.898 1.00 49.28 387 GLY A O 1
ATOM 2971 N N . THR A 1 388 ? -48.968 -4.155 -8.047 1.00 54.97 388 THR A N 1
ATOM 2972 C CA . THR A 1 388 ? -48.316 -3.293 -9.050 1.00 54.97 388 THR A CA 1
ATOM 2973 C C . THR A 1 388 ? -46.800 -3.308 -8.859 1.00 54.97 388 THR A C 1
ATOM 2975 O O . THR A 1 388 ? -46.305 -3.167 -7.736 1.00 54.97 388 THR A O 1
ATOM 2978 N N . GLU A 1 389 ? -46.079 -3.475 -9.966 1.00 55.78 389 GLU A N 1
ATOM 2979 C CA . GLU A 1 389 ? -44.625 -3.360 -10.027 1.00 55.78 389 GLU A CA 1
ATOM 2980 C C . GLU A 1 389 ? -44.195 -1.929 -10.310 1.00 55.78 389 GLU A C 1
ATOM 2982 O O . GLU A 1 389 ? -44.822 -1.199 -11.081 1.00 55.78 389 GLU A O 1
ATOM 2987 N N . PHE A 1 390 ? -43.098 -1.550 -9.676 1.00 58.25 390 PHE A N 1
ATOM 2988 C CA . PHE A 1 390 ? -42.508 -0.234 -9.786 1.00 58.25 390 PHE A CA 1
ATOM 2989 C C . PHE A 1 390 ? -41.010 -0.360 -10.011 1.00 58.25 390 PHE A C 1
ATOM 2991 O O . PHE A 1 390 ? -40.368 -1.259 -9.465 1.00 58.25 390 PHE A O 1
ATOM 2998 N N . SER A 1 391 ? -40.468 0.582 -10.775 1.00 55.06 391 SER A N 1
ATOM 2999 C CA . SER A 1 391 ? -39.040 0.691 -11.065 1.00 55.06 391 SER A CA 1
ATOM 3000 C C . SER A 1 391 ? -38.559 2.076 -10.656 1.00 55.06 391 SER A C 1
ATOM 3002 O O . SER A 1 391 ? -39.107 3.070 -11.134 1.00 55.06 391 SER A O 1
ATOM 3004 N N . PHE A 1 392 ? -37.550 2.165 -9.790 1.00 57.38 392 PHE A N 1
ATOM 3005 C CA . PHE A 1 392 ? -36.936 3.442 -9.418 1.00 57.38 392 PHE A CA 1
ATOM 3006 C C . PHE A 1 392 ? -35.477 3.527 -9.870 1.00 57.38 392 PHE A C 1
ATOM 3008 O O . PHE A 1 392 ? -34.690 2.612 -9.631 1.00 57.38 392 PHE A O 1
ATOM 3015 N N . PHE A 1 393 ? -35.126 4.656 -10.485 1.00 56.47 393 PHE A N 1
ATOM 3016 C CA . PHE A 1 393 ? -33.799 4.964 -11.008 1.00 56.47 393 PHE A CA 1
ATOM 3017 C C . PHE A 1 393 ? -33.176 6.112 -10.185 1.00 56.47 393 PHE A C 1
ATOM 3019 O O . PHE A 1 393 ? -33.542 7.276 -10.401 1.00 56.47 393 PHE A O 1
ATOM 3026 N N . PRO A 1 394 ? -32.276 5.818 -9.223 1.00 53.19 394 PRO A N 1
ATOM 3027 C CA . PRO A 1 394 ? -31.593 6.842 -8.428 1.00 53.19 394 PRO A CA 1
ATOM 3028 C C . PRO A 1 394 ? -30.554 7.608 -9.260 1.00 53.19 394 PRO A C 1
ATOM 3030 O O . PRO A 1 394 ? -29.866 7.019 -10.092 1.00 53.19 394 PRO A O 1
ATOM 3033 N N . ASN A 1 395 ? -30.396 8.915 -9.014 1.00 52.47 395 ASN A N 1
ATOM 3034 C CA . ASN A 1 395 ? -29.301 9.689 -9.606 1.00 52.47 395 ASN A CA 1
ATOM 3035 C C . ASN A 1 395 ? -28.007 9.503 -8.787 1.00 52.47 395 ASN A C 1
ATOM 3037 O O . ASN A 1 395 ? -27.827 10.146 -7.754 1.00 52.47 395 ASN A O 1
ATOM 3041 N N . VAL A 1 396 ? -27.137 8.592 -9.230 1.00 49.28 396 VAL A N 1
ATOM 3042 C CA . VAL A 1 396 ? -25.965 8.113 -8.468 1.00 49.28 396 VAL A CA 1
ATOM 3043 C C . VAL A 1 396 ? -24.707 8.973 -8.609 1.00 49.28 396 VAL A C 1
ATOM 3045 O O . VAL A 1 396 ? -23.827 8.880 -7.764 1.00 49.28 396 VAL A O 1
ATOM 3048 N N . THR A 1 397 ? -24.612 9.850 -9.613 1.00 44.97 397 THR A N 1
ATOM 3049 C CA . THR A 1 397 ? -23.409 10.679 -9.838 1.00 44.97 397 THR A CA 1
ATOM 3050 C C . THR A 1 397 ? -23.226 11.800 -8.812 1.00 44.97 397 THR A C 1
ATOM 3052 O O . THR A 1 397 ? -22.156 12.395 -8.745 1.00 44.97 397 THR A O 1
ATOM 3055 N N . THR A 1 398 ? -24.248 12.098 -8.003 1.00 45.97 398 THR A N 1
ATOM 3056 C CA . THR A 1 398 ? -24.221 13.176 -6.995 1.00 45.97 398 THR A CA 1
ATOM 3057 C C . THR A 1 398 ? -24.688 12.728 -5.605 1.00 45.97 398 THR A C 1
ATOM 3059 O O . THR A 1 398 ? -24.906 13.571 -4.735 1.00 45.97 398 THR A O 1
ATOM 3062 N N . ALA A 1 399 ? -24.924 11.430 -5.390 1.00 45.47 399 ALA A N 1
ATOM 3063 C CA . ALA A 1 399 ? -25.451 10.908 -4.129 1.00 45.47 399 ALA A CA 1
ATOM 3064 C C . ALA A 1 399 ? -24.305 10.509 -3.186 1.00 45.47 399 ALA A C 1
ATOM 3066 O O . ALA A 1 399 ? -23.444 9.719 -3.558 1.00 45.47 399 ALA A O 1
ATOM 3067 N N . ALA A 1 400 ? -24.288 11.040 -1.961 1.00 45.12 400 ALA A N 1
ATOM 3068 C CA . ALA A 1 400 ? -23.259 10.698 -0.977 1.00 45.12 400 ALA A CA 1
ATOM 3069 C C . ALA A 1 400 ? -23.366 9.223 -0.538 1.00 45.12 400 ALA A C 1
ATOM 3071 O O . ALA A 1 400 ? -24.474 8.689 -0.424 1.00 45.12 400 ALA A O 1
ATOM 3072 N N . ILE A 1 401 ? -22.239 8.570 -0.236 1.00 45.66 401 ILE A N 1
ATOM 3073 C CA . ILE A 1 401 ? -22.243 7.261 0.437 1.00 45.66 401 ILE A CA 1
ATOM 3074 C C . ILE A 1 401 ? -22.989 7.414 1.773 1.00 45.66 401 ILE A C 1
ATOM 3076 O O . ILE A 1 401 ? -22.901 8.440 2.444 1.00 45.66 401 ILE A O 1
ATOM 3080 N N . ASP A 1 402 ? -23.813 6.427 2.100 1.00 45.75 402 ASP A N 1
ATOM 3081 C CA . ASP A 1 402 ? -24.809 6.415 3.170 1.00 45.75 402 ASP A CA 1
ATOM 3082 C C . ASP A 1 402 ? -25.965 7.426 3.045 1.00 45.75 402 ASP A C 1
ATOM 3084 O O . ASP A 1 402 ? -26.807 7.524 3.949 1.00 45.75 402 ASP A O 1
ATOM 3088 N N . SER A 1 403 ? -26.092 8.133 1.916 1.00 47.06 403 SER A N 1
ATOM 3089 C CA . SER A 1 403 ? -27.279 8.954 1.662 1.00 47.06 403 SER A CA 1
ATOM 3090 C C . SER A 1 403 ? -28.535 8.085 1.594 1.00 47.06 403 SER A C 1
ATOM 3092 O O . SER A 1 403 ? -28.560 6.995 1.013 1.00 47.06 403 SER A O 1
ATOM 3094 N N . LYS A 1 404 ? -29.588 8.564 2.263 1.00 52.81 404 LYS A N 1
ATOM 3095 C CA . LYS A 1 404 ? -30.867 7.867 2.392 1.00 52.81 404 LYS A CA 1
ATOM 3096 C C . LYS A 1 404 ? -31.868 8.428 1.400 1.00 52.81 404 LYS A C 1
ATOM 3098 O O . LYS A 1 404 ? -32.209 9.612 1.436 1.00 52.81 404 LYS A O 1
ATOM 3103 N N . HIS A 1 405 ? -32.387 7.534 0.581 1.00 53.81 405 HIS A N 1
ATOM 3104 C CA . HIS A 1 405 ? -33.420 7.811 -0.395 1.00 53.81 405 HIS A CA 1
ATOM 3105 C C . HIS A 1 405 ? -34.713 7.139 0.044 1.00 53.81 405 HIS A C 1
ATOM 3107 O O . HIS A 1 405 ? -34.699 5.966 0.425 1.00 53.81 405 HIS A O 1
ATOM 3113 N N . ILE A 1 406 ? -35.818 7.882 0.016 1.00 56.47 406 ILE A N 1
ATOM 3114 C CA . ILE A 1 406 ? -37.066 7.450 0.637 1.00 56.47 406 ILE A CA 1
ATOM 3115 C C . ILE A 1 406 ? -38.233 7.576 -0.347 1.00 56.47 406 ILE A C 1
ATOM 3117 O O . ILE A 1 406 ? -38.488 8.644 -0.906 1.00 56.47 406 ILE A O 1
ATOM 3121 N N . ILE A 1 407 ? -38.985 6.487 -0.515 1.00 57.12 407 ILE A N 1
ATOM 3122 C CA . ILE A 1 407 ? -40.234 6.451 -1.281 1.00 57.12 407 ILE A CA 1
ATOM 3123 C C . ILE A 1 407 ? -41.331 5.877 -0.388 1.00 57.12 407 ILE A C 1
ATOM 3125 O O . ILE A 1 407 ? -41.250 4.731 0.050 1.00 57.12 407 ILE A O 1
ATOM 3129 N N . THR A 1 408 ? -42.374 6.660 -0.129 1.00 62.72 408 THR A N 1
ATOM 3130 C CA . THR A 1 408 ? -43.513 6.251 0.699 1.00 62.72 408 THR A CA 1
ATOM 3131 C C . THR A 1 408 ? -44.724 5.928 -0.168 1.00 62.72 408 THR A C 1
ATOM 3133 O O . THR A 1 408 ? -45.122 6.717 -1.021 1.00 62.72 408 THR A O 1
ATOM 3136 N N . PHE A 1 409 ? -45.336 4.776 0.080 1.00 62.03 409 PHE A N 1
ATOM 3137 C CA . PHE A 1 409 ? -46.589 4.314 -0.504 1.00 62.03 409 PHE A CA 1
ATOM 3138 C C . PHE A 1 409 ? -47.676 4.399 0.561 1.00 62.03 409 PHE A C 1
ATOM 3140 O O . PHE A 1 409 ? -47.538 3.820 1.633 1.00 62.03 409 PHE A O 1
ATOM 3147 N N . THR A 1 410 ? -48.776 5.077 0.274 1.00 60.97 410 THR A N 1
ATOM 3148 C CA . THR A 1 410 ? -49.903 5.244 1.196 1.00 60.97 410 THR A CA 1
ATOM 3149 C C . THR A 1 410 ? -51.155 4.641 0.580 1.00 60.97 410 THR A C 1
ATOM 3151 O O . THR A 1 410 ? -51.424 4.856 -0.604 1.00 60.97 410 THR A O 1
ATOM 3154 N N . ALA A 1 411 ? -51.937 3.888 1.351 1.00 57.12 411 ALA A N 1
ATOM 3155 C CA . ALA A 1 411 ? -53.210 3.364 0.878 1.00 57.12 411 ALA A CA 1
ATOM 3156 C C . ALA A 1 411 ? -54.132 4.524 0.469 1.00 57.12 411 ALA A C 1
ATOM 3158 O O . ALA A 1 411 ? -54.229 5.549 1.143 1.00 57.12 411 ALA A O 1
ATOM 3159 N N . ALA A 1 412 ? -54.797 4.385 -0.676 1.00 62.97 412 ALA A N 1
ATOM 3160 C CA . ALA A 1 412 ? -55.574 5.476 -1.256 1.00 62.97 412 ALA A CA 1
ATOM 3161 C C . ALA A 1 412 ? -56.772 5.883 -0.382 1.00 62.97 412 ALA A C 1
ATOM 3163 O O . ALA A 1 412 ? -57.117 7.070 -0.361 1.00 62.97 412 ALA A O 1
ATOM 3164 N N . ASP A 1 413 ? -57.340 4.900 0.323 1.00 53.97 413 ASP A N 1
ATOM 3165 C CA . ASP A 1 413 ? -58.576 5.002 1.104 1.00 53.97 413 ASP A CA 1
ATOM 3166 C C . ASP A 1 413 ? -58.324 5.210 2.611 1.00 53.97 413 ASP A C 1
ATOM 3168 O O . ASP A 1 413 ? -59.258 5.519 3.344 1.00 53.97 413 ASP A O 1
ATOM 3172 N N . ASP A 1 414 ? -57.078 5.060 3.077 1.00 54.75 414 ASP A N 1
ATOM 3173 C CA . ASP A 1 414 ? -56.691 5.273 4.475 1.00 54.75 414 ASP A CA 1
ATOM 3174 C C . ASP A 1 414 ? -55.243 5.776 4.559 1.00 54.75 414 ASP A C 1
ATOM 3176 O O . ASP A 1 414 ? -54.283 5.022 4.390 1.00 54.75 414 ASP A O 1
ATOM 3180 N N . SER A 1 415 ? -55.078 7.071 4.840 1.00 58.34 415 SER A N 1
ATOM 3181 C CA . SER A 1 415 ? -53.759 7.702 4.914 1.00 58.34 415 SER A CA 1
ATOM 3182 C C . SER A 1 415 ? -52.923 7.264 6.116 1.00 58.34 415 SER A C 1
ATOM 3184 O O . SER A 1 415 ? -51.730 7.558 6.148 1.00 58.34 415 SER A O 1
ATOM 3186 N N . SER A 1 416 ? -53.529 6.596 7.102 1.00 48.50 416 SER A N 1
ATOM 3187 C CA . SER A 1 416 ? -52.801 6.029 8.242 1.00 48.50 416 SER A CA 1
ATOM 3188 C C . SER A 1 416 ? -52.060 4.739 7.878 1.00 48.50 416 SER A C 1
ATOM 3190 O O . SER A 1 416 ? -51.124 4.346 8.573 1.00 48.50 416 SER A O 1
ATOM 3192 N N . VAL A 1 417 ? -52.421 4.111 6.754 1.00 45.75 417 VAL A N 1
ATOM 3193 C CA . VAL A 1 417 ? -51.772 2.905 6.239 1.00 45.75 417 VAL A CA 1
ATOM 3194 C C . VAL A 1 417 ? -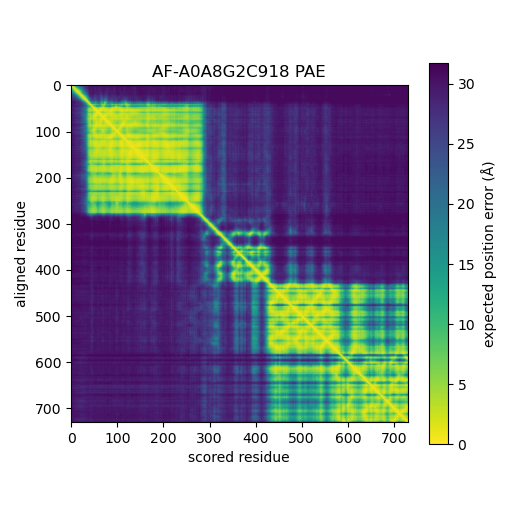50.751 3.314 5.179 1.00 45.75 417 VAL A C 1
ATOM 3196 O O . VAL A 1 417 ? -51.072 3.460 3.999 1.00 45.75 417 VAL A O 1
ATOM 3199 N N . ALA A 1 418 ? -49.505 3.512 5.607 1.00 55.03 418 ALA A N 1
ATOM 3200 C CA . ALA A 1 418 ? -48.383 3.842 4.737 1.00 55.03 418 ALA A CA 1
ATOM 3201 C C . ALA A 1 418 ? -47.200 2.893 4.958 1.00 55.03 418 ALA A C 1
ATOM 3203 O O . ALA A 1 418 ? -46.967 2.415 6.065 1.00 55.03 418 ALA A O 1
ATOM 3204 N N . THR A 1 419 ? -46.443 2.634 3.898 1.00 48.66 419 THR A N 1
ATOM 3205 C CA . THR A 1 419 ? -45.170 1.918 3.950 1.00 48.66 419 THR A CA 1
ATOM 3206 C C . THR A 1 419 ? -44.103 2.731 3.245 1.00 48.66 419 THR A C 1
ATOM 3208 O O . THR A 1 419 ? -44.364 3.363 2.223 1.00 48.66 419 THR A O 1
ATOM 3211 N N . THR A 1 420 ? -42.899 2.726 3.792 1.00 55.81 420 THR A N 1
ATOM 3212 C CA . THR A 1 420 ? -41.802 3.555 3.316 1.00 55.81 420 THR A CA 1
ATOM 3213 C C . THR A 1 420 ? -40.630 2.667 2.953 1.00 55.81 420 THR A C 1
ATOM 3215 O O . THR A 1 420 ? -40.070 1.983 3.805 1.00 55.81 420 THR A O 1
ATOM 3218 N N . ILE A 1 421 ? -40.245 2.696 1.682 1.00 51.38 421 ILE A N 1
ATOM 3219 C CA . ILE A 1 421 ? -39.032 2.050 1.203 1.00 51.38 421 ILE A CA 1
ATOM 3220 C C . ILE A 1 421 ? -37.905 3.060 1.351 1.00 51.38 421 ILE A C 1
ATOM 3222 O O . ILE A 1 421 ? -37.934 4.130 0.745 1.00 51.38 421 ILE A O 1
ATOM 3226 N N . THR A 1 422 ? -36.924 2.709 2.176 1.00 53.25 422 THR A N 1
ATOM 3227 C CA . THR A 1 422 ? -35.672 3.452 2.289 1.00 53.25 422 THR A CA 1
ATOM 3228 C C . THR A 1 422 ? -34.567 2.619 1.674 1.00 53.25 422 THR A C 1
ATOM 3230 O O . THR A 1 422 ? -34.391 1.462 2.047 1.00 53.25 422 THR A O 1
ATOM 3233 N N . PHE A 1 423 ? -33.810 3.202 0.758 1.00 50.31 423 PHE A N 1
ATOM 3234 C CA . PHE A 1 423 ? -32.570 2.622 0.260 1.00 50.31 423 PHE A CA 1
ATOM 3235 C C . PHE A 1 423 ? -31.422 3.567 0.582 1.00 50.31 423 PHE A C 1
ATOM 3237 O O . PHE A 1 423 ? -31.587 4.780 0.728 1.00 50.31 423 PHE A O 1
ATOM 3244 N N . THR A 1 424 ? -30.255 2.978 0.788 1.00 48.47 424 THR A N 1
ATOM 3245 C CA . THR A 1 424 ? -29.051 3.684 1.204 1.00 48.47 424 THR A CA 1
ATOM 3246 C C . THR A 1 424 ? -27.939 3.294 0.255 1.00 48.47 424 THR A C 1
ATOM 3248 O O . THR A 1 424 ? -27.744 2.105 0.008 1.00 48.47 424 THR A O 1
ATOM 3251 N N . VAL A 1 425 ? -27.227 4.280 -0.283 1.00 44.84 425 VAL A N 1
ATOM 3252 C CA . VAL A 1 425 ? -26.023 4.020 -1.079 1.00 44.84 425 VAL A CA 1
ATOM 3253 C C . VAL A 1 425 ? -24.966 3.468 -0.123 1.00 44.84 425 VAL A C 1
ATOM 3255 O O . VAL A 1 425 ? -24.560 4.174 0.787 1.00 44.84 425 VAL A O 1
ATOM 3258 N N . LYS A 1 426 ? -24.586 2.193 -0.239 1.00 37.91 426 LYS A N 1
ATOM 3259 C CA . LYS A 1 426 ? -23.794 1.493 0.796 1.00 37.91 426 LYS A CA 1
ATOM 3260 C C . LYS A 1 426 ? -22.303 1.352 0.501 1.00 37.91 426 LYS A C 1
ATOM 3262 O O . LYS A 1 426 ? -21.570 0.877 1.361 1.00 37.91 426 LYS A O 1
ATOM 3267 N N . GLY A 1 427 ? -21.861 1.773 -0.672 1.00 40.72 427 GLY A N 1
ATOM 3268 C CA . GLY A 1 427 ? -20.457 1.737 -1.045 1.00 40.72 427 GLY A CA 1
ATOM 3269 C C . GLY A 1 427 ? -20.231 2.343 -2.419 1.00 40.72 427 GLY A C 1
ATOM 3270 O O . GLY A 1 427 ? -21.176 2.538 -3.186 1.00 40.72 427 GLY A O 1
ATOM 3271 N N . GLN A 1 428 ? -18.966 2.631 -2.677 1.00 41.44 428 GLN A N 1
ATOM 3272 C CA . GLN A 1 428 ? -18.385 2.881 -3.989 1.00 41.44 428 GLN A CA 1
ATOM 3273 C C . GLN A 1 428 ? -17.383 1.738 -4.225 1.00 41.44 428 GLN A C 1
ATOM 3275 O O . GLN A 1 428 ? -16.873 1.187 -3.248 1.00 41.44 428 GLN A O 1
ATOM 3280 N N . ASP A 1 429 ? -17.173 1.321 -5.471 1.00 42.03 429 ASP A N 1
ATOM 3281 C CA . ASP A 1 429 ? -16.319 0.164 -5.781 1.00 42.03 429 ASP A CA 1
ATOM 3282 C C . ASP A 1 429 ? -14.856 0.362 -5.314 1.00 42.03 429 ASP A C 1
ATOM 3284 O O . ASP A 1 429 ? -14.372 1.494 -5.249 1.00 42.03 429 ASP A O 1
ATOM 3288 N N . ASP A 1 430 ? -14.157 -0.743 -4.999 1.00 49.72 430 ASP A N 1
ATOM 3289 C CA . ASP A 1 430 ? -12.717 -0.768 -4.679 1.00 49.72 430 ASP A CA 1
ATOM 3290 C C . ASP A 1 430 ? -11.886 -0.104 -5.798 1.00 49.72 430 ASP A C 1
ATOM 3292 O O . ASP A 1 430 ? -12.223 -0.196 -6.984 1.00 49.72 430 ASP A O 1
ATOM 3296 N N . VAL A 1 431 ? -10.751 0.516 -5.442 1.00 54.44 431 VAL A N 1
ATOM 3297 C CA . VAL A 1 431 ? -9.799 1.069 -6.420 1.00 54.44 431 VAL A CA 1
ATOM 3298 C C . VAL A 1 431 ? -9.142 -0.080 -7.189 1.00 54.44 431 VAL A C 1
ATOM 3300 O O . VAL A 1 431 ? -8.153 -0.676 -6.764 1.00 54.44 431 VAL A O 1
ATOM 3303 N N . VAL A 1 432 ? -9.707 -0.407 -8.347 1.00 63.69 432 VAL A N 1
ATOM 3304 C CA . VAL A 1 432 ? -9.143 -1.392 -9.273 1.00 63.69 432 VAL A CA 1
ATOM 3305 C C . VAL A 1 432 ? -8.093 -0.710 -10.139 1.00 63.69 432 VAL A C 1
ATOM 3307 O O . VAL A 1 432 ? -8.384 0.293 -10.784 1.00 63.69 432 VAL A O 1
ATOM 3310 N N . ILE A 1 433 ? -6.884 -1.269 -10.197 1.00 71.38 433 ILE A N 1
ATOM 3311 C CA . ILE A 1 433 ? -5.842 -0.794 -11.113 1.00 71.38 433 ILE A CA 1
ATOM 3312 C C . ILE A 1 433 ? -6.120 -1.336 -12.515 1.00 71.38 433 ILE A C 1
ATOM 3314 O O . ILE A 1 433 ? -6.175 -2.549 -12.710 1.00 71.38 433 ILE A O 1
ATOM 3318 N N . GLU A 1 434 ? -6.282 -0.444 -13.490 1.00 76.75 434 GLU A N 1
ATOM 3319 C CA . GLU A 1 434 ? -6.410 -0.811 -14.904 1.00 76.75 434 GLU A CA 1
ATOM 3320 C C . GLU A 1 434 ? -5.042 -1.080 -15.515 1.00 76.75 434 GLU A C 1
ATOM 3322 O O . GLU A 1 434 ? -4.827 -2.100 -16.175 1.00 76.75 434 GLU A O 1
ATOM 3327 N N . SER A 1 435 ? -4.101 -0.169 -15.276 1.00 79.50 435 SER A N 1
ATOM 3328 C CA . SER A 1 435 ? -2.784 -0.238 -15.888 1.00 79.50 435 SER A CA 1
ATOM 3329 C C . SER A 1 435 ? -1.703 0.408 -15.040 1.00 79.50 435 SER A C 1
ATOM 3331 O O . SER A 1 435 ? -1.956 1.261 -14.191 1.00 79.50 435 SER A O 1
ATOM 3333 N N . VAL A 1 436 ? -0.469 0.009 -15.334 1.00 88.25 436 VAL A N 1
ATOM 3334 C CA . VAL A 1 436 ? 0.742 0.683 -14.881 1.00 88.25 436 VAL A CA 1
ATOM 3335 C C . VAL A 1 436 ? 1.637 0.955 -16.084 1.00 88.25 436 VAL A C 1
ATOM 3337 O O . VAL A 1 436 ? 1.835 0.081 -16.933 1.00 88.25 436 VAL A O 1
ATOM 3340 N N . THR A 1 437 ? 2.192 2.158 -16.162 1.00 91.31 437 THR A N 1
ATOM 3341 C CA . THR A 1 437 ? 3.127 2.580 -17.210 1.00 91.31 437 THR A CA 1
ATOM 3342 C C . THR A 1 437 ? 4.396 3.147 -16.589 1.00 91.31 437 THR A C 1
ATOM 3344 O O . THR A 1 437 ? 4.356 3.784 -15.546 1.00 91.31 437 THR A O 1
ATOM 3347 N N . SER A 1 438 ? 5.552 2.916 -17.212 1.00 89.25 438 SER A N 1
ATOM 3348 C CA . SER A 1 438 ? 6.795 3.574 -16.790 1.00 89.25 438 SER A CA 1
ATOM 3349 C C . SER A 1 438 ? 6.729 5.060 -17.146 1.00 89.25 438 SER A C 1
ATOM 3351 O O . SER A 1 438 ? 6.542 5.375 -18.318 1.00 89.25 438 SER A O 1
ATOM 3353 N N . SER A 1 439 ? 6.953 5.943 -16.175 1.00 86.81 439 SER A N 1
ATOM 3354 C CA . SER A 1 439 ? 6.918 7.407 -16.342 1.00 86.81 439 SER A CA 1
ATOM 3355 C C . SER A 1 439 ? 8.220 8.114 -15.960 1.00 86.81 439 SER A C 1
ATOM 3357 O O . SER A 1 439 ? 8.298 9.338 -15.997 1.00 86.81 439 SER A O 1
ATOM 3359 N N . GLY A 1 440 ? 9.261 7.346 -15.620 1.00 80.88 440 GLY A N 1
ATOM 3360 C CA . GLY A 1 440 ? 10.587 7.878 -15.314 1.00 80.88 440 GLY A CA 1
ATOM 3361 C C . GLY A 1 440 ? 11.143 8.798 -16.408 1.00 80.88 440 GLY A C 1
ATOM 3362 O O . GLY A 1 440 ? 11.065 8.481 -17.596 1.00 80.88 440 GLY A O 1
ATOM 3363 N N . THR A 1 441 ? 11.723 9.926 -15.997 1.00 70.69 441 THR A N 1
ATOM 3364 C CA . THR A 1 441 ? 12.148 11.023 -16.888 1.00 70.69 441 THR A CA 1
ATOM 3365 C C . THR A 1 441 ? 13.446 10.755 -17.652 1.00 70.69 441 THR A C 1
ATOM 3367 O O . THR A 1 441 ? 13.691 11.400 -18.667 1.00 70.69 441 THR A O 1
ATOM 3370 N N . SER A 1 442 ? 14.275 9.798 -17.213 1.00 70.50 442 SER A N 1
ATOM 3371 C CA . SER A 1 442 ? 15.522 9.440 -17.899 1.00 70.50 442 SER A CA 1
ATOM 3372 C C . SER A 1 442 ? 15.715 7.931 -17.992 1.00 70.50 442 SER A C 1
ATOM 3374 O O . SER A 1 442 ? 15.689 7.201 -17.001 1.00 70.50 442 SER A O 1
ATOM 3376 N N . LYS A 1 443 ? 15.975 7.464 -19.217 1.00 85.69 443 LYS A N 1
ATOM 3377 C CA . LYS A 1 443 ? 16.300 6.065 -19.513 1.00 85.69 443 LYS A CA 1
ATOM 3378 C C . LYS A 1 443 ? 17.797 5.772 -19.352 1.00 85.69 443 LYS A C 1
ATOM 3380 O O . LYS A 1 443 ? 18.181 4.617 -19.505 1.00 85.69 443 LYS A O 1
ATOM 3385 N N . LEU A 1 444 ? 18.646 6.768 -19.074 1.00 90.12 444 LEU A N 1
ATOM 3386 C CA . LEU A 1 444 ? 20.109 6.632 -19.059 1.00 90.12 444 LEU A CA 1
ATOM 3387 C C . LEU A 1 444 ? 20.670 6.616 -17.634 1.00 90.12 444 LEU A C 1
ATOM 3389 O O . LEU A 1 444 ? 20.529 7.589 -16.899 1.00 90.12 444 LEU A O 1
ATOM 3393 N N . PHE A 1 445 ? 21.366 5.541 -17.268 1.00 93.00 445 PHE A N 1
ATOM 3394 C CA . PHE A 1 445 ? 22.013 5.379 -15.965 1.00 93.00 445 PHE A CA 1
ATOM 3395 C C . PHE A 1 445 ? 23.525 5.365 -16.147 1.00 93.00 445 PHE A C 1
ATOM 3397 O O . PHE A 1 445 ? 24.090 4.411 -16.691 1.00 93.00 445 PHE A O 1
ATOM 3404 N N . ALA A 1 446 ? 24.159 6.443 -15.687 1.00 91.88 446 ALA A N 1
ATOM 3405 C CA . ALA A 1 446 ? 25.587 6.664 -15.827 1.00 91.88 446 ALA A CA 1
ATOM 3406 C C . ALA A 1 446 ? 26.361 6.077 -14.637 1.00 91.88 446 ALA A C 1
ATOM 3408 O O . ALA A 1 446 ? 26.246 6.567 -13.514 1.00 91.88 446 ALA A O 1
ATOM 3409 N N . PHE A 1 447 ? 27.164 5.044 -14.881 1.00 94.94 447 PHE A N 1
ATOM 3410 C CA . PHE A 1 447 ? 28.011 4.427 -13.858 1.00 94.94 447 PHE A CA 1
ATOM 3411 C C . PHE A 1 447 ? 29.327 5.194 -13.704 1.00 94.94 447 PHE A C 1
ATOM 3413 O O . PHE A 1 447 ? 29.924 5.628 -14.690 1.00 94.94 447 PHE A O 1
ATOM 3420 N N . ASN A 1 448 ? 29.791 5.343 -12.464 1.00 91.12 448 ASN A N 1
ATOM 3421 C CA . ASN A 1 448 ? 31.028 6.058 -12.129 1.00 91.12 448 ASN A CA 1
ATOM 3422 C C . ASN A 1 448 ? 32.306 5.405 -12.696 1.00 91.12 448 ASN A C 1
ATOM 3424 O O . ASN A 1 448 ? 33.319 6.081 -12.857 1.00 91.12 448 ASN A O 1
ATOM 3428 N N . GLU A 1 449 ? 32.265 4.106 -12.991 1.00 88.88 449 GLU A N 1
ATOM 3429 C CA . GLU A 1 449 ? 33.404 3.306 -13.443 1.00 88.88 449 GLU A CA 1
ATOM 3430 C C . GLU A 1 449 ? 33.016 2.384 -14.607 1.00 88.88 449 GLU A C 1
ATOM 3432 O O . GLU A 1 449 ? 31.868 1.948 -14.724 1.00 88.88 449 GLU A O 1
ATOM 3437 N N . GLY A 1 450 ? 33.996 2.047 -15.450 1.00 88.06 450 GLY A N 1
ATOM 3438 C CA . GLY A 1 450 ? 33.860 1.059 -16.521 1.00 88.06 450 GLY A CA 1
ATOM 3439 C C . GLY A 1 450 ? 34.548 1.447 -17.828 1.00 88.06 450 GLY A C 1
ATOM 3440 O O . GLY A 1 450 ? 35.306 2.416 -17.905 1.00 88.06 450 GLY A O 1
ATOM 3441 N N . SER A 1 451 ? 34.297 0.643 -18.858 1.00 84.12 451 SER A N 1
ATOM 3442 C CA . SER A 1 451 ? 34.759 0.856 -20.234 1.00 84.12 451 SER A CA 1
ATOM 3443 C C . SER A 1 451 ? 33.574 0.869 -21.202 1.00 84.12 451 SER A C 1
ATOM 3445 O O . SER A 1 451 ? 32.470 0.475 -20.831 1.00 84.12 451 SER A O 1
ATOM 3447 N N . SER A 1 452 ? 33.800 1.219 -22.472 1.00 77.00 452 SER A N 1
ATOM 3448 C CA . SER A 1 452 ? 32.756 1.255 -23.514 1.00 77.00 452 SER A CA 1
ATOM 3449 C C . SER A 1 452 ? 31.996 -0.064 -23.736 1.00 77.00 452 SER A C 1
ATOM 3451 O O . SER A 1 452 ? 31.011 -0.094 -24.466 1.00 77.00 452 SER A O 1
ATOM 3453 N N . PHE A 1 453 ? 32.431 -1.172 -23.128 1.00 80.31 453 PHE A N 1
ATOM 3454 C CA . PHE A 1 453 ? 31.811 -2.490 -23.279 1.00 80.31 453 PHE A CA 1
ATOM 3455 C C . PHE A 1 453 ? 31.472 -3.192 -21.959 1.00 80.31 453 PHE A C 1
ATOM 3457 O O . PHE A 1 453 ? 30.639 -4.095 -21.989 1.00 80.31 453 PHE A O 1
ATOM 3464 N N . ALA A 1 454 ? 32.046 -2.796 -20.817 1.00 88.69 454 ALA A N 1
ATOM 3465 C CA . ALA A 1 454 ? 31.820 -3.487 -19.547 1.00 88.69 454 ALA A CA 1
ATOM 3466 C C . ALA A 1 454 ? 31.682 -2.544 -18.342 1.00 88.69 454 ALA A C 1
ATOM 3468 O O . ALA A 1 454 ? 32.396 -1.548 -18.211 1.00 88.69 454 ALA A O 1
ATOM 3469 N N . ILE A 1 455 ? 30.803 -2.938 -17.421 1.00 95.06 455 ILE A N 1
ATOM 3470 C CA . ILE A 1 455 ? 30.595 -2.340 -16.102 1.00 95.06 455 ILE A CA 1
ATOM 3471 C C . ILE A 1 455 ? 31.171 -3.310 -15.053 1.00 95.06 455 ILE A C 1
ATOM 3473 O O . ILE A 1 455 ? 30.719 -4.460 -14.976 1.00 95.06 455 ILE A O 1
ATOM 3477 N N . PRO A 1 456 ? 32.181 -2.899 -14.265 1.00 94.12 456 PRO A N 1
ATOM 3478 C CA . PRO A 1 456 ? 32.808 -3.759 -13.269 1.00 94.12 456 PRO A CA 1
ATOM 3479 C C . PRO A 1 456 ? 31.936 -3.918 -12.014 1.00 94.12 456 PRO A C 1
ATOM 3481 O O . PRO A 1 456 ? 31.060 -3.102 -11.732 1.00 94.12 456 PRO A O 1
ATOM 3484 N N . ILE A 1 457 ? 32.199 -4.971 -11.232 1.00 95.00 457 ILE A N 1
ATOM 3485 C CA . ILE A 1 457 ? 31.543 -5.195 -9.932 1.00 95.00 457 ILE A CA 1
ATOM 3486 C C . ILE A 1 457 ? 31.824 -4.008 -9.009 1.00 95.00 457 ILE A C 1
ATOM 3488 O O . ILE A 1 457 ? 32.961 -3.558 -8.909 1.00 95.00 457 ILE A O 1
ATOM 3492 N N . GLY A 1 458 ? 30.804 -3.548 -8.291 1.00 89.50 458 GLY A N 1
ATOM 3493 C CA . GLY A 1 458 ? 30.917 -2.458 -7.327 1.00 89.50 458 GLY A CA 1
ATOM 3494 C C . GLY A 1 458 ? 30.760 -1.067 -7.933 1.00 89.50 458 GLY A C 1
ATOM 3495 O O . GLY A 1 458 ? 30.581 -0.125 -7.165 1.00 89.50 458 GLY A O 1
ATOM 3496 N N . ALA A 1 459 ? 30.744 -0.936 -9.266 1.00 94.88 459 ALA A N 1
ATOM 3497 C CA . ALA A 1 459 ? 30.405 0.319 -9.928 1.00 94.88 459 ALA A CA 1
ATOM 3498 C C . ALA A 1 459 ? 28.974 0.741 -9.578 1.00 94.88 459 ALA A C 1
ATOM 3500 O O . ALA A 1 459 ? 28.067 -0.094 -9.470 1.00 94.88 459 ALA A O 1
ATOM 3501 N N . THR A 1 460 ? 28.770 2.045 -9.418 1.00 93.06 460 THR A N 1
ATOM 3502 C CA . THR A 1 460 ? 27.519 2.627 -8.926 1.00 93.06 460 THR A CA 1
ATOM 3503 C C . THR A 1 460 ? 27.001 3.703 -9.862 1.00 93.06 460 THR A C 1
ATOM 3505 O O . THR A 1 460 ? 27.774 4.531 -10.347 1.00 93.06 460 THR A O 1
ATOM 3508 N N . ALA A 1 461 ? 25.689 3.718 -10.061 1.00 92.81 461 ALA A N 1
ATOM 3509 C CA . ALA A 1 461 ? 24.957 4.794 -10.709 1.00 92.81 461 ALA A CA 1
ATOM 3510 C C . ALA A 1 461 ? 23.949 5.374 -9.711 1.00 92.81 461 ALA A C 1
ATOM 3512 O O . ALA A 1 461 ? 23.104 4.644 -9.187 1.00 92.81 461 ALA A O 1
ATOM 3513 N N . THR A 1 462 ? 24.043 6.675 -9.447 1.00 87.25 462 THR A N 1
ATOM 3514 C CA . THR A 1 462 ? 23.092 7.376 -8.578 1.00 87.25 462 THR A CA 1
ATOM 3515 C C . THR A 1 462 ? 21.807 7.658 -9.338 1.00 87.25 462 THR A C 1
ATOM 3517 O O . THR A 1 462 ? 21.847 8.133 -10.473 1.00 87.25 462 THR A O 1
ATOM 3520 N N . ILE A 1 463 ? 20.675 7.349 -8.708 1.00 84.88 463 ILE A N 1
ATOM 3521 C CA . ILE A 1 463 ? 19.348 7.584 -9.271 1.00 84.88 463 ILE A CA 1
ATOM 3522 C C . ILE A 1 463 ? 18.942 9.015 -8.920 1.00 84.88 463 ILE A C 1
ATOM 3524 O O . ILE A 1 463 ? 18.945 9.396 -7.749 1.00 84.88 463 ILE A O 1
ATOM 3528 N N . THR A 1 464 ? 18.592 9.823 -9.916 1.00 82.69 464 THR A N 1
ATOM 3529 C CA . THR A 1 464 ? 18.012 11.145 -9.655 1.00 82.69 464 THR A CA 1
ATOM 3530 C C . THR A 1 464 ? 16.521 11.030 -9.336 1.00 82.69 464 THR A C 1
ATOM 3532 O O . THR A 1 464 ? 15.849 10.065 -9.705 1.00 82.69 464 THR A O 1
ATOM 3535 N N . GLU A 1 465 ? 15.983 12.005 -8.605 1.00 79.31 465 GLU A N 1
ATOM 3536 C CA . GLU A 1 465 ? 14.567 12.009 -8.232 1.00 79.31 465 GLU A CA 1
ATOM 3537 C C . GLU A 1 465 ? 13.672 11.966 -9.483 1.00 79.31 465 GLU A C 1
ATOM 3539 O O . GLU A 1 465 ? 13.895 12.702 -10.443 1.00 79.31 465 GLU A O 1
ATOM 3544 N N . GLY A 1 466 ? 12.689 11.060 -9.497 1.00 76.31 466 GLY A N 1
ATOM 3545 C CA . GLY A 1 466 ? 11.790 10.871 -10.642 1.00 76.31 466 GLY A CA 1
ATOM 3546 C C . GLY A 1 466 ? 12.388 10.111 -11.836 1.00 76.31 466 GLY A C 1
ATOM 3547 O O . GLY A 1 466 ? 11.662 9.821 -12.783 1.00 76.31 466 GLY A O 1
ATOM 3548 N N . GLN A 1 467 ? 13.670 9.725 -11.805 1.00 84.81 467 GLN A N 1
ATOM 3549 C CA . GLN A 1 467 ? 14.300 8.975 -12.901 1.00 84.81 467 GLN A CA 1
ATOM 3550 C C . GLN A 1 467 ? 13.728 7.562 -13.052 1.00 84.81 467 GLN A C 1
ATOM 3552 O O . GLN A 1 467 ? 13.533 7.082 -14.167 1.00 84.81 467 GLN A O 1
ATOM 3557 N N . LEU A 1 468 ? 13.420 6.903 -11.933 1.00 87.69 468 LEU A N 1
ATOM 3558 C CA . LEU A 1 468 ? 12.619 5.683 -11.906 1.00 87.69 468 LEU A CA 1
ATOM 3559 C C . LEU A 1 468 ? 11.266 5.998 -11.289 1.00 87.69 468 LEU A C 1
ATOM 3561 O O . LEU A 1 468 ? 11.141 6.099 -10.068 1.00 87.69 468 LEU A O 1
ATOM 3565 N N . ALA A 1 469 ? 10.269 6.140 -12.154 1.00 90.12 469 ALA A N 1
ATOM 3566 C CA . ALA A 1 469 ? 8.896 6.385 -11.765 1.00 90.12 469 ALA A CA 1
ATOM 3567 C C . ALA A 1 469 ? 7.924 5.499 -12.549 1.00 90.12 469 ALA A C 1
ATOM 3569 O O . ALA A 1 469 ? 8.211 5.059 -13.671 1.00 90.12 469 ALA A O 1
ATOM 3570 N N . ALA A 1 470 ? 6.786 5.222 -11.926 1.00 89.38 470 ALA A N 1
ATOM 3571 C CA . ALA A 1 470 ? 5.694 4.468 -12.507 1.00 89.38 470 ALA A CA 1
ATOM 3572 C C . ALA A 1 470 ? 4.374 5.196 -12.276 1.00 89.38 470 ALA A C 1
ATOM 3574 O O . ALA A 1 470 ? 4.051 5.567 -11.151 1.00 89.38 470 ALA A O 1
ATOM 3575 N N . ASP A 1 471 ? 3.607 5.327 -13.344 1.00 91.62 471 ASP A N 1
ATOM 3576 C CA . ASP A 1 471 ? 2.265 5.874 -13.350 1.00 91.62 471 ASP A CA 1
ATOM 3577 C C . ASP A 1 471 ? 1.262 4.737 -13.224 1.00 91.62 471 ASP A C 1
ATOM 3579 O O . ASP A 1 471 ? 1.252 3.800 -14.023 1.00 91.62 471 ASP A O 1
ATOM 3583 N N . VAL A 1 472 ? 0.427 4.816 -12.198 1.00 85.31 472 VAL A N 1
ATOM 3584 C CA . VAL A 1 472 ? -0.632 3.860 -11.902 1.00 85.31 472 VAL A CA 1
ATOM 3585 C C . VAL A 1 472 ? -1.965 4.514 -12.240 1.00 85.31 472 VAL A C 1
ATOM 3587 O O . VAL A 1 472 ? -2.289 5.578 -11.712 1.00 85.31 472 VAL A O 1
ATOM 3590 N N . THR A 1 473 ? -2.745 3.876 -13.111 1.00 83.50 473 THR A N 1
ATOM 3591 C CA . THR A 1 473 ? -4.058 4.369 -13.547 1.00 83.50 473 THR A CA 1
ATOM 3592 C C . THR A 1 473 ? -5.149 3.435 -13.025 1.00 83.50 473 THR A C 1
ATOM 3594 O O . THR A 1 473 ? -5.156 2.245 -13.369 1.00 83.50 473 THR A O 1
ATOM 3597 N N . PRO A 1 474 ? -6.072 3.928 -12.184 1.00 72.19 474 PRO A N 1
ATOM 3598 C CA . PRO A 1 474 ? -7.253 3.181 -11.786 1.00 72.19 474 PRO A CA 1
ATOM 3599 C C . PRO A 1 474 ? -8.243 3.034 -12.944 1.00 72.19 474 PRO A C 1
ATOM 3601 O O . PRO A 1 474 ? -8.396 3.939 -13.758 1.00 72.19 474 PRO A O 1
ATOM 3604 N N . ALA A 1 475 ? -8.983 1.929 -12.956 1.00 58.97 475 ALA A N 1
ATOM 3605 C CA . ALA A 1 475 ? -10.009 1.626 -13.954 1.00 58.97 475 ALA A CA 1
ATOM 3606 C C . ALA A 1 475 ? -11.219 2.570 -13.914 1.00 58.97 475 ALA A C 1
ATOM 3608 O O . ALA A 1 475 ? -11.993 2.630 -14.870 1.00 58.97 475 ALA A O 1
ATOM 3609 N N . PHE A 1 476 ? -11.405 3.301 -12.809 1.00 53.84 476 PHE A N 1
ATOM 3610 C CA . PHE A 1 476 ? -12.539 4.197 -12.605 1.00 53.84 476 PHE A CA 1
ATOM 3611 C C . PHE A 1 476 ? -12.068 5.532 -12.012 1.00 53.84 476 PHE A C 1
ATOM 3613 O O . PHE A 1 476 ? -11.294 5.576 -11.055 1.00 53.84 476 PHE A O 1
ATOM 3620 N N . GLY A 1 477 ? -12.524 6.637 -12.606 1.00 51.62 477 GLY A N 1
ATOM 3621 C CA . GLY A 1 477 ? -12.039 7.982 -12.297 1.00 51.62 477 GLY A CA 1
ATOM 3622 C C . GLY A 1 477 ? -12.728 8.609 -11.090 1.00 51.62 477 GLY A C 1
ATOM 3623 O O . GLY A 1 477 ? -13.672 9.366 -11.288 1.00 51.62 477 GLY A O 1
ATOM 3624 N N . THR A 1 478 ? -12.256 8.301 -9.877 1.00 56.00 478 THR A N 1
ATOM 3625 C CA . THR A 1 478 ? -12.535 9.057 -8.630 1.00 56.00 478 THR A CA 1
ATOM 3626 C C . THR A 1 478 ? -11.518 8.824 -7.493 1.00 56.00 478 THR A C 1
ATOM 3628 O O . THR A 1 478 ? -11.735 9.352 -6.408 1.00 56.00 478 THR A O 1
ATOM 3631 N N . ALA A 1 479 ? -10.451 8.035 -7.679 1.00 64.50 479 ALA A N 1
ATOM 3632 C CA . ALA A 1 479 ? -9.531 7.698 -6.583 1.00 64.50 479 ALA A CA 1
ATOM 3633 C C . ALA A 1 479 ? -8.683 8.905 -6.136 1.00 64.50 479 ALA A C 1
ATOM 3635 O O . ALA A 1 479 ? -8.345 9.767 -6.944 1.00 64.50 479 ALA A O 1
ATOM 3636 N N . THR A 1 480 ? -8.317 8.960 -4.860 1.00 74.44 480 THR A N 1
ATOM 3637 C CA . THR A 1 480 ? -7.370 9.939 -4.300 1.00 74.44 480 THR A CA 1
ATOM 3638 C C . THR A 1 480 ? -5.960 9.343 -4.167 1.00 74.44 480 THR A C 1
ATOM 3640 O O . THR A 1 480 ? -5.820 8.118 -4.110 1.00 74.44 480 THR A O 1
ATOM 3643 N N . PRO A 1 481 ? -4.890 10.164 -4.109 1.00 72.25 481 PRO A N 1
ATOM 3644 C CA . PRO A 1 481 ? -3.522 9.668 -3.924 1.00 72.25 481 PRO A CA 1
ATOM 3645 C C . PRO A 1 481 ? -3.355 8.765 -2.704 1.00 72.25 481 PRO A C 1
ATOM 3647 O O . PRO A 1 481 ? -2.644 7.764 -2.766 1.00 72.25 481 PRO A O 1
ATOM 3650 N N . GLU A 1 482 ? -4.030 9.105 -1.609 1.00 73.69 482 GLU A N 1
ATOM 3651 C CA . GLU A 1 482 ? -4.019 8.355 -0.360 1.00 73.69 482 GLU A CA 1
ATOM 3652 C C . GLU A 1 482 ? -4.718 6.999 -0.515 1.00 73.69 482 GLU A C 1
ATOM 3654 O O . GLU A 1 482 ? -4.170 5.981 -0.101 1.00 73.69 482 GLU A O 1
ATOM 3659 N N . GLU A 1 483 ? -5.875 6.953 -1.184 1.00 68.50 483 GLU A N 1
ATOM 3660 C CA . GLU A 1 483 ? -6.577 5.693 -1.466 1.00 68.50 483 GLU A CA 1
ATOM 3661 C C . GLU A 1 483 ? -5.742 4.762 -2.351 1.00 68.50 483 GLU A C 1
ATOM 3663 O O . GLU A 1 483 ? -5.703 3.554 -2.112 1.00 68.50 483 GLU A O 1
ATOM 3668 N N . VAL A 1 484 ? -5.029 5.299 -3.347 1.00 71.69 484 VAL A N 1
ATOM 3669 C CA . VAL A 1 484 ? -4.125 4.497 -4.187 1.00 71.69 484 VAL A CA 1
ATOM 3670 C C . VAL A 1 484 ? -2.915 4.019 -3.382 1.00 71.69 484 VAL A C 1
ATOM 3672 O O . VAL A 1 484 ? -2.569 2.843 -3.468 1.00 71.69 484 VAL A O 1
ATOM 3675 N N . PHE A 1 485 ? -2.309 4.880 -2.560 1.00 73.50 485 PHE A N 1
ATOM 3676 C CA . PHE A 1 485 ? -1.185 4.518 -1.690 1.00 73.50 485 PHE A CA 1
ATOM 3677 C C . PHE A 1 485 ? -1.533 3.420 -0.677 1.00 73.50 485 PHE A C 1
ATOM 3679 O O . PHE A 1 485 ? -0.730 2.524 -0.436 1.00 73.50 485 PHE A O 1
ATOM 3686 N N . ASP A 1 486 ? -2.732 3.461 -0.096 1.00 68.69 486 ASP A N 1
ATOM 3687 C CA . ASP A 1 486 ? -3.183 2.452 0.866 1.00 68.69 486 ASP A CA 1
ATOM 3688 C C . ASP A 1 486 ? -3.566 1.124 0.190 1.00 68.69 486 ASP A C 1
ATOM 3690 O O . ASP A 1 486 ? -3.540 0.062 0.825 1.00 68.69 486 ASP A O 1
ATOM 3694 N N . THR A 1 487 ? -3.895 1.169 -1.105 1.00 69.81 487 THR A N 1
ATOM 3695 C CA . THR A 1 487 ? -4.328 0.002 -1.886 1.00 69.81 487 THR A CA 1
ATOM 3696 C C . THR A 1 487 ? -3.154 -0.737 -2.523 1.00 69.81 487 THR A C 1
ATOM 3698 O O . THR A 1 487 ? -3.154 -1.974 -2.555 1.00 69.81 487 THR A O 1
ATOM 3701 N N . VAL A 1 488 ? -2.144 -0.023 -3.031 1.00 75.69 488 VAL A N 1
ATOM 3702 C CA . VAL A 1 488 ? -1.070 -0.626 -3.828 1.00 75.69 488 VAL A CA 1
ATOM 3703 C C . VAL A 1 488 ? 0.334 -0.160 -3.458 1.00 75.69 488 VAL A C 1
ATOM 3705 O O . VAL A 1 488 ? 0.571 0.984 -3.095 1.00 75.69 488 VAL A O 1
ATOM 3708 N N . MET A 1 489 ? 1.298 -1.058 -3.657 1.00 80.44 489 MET A N 1
ATOM 3709 C CA . MET A 1 489 ? 2.728 -0.771 -3.592 1.00 80.44 489 MET A CA 1
ATOM 3710 C C . MET A 1 489 ? 3.350 -0.937 -4.972 1.00 80.44 489 MET A C 1
ATOM 3712 O O . MET A 1 489 ? 3.023 -1.885 -5.685 1.00 80.44 489 MET A O 1
ATOM 3716 N N . VAL A 1 490 ? 4.310 -0.084 -5.323 1.00 81.12 490 VAL A N 1
ATOM 3717 C CA . VAL A 1 490 ? 5.078 -0.239 -6.564 1.00 81.12 490 VAL A CA 1
ATOM 3718 C C . VAL A 1 490 ? 6.456 -0.807 -6.250 1.00 81.12 490 VAL A C 1
ATOM 3720 O O . VAL A 1 490 ? 7.236 -0.213 -5.504 1.00 81.12 490 VAL A O 1
ATOM 3723 N N . GLN A 1 491 ? 6.750 -1.971 -6.822 1.00 87.06 491 GLN A N 1
ATOM 3724 C CA . GLN A 1 491 ? 8.027 -2.663 -6.730 1.00 87.06 491 GLN A CA 1
ATOM 3725 C C . GLN A 1 491 ? 8.806 -2.509 -8.036 1.00 87.06 491 GLN A C 1
ATOM 3727 O O . GLN A 1 491 ? 8.303 -2.823 -9.111 1.00 87.06 491 GLN A O 1
ATOM 3732 N N . PHE A 1 492 ? 10.066 -2.102 -7.923 1.00 87.69 492 PHE A N 1
ATOM 3733 C CA . PHE A 1 492 ? 11.044 -2.096 -9.001 1.00 87.69 492 PHE A CA 1
ATOM 3734 C C . PHE A 1 492 ? 12.026 -3.248 -8.792 1.00 87.69 492 PHE A C 1
ATOM 3736 O O . PHE A 1 492 ? 12.536 -3.443 -7.684 1.00 87.69 492 PHE A O 1
ATOM 3743 N N . SER A 1 493 ? 12.330 -3.983 -9.857 1.00 91.88 493 SER A N 1
ATOM 3744 C CA . SER A 1 493 ? 13.302 -5.079 -9.840 1.00 91.88 493 SER A CA 1
ATOM 3745 C C . SER A 1 493 ? 14.548 -4.706 -10.632 1.00 91.88 493 SER A C 1
ATOM 3747 O O . SER A 1 493 ? 14.471 -4.370 -11.815 1.00 91.88 493 SER A O 1
ATOM 3749 N N . ALA A 1 494 ? 15.711 -4.796 -9.986 1.00 88.75 494 ALA A N 1
ATOM 3750 C CA . ALA A 1 494 ? 16.984 -4.573 -10.650 1.00 88.75 494 ALA A CA 1
ATOM 3751 C C . ALA A 1 494 ? 17.268 -5.712 -11.654 1.00 88.75 494 ALA A C 1
ATOM 3753 O O . ALA A 1 494 ? 16.967 -6.882 -11.368 1.00 88.75 494 ALA A O 1
ATOM 3754 N N . PRO A 1 495 ? 17.865 -5.403 -12.819 1.00 92.38 495 PRO A N 1
ATOM 3755 C CA . PRO A 1 495 ? 18.247 -6.408 -13.802 1.00 92.38 495 PRO A CA 1
ATOM 3756 C C . PRO A 1 495 ? 19.310 -7.365 -13.244 1.00 92.38 495 PRO A C 1
ATOM 3758 O O . PRO A 1 495 ? 20.021 -7.059 -12.285 1.00 92.38 495 PRO A O 1
ATOM 3761 N N . ALA A 1 496 ? 19.439 -8.542 -13.859 1.00 90.44 496 ALA A N 1
ATOM 3762 C CA . ALA A 1 496 ? 20.448 -9.524 -13.465 1.00 90.44 496 ALA A CA 1
ATOM 3763 C C . ALA A 1 496 ? 21.861 -8.909 -13.476 1.00 90.44 496 ALA A C 1
ATOM 3765 O O . ALA A 1 496 ? 22.216 -8.191 -14.407 1.00 90.44 496 ALA A O 1
ATOM 3766 N N . GLY A 1 497 ? 22.650 -9.196 -12.436 1.00 90.25 497 GLY A N 1
ATOM 3767 C CA . GLY A 1 497 ? 23.978 -8.602 -12.244 1.00 90.25 497 GLY A CA 1
ATOM 3768 C C . GLY A 1 497 ? 23.974 -7.225 -11.571 1.00 90.25 497 GLY A C 1
ATOM 3769 O O . GLY A 1 497 ? 25.047 -6.666 -11.360 1.00 90.25 497 GLY A O 1
ATOM 3770 N N . PHE A 1 498 ? 22.807 -6.699 -11.175 1.00 94.00 498 PHE A N 1
ATOM 3771 C CA . PHE A 1 498 ? 22.658 -5.408 -10.495 1.00 94.00 498 PHE A CA 1
ATOM 3772 C C . PHE A 1 498 ? 21.756 -5.509 -9.256 1.00 94.00 498 PHE A C 1
ATOM 3774 O O . PHE A 1 498 ? 20.997 -6.465 -9.088 1.00 94.00 498 PHE A O 1
ATOM 3781 N N . ALA A 1 499 ? 21.853 -4.523 -8.367 1.00 89.88 499 ALA A N 1
ATOM 3782 C CA . ALA A 1 499 ? 21.011 -4.377 -7.183 1.00 89.88 499 ALA A CA 1
ATOM 3783 C C . ALA A 1 499 ? 20.756 -2.895 -6.881 1.00 89.88 499 ALA A C 1
ATOM 3785 O O . ALA A 1 499 ? 21.560 -2.040 -7.244 1.00 89.88 499 ALA A O 1
ATOM 3786 N N . PHE A 1 500 ? 19.667 -2.600 -6.175 1.00 87.06 500 PHE A N 1
ATOM 3787 C CA . PHE A 1 500 ? 19.447 -1.302 -5.542 1.00 87.06 500 PHE A CA 1
ATOM 3788 C C . PHE A 1 500 ? 20.192 -1.246 -4.206 1.00 87.06 500 PHE A C 1
ATOM 3790 O O . PHE A 1 500 ? 20.202 -2.232 -3.464 1.00 87.06 500 PHE A O 1
ATOM 3797 N N . ARG A 1 501 ? 20.802 -0.109 -3.873 1.00 80.94 501 ARG A N 1
ATOM 3798 C CA . ARG A 1 501 ? 21.550 0.092 -2.628 1.00 80.94 501 ARG A CA 1
ATOM 3799 C C . ARG A 1 501 ? 21.065 1.346 -1.908 1.00 80.94 501 ARG A C 1
ATOM 3801 O O . ARG A 1 501 ? 21.230 2.445 -2.418 1.00 80.94 501 ARG A O 1
ATOM 3808 N N . GLY A 1 502 ? 20.527 1.166 -0.703 1.00 75.56 502 GLY A N 1
ATOM 3809 C CA . GLY A 1 502 ? 20.191 2.242 0.237 1.00 75.56 502 GLY A CA 1
ATOM 3810 C C . GLY A 1 502 ? 20.790 1.926 1.607 1.00 75.56 502 GLY A C 1
ATOM 3811 O O . GLY A 1 502 ? 20.833 0.757 1.993 1.00 75.56 502 GLY A O 1
ATOM 3812 N N . GLU A 1 503 ? 21.315 2.933 2.310 1.00 70.88 503 GLU A N 1
ATOM 3813 C CA . GLU A 1 503 ? 21.960 2.764 3.630 1.00 70.88 503 GLU A CA 1
ATOM 3814 C C . GLU A 1 503 ? 23.015 1.632 3.650 1.00 70.88 503 GLU A C 1
ATOM 3816 O O . GLU A 1 503 ? 23.083 0.819 4.569 1.00 70.88 503 GLU A O 1
ATOM 3821 N N . ASN A 1 504 ? 23.821 1.533 2.584 1.00 61.81 504 ASN A N 1
ATOM 3822 C CA . ASN A 1 504 ? 24.838 0.490 2.360 1.00 61.81 504 ASN A CA 1
ATOM 3823 C C . ASN A 1 504 ? 24.325 -0.960 2.261 1.00 61.81 504 ASN A C 1
ATOM 3825 O O . ASN A 1 504 ? 25.128 -1.888 2.175 1.00 61.81 504 ASN A O 1
ATOM 3829 N N . THR A 1 505 ? 23.012 -1.180 2.198 1.00 69.25 505 THR A N 1
ATOM 3830 C CA . THR A 1 505 ? 22.425 -2.515 2.029 1.00 69.25 505 THR A CA 1
ATOM 3831 C C . THR A 1 505 ? 21.992 -2.724 0.582 1.00 69.25 505 THR A C 1
ATOM 3833 O O . THR A 1 505 ? 21.202 -1.943 0.056 1.00 69.25 505 THR A O 1
ATOM 3836 N N . SER A 1 506 ? 22.480 -3.791 -0.058 1.00 76.81 506 SER A N 1
ATOM 3837 C CA . SER A 1 506 ? 22.116 -4.136 -1.441 1.00 76.81 506 SER A CA 1
ATOM 3838 C C . SER A 1 506 ? 20.912 -5.077 -1.483 1.00 76.81 506 SER A C 1
ATOM 3840 O O . SER A 1 506 ? 20.864 -6.062 -0.747 1.00 76.81 506 SER A O 1
ATOM 3842 N N . ARG A 1 507 ? 19.939 -4.789 -2.351 1.00 80.94 507 ARG A N 1
ATOM 3843 C CA . ARG A 1 507 ? 18.687 -5.544 -2.504 1.00 80.94 507 ARG A CA 1
ATOM 3844 C C . ARG A 1 507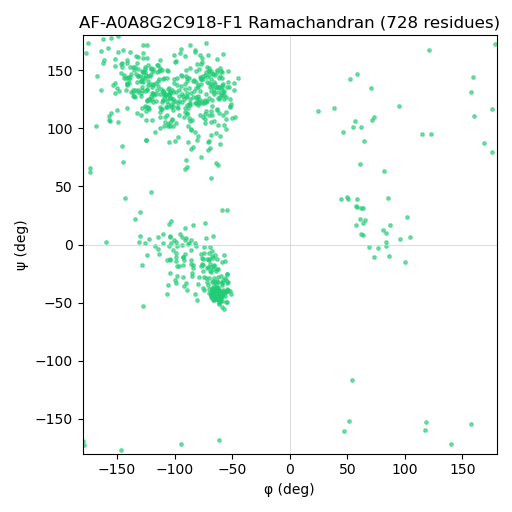 ? 18.334 -5.663 -3.982 1.00 80.94 507 ARG A C 1
ATOM 3846 O O . ARG A 1 507 ? 18.527 -4.726 -4.748 1.00 80.94 507 ARG A O 1
ATOM 3853 N N . ARG A 1 508 ? 17.790 -6.806 -4.401 1.00 84.50 508 ARG A N 1
ATOM 3854 C CA . ARG A 1 508 ? 17.383 -7.007 -5.803 1.00 84.50 508 ARG A CA 1
ATOM 3855 C C . ARG A 1 508 ? 16.120 -6.220 -6.167 1.00 84.50 508 ARG A C 1
ATOM 3857 O O . ARG A 1 508 ? 15.956 -5.840 -7.321 1.00 84.50 508 ARG A O 1
ATOM 3864 N N . THR A 1 509 ? 15.249 -5.975 -5.194 1.00 85.94 509 THR A N 1
ATOM 3865 C CA . THR A 1 509 ? 14.007 -5.222 -5.369 1.00 85.94 509 THR A CA 1
ATOM 3866 C C . THR A 1 509 ? 13.987 -3.996 -4.464 1.00 85.94 509 THR A C 1
ATOM 3868 O O . THR A 1 509 ? 14.538 -4.013 -3.358 1.00 85.94 509 THR A O 1
ATOM 3871 N N . ALA A 1 510 ? 13.353 -2.930 -4.943 1.00 80.69 510 ALA A N 1
ATOM 3872 C CA . ALA A 1 510 ? 13.075 -1.716 -4.188 1.00 80.69 510 ALA A CA 1
ATOM 3873 C C . ALA A 1 510 ? 11.576 -1.422 -4.265 1.00 80.69 510 ALA A C 1
ATOM 3875 O O . ALA A 1 510 ? 10.988 -1.475 -5.342 1.00 80.69 510 ALA A O 1
ATOM 3876 N N . ILE A 1 511 ? 10.955 -1.137 -3.122 1.00 80.44 511 ILE A N 1
ATOM 3877 C CA . ILE A 1 511 ? 9.529 -0.816 -3.040 1.00 80.44 511 ILE A CA 1
ATOM 3878 C C . ILE A 1 511 ? 9.392 0.662 -2.699 1.00 80.44 511 ILE A C 1
ATOM 3880 O O . ILE A 1 511 ? 10.041 1.146 -1.770 1.00 80.44 511 ILE A O 1
ATOM 3884 N N . VAL A 1 512 ? 8.544 1.367 -3.443 1.00 71.69 512 VAL A N 1
ATOM 3885 C CA . VAL A 1 512 ? 8.222 2.769 -3.179 1.00 71.69 512 VAL A CA 1
ATOM 3886 C C . VAL A 1 512 ? 7.198 2.832 -2.050 1.00 71.69 512 VAL A C 1
ATOM 3888 O O . VAL A 1 512 ? 6.110 2.274 -2.159 1.00 71.69 512 VAL A O 1
ATOM 3891 N N . ALA A 1 513 ? 7.565 3.503 -0.959 1.00 62.28 513 ALA A N 1
ATOM 3892 C CA . ALA A 1 513 ? 6.741 3.669 0.239 1.00 62.28 513 ALA A CA 1
ATOM 3893 C C . ALA A 1 513 ? 6.480 5.158 0.532 1.00 62.28 513 ALA A C 1
ATOM 3895 O O . ALA A 1 513 ? 6.623 5.616 1.664 1.00 62.28 513 ALA A O 1
ATOM 3896 N N . VAL A 1 514 ? 6.140 5.920 -0.510 1.00 64.44 514 VAL A N 1
ATOM 3897 C CA . VAL A 1 514 ? 5.738 7.331 -0.421 1.00 64.44 514 VAL A CA 1
ATOM 3898 C C . VAL A 1 514 ? 4.405 7.545 -1.137 1.00 64.44 514 VAL A C 1
ATOM 3900 O O . VAL A 1 514 ? 4.116 6.843 -2.108 1.00 64.44 514 VAL A O 1
ATOM 3903 N N . ILE A 1 515 ? 3.605 8.499 -0.649 1.00 73.56 515 ILE A N 1
ATOM 3904 C CA . ILE A 1 515 ? 2.322 8.882 -1.259 1.00 73.56 515 ILE A CA 1
ATOM 3905 C C . ILE A 1 515 ? 2.590 9.355 -2.698 1.00 73.56 515 ILE A C 1
ATOM 3907 O O . ILE A 1 515 ? 3.485 10.186 -2.888 1.00 73.56 515 ILE A O 1
ATOM 3911 N N . PRO A 1 516 ? 1.861 8.842 -3.708 1.00 80.75 516 PRO A N 1
ATOM 3912 C CA . PRO A 1 516 ? 2.100 9.202 -5.094 1.00 80.75 516 PRO A CA 1
ATOM 3913 C C . PRO A 1 516 ? 1.644 10.632 -5.383 1.00 80.75 516 PRO A C 1
ATOM 3915 O O . PRO A 1 516 ? 0.706 11.150 -4.777 1.00 80.75 516 PRO A O 1
ATOM 3918 N N . THR A 1 517 ? 2.263 11.269 -6.369 1.00 83.69 517 THR A N 1
ATOM 3919 C CA . THR A 1 517 ? 1.744 12.529 -6.914 1.00 83.69 517 THR A CA 1
ATOM 3920 C C . THR A 1 517 ? 0.601 12.227 -7.881 1.00 83.69 517 THR A C 1
ATOM 3922 O O . THR A 1 517 ? 0.729 11.318 -8.697 1.00 83.69 517 THR A O 1
ATOM 3925 N N . SER A 1 518 ? -0.511 12.968 -7.820 1.00 82.00 518 SER A N 1
ATOM 3926 C CA . SER A 1 518 ? -1.612 12.811 -8.786 1.00 82.00 518 SER A CA 1
ATOM 3927 C C . SER A 1 518 ? -1.557 13.848 -9.897 1.00 82.00 518 SER A C 1
ATOM 3929 O O . SER A 1 518 ? -1.225 15.014 -9.681 1.00 82.00 518 SER A O 1
ATOM 3931 N N . THR A 1 519 ? -1.916 13.425 -11.102 1.00 76.19 519 THR A N 1
ATOM 3932 C CA . THR A 1 519 ? -2.248 14.309 -12.222 1.00 76.19 519 THR A CA 1
ATOM 3933 C C . THR A 1 519 ? -3.423 13.677 -12.962 1.00 76.19 519 THR A C 1
ATOM 3935 O O . THR A 1 519 ? -3.325 12.549 -13.442 1.00 76.19 519 THR A O 1
ATOM 3938 N N . ASP A 1 520 ? -4.558 14.377 -12.998 1.00 75.62 520 ASP A N 1
ATOM 3939 C CA . ASP A 1 520 ? -5.843 13.854 -13.477 1.00 75.62 520 ASP A CA 1
ATOM 3940 C C . ASP A 1 520 ? -6.253 12.542 -12.771 1.00 75.62 520 ASP A C 1
ATOM 3942 O O . ASP A 1 520 ? -6.460 12.539 -11.559 1.00 75.62 520 ASP A O 1
ATOM 3946 N N . ASN A 1 521 ? -6.361 11.433 -13.512 1.00 73.50 521 ASN A N 1
ATOM 3947 C CA . ASN A 1 521 ? -6.709 10.099 -13.001 1.00 73.50 521 ASN A CA 1
ATOM 3948 C C . ASN A 1 521 ? -5.485 9.166 -12.892 1.00 73.50 521 ASN A C 1
ATOM 3950 O O . ASN A 1 521 ? -5.642 7.946 -12.873 1.00 73.50 521 ASN A O 1
ATOM 3954 N N . THR A 1 522 ? -4.271 9.714 -12.855 1.00 83.50 522 THR A N 1
ATOM 3955 C CA . THR A 1 522 ? -3.024 8.940 -12.828 1.00 83.50 522 THR A CA 1
ATOM 3956 C C . THR A 1 522 ? -2.186 9.300 -11.603 1.00 83.50 522 THR A C 1
ATOM 3958 O O . THR A 1 522 ? -2.106 10.466 -11.213 1.00 83.50 522 THR A O 1
ATOM 3961 N N . PHE A 1 523 ? -1.559 8.287 -10.997 1.00 87.94 523 PHE A N 1
ATOM 3962 C CA . PHE A 1 523 ? -0.806 8.395 -9.746 1.00 87.94 523 PHE A CA 1
ATOM 3963 C C . PHE A 1 523 ? 0.635 7.935 -9.943 1.00 87.94 523 PHE A C 1
ATOM 3965 O O . PHE A 1 523 ? 0.882 6.766 -10.237 1.00 87.94 523 PHE A O 1
ATOM 3972 N N . THR A 1 524 ? 1.588 8.843 -9.762 1.00 91.12 524 THR A N 1
ATOM 3973 C CA . THR A 1 524 ? 3.007 8.594 -10.022 1.00 91.12 524 THR A CA 1
ATOM 3974 C C . THR A 1 524 ? 3.747 8.204 -8.747 1.00 91.12 524 THR A C 1
ATOM 3976 O O . THR A 1 524 ? 3.790 8.960 -7.776 1.00 91.12 524 THR A O 1
ATOM 3979 N N . PHE A 1 525 ? 4.387 7.038 -8.774 1.00 87.12 525 PHE A N 1
ATOM 3980 C CA . PHE A 1 525 ? 5.273 6.521 -7.733 1.00 87.12 525 PHE A CA 1
ATOM 3981 C C . PHE A 1 525 ? 6.724 6.605 -8.204 1.00 87.12 525 PHE A C 1
ATOM 3983 O O . PHE A 1 525 ? 7.083 5.939 -9.174 1.00 87.12 525 PHE A O 1
ATOM 3990 N N . ALA A 1 526 ? 7.568 7.367 -7.506 1.00 85.38 526 ALA A N 1
ATOM 3991 C CA . ALA A 1 526 ? 8.983 7.531 -7.841 1.00 85.38 526 ALA A CA 1
ATOM 3992 C C . ALA A 1 526 ? 9.903 6.949 -6.760 1.00 85.38 526 ALA A C 1
ATOM 3994 O O . ALA A 1 526 ? 9.651 7.099 -5.562 1.00 85.38 526 ALA A O 1
ATOM 3995 N N . LEU A 1 527 ? 10.994 6.303 -7.177 1.00 81.38 527 LEU A N 1
ATOM 3996 C CA . LEU A 1 527 ? 12.065 5.931 -6.255 1.00 81.38 527 LEU A CA 1
ATOM 3997 C C . LEU A 1 527 ? 12.794 7.193 -5.754 1.00 81.38 527 LEU A C 1
ATOM 3999 O O . LEU A 1 527 ? 13.077 8.092 -6.550 1.00 81.38 527 LEU A O 1
ATOM 4003 N N . PRO A 1 528 ? 13.123 7.268 -4.450 1.00 74.12 528 PRO A N 1
ATOM 4004 C CA . PRO A 1 528 ? 13.853 8.399 -3.895 1.00 74.12 528 PRO A CA 1
ATOM 4005 C C . PRO A 1 528 ? 15.311 8.413 -4.371 1.00 74.12 528 PRO A C 1
ATOM 4007 O O . PRO A 1 528 ? 15.926 7.365 -4.574 1.00 74.12 528 PRO A O 1
ATOM 4010 N N . SER A 1 529 ? 15.898 9.609 -4.447 1.00 74.62 529 SER A N 1
ATOM 4011 C CA . SER A 1 529 ? 17.295 9.837 -4.859 1.00 74.62 529 SER A CA 1
ATOM 4012 C C . SER A 1 529 ? 18.351 9.346 -3.857 1.00 74.62 529 SER A C 1
ATOM 4014 O O . SER A 1 529 ? 19.549 9.439 -4.104 1.00 74.62 529 SER A O 1
ATOM 4016 N N . THR A 1 530 ? 17.924 8.807 -2.712 1.00 71.56 530 THR A N 1
ATOM 4017 C CA . THR A 1 530 ? 18.793 8.192 -1.698 1.00 71.56 530 THR A CA 1
ATOM 4018 C C . THR A 1 530 ? 19.176 6.744 -2.022 1.00 71.56 530 THR A C 1
ATOM 4020 O O . THR A 1 530 ? 19.895 6.112 -1.245 1.00 71.56 530 THR A O 1
ATOM 4023 N N . ILE A 1 531 ? 18.683 6.201 -3.140 1.00 80.19 531 ILE A N 1
ATOM 4024 C CA . ILE A 1 531 ? 18.945 4.838 -3.600 1.00 80.19 531 ILE A CA 1
ATOM 4025 C C . ILE A 1 531 ? 19.847 4.889 -4.837 1.00 80.19 531 ILE A C 1
ATOM 4027 O O . ILE A 1 531 ? 19.543 5.573 -5.809 1.00 80.19 531 ILE A O 1
ATOM 4031 N N . ASP A 1 532 ? 20.923 4.106 -4.826 1.00 87.38 532 ASP A N 1
ATOM 4032 C CA . ASP A 1 532 ? 21.781 3.886 -5.995 1.00 87.38 532 ASP A CA 1
ATOM 4033 C C . ASP A 1 532 ? 21.457 2.548 -6.676 1.00 87.38 532 ASP A C 1
ATOM 4035 O O . ASP A 1 532 ? 20.915 1.628 -6.056 1.00 87.38 532 ASP A O 1
ATOM 4039 N N . ILE A 1 533 ? 21.899 2.384 -7.923 1.00 92.25 533 ILE A N 1
ATOM 4040 C CA . ILE A 1 533 ? 22.079 1.073 -8.558 1.00 92.25 533 ILE A CA 1
ATOM 4041 C C . ILE A 1 533 ? 23.555 0.685 -8.467 1.00 92.25 533 ILE A C 1
ATOM 4043 O O . ILE A 1 533 ? 24.431 1.470 -8.820 1.00 92.25 533 ILE A O 1
ATOM 4047 N N . VAL A 1 534 ? 23.840 -0.540 -8.028 1.00 94.00 534 VAL A N 1
ATOM 4048 C CA . VAL A 1 534 ? 25.195 -1.101 -7.942 1.00 94.00 534 VAL A CA 1
ATOM 4049 C C . VAL A 1 534 ? 25.316 -2.373 -8.777 1.00 94.00 534 VAL A C 1
ATOM 4051 O O . VAL A 1 534 ? 24.424 -3.225 -8.767 1.00 94.00 534 VAL A O 1
ATOM 4054 N N . ALA A 1 535 ? 26.429 -2.522 -9.493 1.00 95.00 535 ALA A N 1
ATOM 4055 C CA . ALA A 1 535 ? 26.772 -3.759 -10.185 1.00 95.00 535 ALA A CA 1
ATOM 4056 C C . ALA A 1 535 ? 27.232 -4.825 -9.175 1.00 95.00 535 ALA A C 1
ATOM 4058 O O . ALA A 1 535 ? 28.197 -4.633 -8.438 1.00 95.00 535 ALA A O 1
ATOM 4059 N N . THR A 1 536 ? 26.548 -5.966 -9.137 1.00 91.81 536 THR A N 1
ATOM 4060 C CA . THR A 1 536 ? 26.878 -7.115 -8.274 1.00 91.81 536 THR A CA 1
ATOM 4061 C C . THR A 1 536 ? 27.652 -8.207 -9.015 1.00 91.81 536 THR A C 1
ATOM 4063 O O . THR A 1 536 ? 28.264 -9.063 -8.381 1.00 91.81 536 THR A O 1
ATOM 4066 N N . ALA A 1 537 ? 27.673 -8.153 -10.349 1.00 92.38 537 ALA A N 1
ATOM 4067 C CA . ALA A 1 537 ? 28.480 -8.995 -11.226 1.00 92.38 537 ALA A CA 1
ATOM 4068 C C . ALA A 1 537 ? 29.015 -8.166 -12.414 1.00 92.38 537 ALA A C 1
ATOM 4070 O O . ALA A 1 537 ? 28.396 -7.153 -12.762 1.00 92.38 537 ALA A O 1
ATOM 4071 N N . PRO A 1 538 ? 30.127 -8.574 -13.064 1.00 91.25 538 PRO A N 1
ATOM 4072 C CA . PRO A 1 538 ? 30.590 -7.924 -14.285 1.00 91.25 538 PRO A CA 1
ATOM 4073 C C . PRO A 1 538 ? 29.484 -8.004 -15.335 1.00 91.25 538 PRO A C 1
ATOM 4075 O O . PRO A 1 538 ? 28.929 -9.081 -15.557 1.00 91.25 538 PRO A O 1
ATOM 4078 N N . SER A 1 539 ? 29.141 -6.870 -15.934 1.00 92.75 539 SER A N 1
ATOM 4079 C CA . SER A 1 539 ? 27.955 -6.762 -16.784 1.00 92.75 539 SER A CA 1
ATOM 4080 C C . SER A 1 539 ? 28.233 -5.937 -18.033 1.00 92.75 539 SER A C 1
ATOM 4082 O O . SER A 1 539 ? 28.957 -4.947 -17.978 1.00 92.75 539 SER A O 1
ATOM 4084 N N . ASP A 1 540 ? 27.622 -6.314 -19.154 1.00 90.69 540 ASP A N 1
ATOM 4085 C CA . ASP A 1 540 ? 27.801 -5.601 -20.420 1.00 90.69 540 ASP A CA 1
ATOM 4086 C C . ASP A 1 540 ? 27.066 -4.254 -20.432 1.00 90.69 540 ASP A C 1
ATOM 4088 O O . ASP A 1 540 ? 25.956 -4.116 -19.895 1.00 90.69 540 ASP A O 1
ATOM 4092 N N . VAL A 1 541 ? 27.660 -3.276 -21.117 1.00 90.56 541 VAL A N 1
ATOM 4093 C CA . VAL A 1 541 ? 27.057 -1.961 -21.382 1.00 90.56 541 VAL A CA 1
ATOM 4094 C C . VAL A 1 541 ? 25.819 -2.093 -22.272 1.00 90.56 541 VAL A C 1
ATOM 4096 O O . VAL A 1 541 ? 25.752 -2.939 -23.163 1.00 90.56 541 VAL A O 1
ATOM 4099 N N . GLY A 1 542 ? 24.825 -1.237 -22.039 1.00 90.19 542 GLY A N 1
ATOM 4100 C CA . GLY A 1 542 ? 23.709 -1.028 -22.958 1.00 90.19 542 GLY A CA 1
ATOM 4101 C C . GLY A 1 542 ? 22.346 -1.367 -22.375 1.00 90.19 542 GLY A C 1
ATOM 4102 O O . GLY A 1 542 ? 22.136 -1.270 -21.164 1.00 90.19 542 GLY A O 1
ATOM 4103 N N . LYS A 1 543 ? 21.402 -1.736 -23.249 1.00 92.38 543 LYS A N 1
ATOM 4104 C CA . LYS A 1 543 ? 19.982 -1.904 -22.909 1.00 92.38 543 LYS A CA 1
ATOM 4105 C C . LYS A 1 543 ? 19.772 -2.917 -21.777 1.00 92.38 543 LYS A C 1
ATOM 4107 O O . LYS A 1 543 ? 20.299 -4.030 -21.813 1.00 92.38 543 LYS A O 1
ATOM 4112 N N . LYS A 1 544 ? 18.967 -2.530 -20.792 1.00 93.69 544 LYS A N 1
ATOM 4113 C CA . LYS A 1 544 ? 18.495 -3.333 -19.662 1.00 93.69 544 LYS A CA 1
ATOM 4114 C C . LYS A 1 544 ? 16.992 -3.134 -19.490 1.00 93.69 544 LYS A C 1
ATOM 4116 O O . LYS A 1 544 ? 16.402 -2.195 -20.025 1.00 93.69 544 LYS A O 1
ATOM 4121 N N . ILE A 1 545 ? 16.377 -4.057 -18.762 1.00 92.38 545 ILE A N 1
ATOM 4122 C CA . ILE A 1 545 ? 14.952 -4.022 -18.447 1.00 92.38 545 ILE A CA 1
ATOM 4123 C C . ILE A 1 545 ? 14.823 -3.964 -16.931 1.00 92.38 545 ILE A C 1
ATOM 4125 O O . ILE A 1 545 ? 15.376 -4.815 -16.235 1.00 92.38 545 ILE A O 1
ATOM 4129 N N . ILE A 1 546 ? 14.108 -2.957 -16.443 1.00 90.44 546 ILE A N 1
ATOM 4130 C CA . ILE A 1 546 ? 13.651 -2.881 -15.057 1.00 90.44 546 ILE A CA 1
ATOM 4131 C C . ILE A 1 546 ? 12.187 -3.292 -15.061 1.00 90.44 546 ILE A C 1
ATOM 4133 O O . ILE A 1 546 ? 11.363 -2.670 -15.735 1.00 90.44 546 ILE A O 1
ATOM 4137 N N . GLU A 1 547 ? 11.868 -4.360 -14.344 1.00 91.25 547 GLU A N 1
ATOM 4138 C CA . GLU A 1 547 ? 10.480 -4.777 -14.162 1.00 91.25 547 GLU A CA 1
ATOM 4139 C C . GLU A 1 547 ? 9.836 -3.911 -13.084 1.00 91.25 547 GLU A C 1
ATOM 4141 O O . GLU A 1 547 ? 10.457 -3.614 -12.058 1.00 91.25 547 GLU A O 1
ATOM 4146 N N . ILE A 1 548 ? 8.602 -3.493 -13.348 1.00 90.50 548 ILE A N 1
ATOM 4147 C CA . ILE A 1 548 ? 7.803 -2.665 -12.455 1.00 90.50 548 ILE A CA 1
ATOM 4148 C C . ILE A 1 548 ? 6.518 -3.431 -12.181 1.00 90.50 548 ILE A C 1
ATOM 4150 O O . ILE A 1 548 ? 5.732 -3.703 -13.090 1.00 90.50 548 ILE A O 1
ATOM 4154 N N . GLU A 1 549 ? 6.294 -3.774 -10.925 1.00 86.31 549 GLU A N 1
ATOM 4155 C CA . GLU A 1 549 ? 5.120 -4.515 -10.489 1.00 86.31 549 GLU A CA 1
ATOM 4156 C C . GLU A 1 549 ? 4.325 -3.669 -9.506 1.00 86.31 549 GLU A C 1
ATOM 4158 O O . GLU A 1 549 ? 4.864 -3.147 -8.532 1.00 86.31 549 GLU A O 1
ATOM 4163 N N . VAL A 1 550 ? 3.025 -3.555 -9.753 1.00 81.31 550 VAL A N 1
ATOM 4164 C CA . VAL A 1 550 ? 2.075 -3.025 -8.782 1.00 81.31 550 VAL A CA 1
ATOM 4165 C C . VAL A 1 550 ? 1.552 -4.209 -7.993 1.00 81.31 550 VAL A C 1
ATOM 4167 O O . VAL A 1 550 ? 0.944 -5.129 -8.547 1.00 81.31 550 VAL A O 1
ATOM 4170 N N . LEU A 1 551 ? 1.825 -4.197 -6.699 1.00 76.25 551 LEU A N 1
ATOM 4171 C CA . LEU A 1 551 ? 1.405 -5.211 -5.753 1.00 76.25 551 LEU A CA 1
ATOM 4172 C C . LEU A 1 551 ? 0.215 -4.675 -4.972 1.00 76.25 551 LEU A C 1
ATOM 4174 O O . LEU A 1 551 ? 0.272 -3.568 -4.445 1.00 76.25 551 LEU A O 1
ATOM 4178 N N . ASP A 1 552 ? -0.834 -5.474 -4.837 1.00 75.25 552 ASP A N 1
ATOM 4179 C CA . ASP A 1 552 ? -1.866 -5.200 -3.844 1.00 75.25 552 ASP A CA 1
ATOM 4180 C C . ASP A 1 552 ? -1.221 -5.215 -2.455 1.00 75.25 552 ASP A C 1
ATOM 4182 O O . ASP A 1 552 ? -0.506 -6.147 -2.065 1.00 75.25 552 ASP A O 1
ATOM 4186 N N . GLN A 1 553 ? -1.431 -4.141 -1.706 1.00 66.12 553 GLN A N 1
ATOM 4187 C CA . GLN A 1 553 ? -0.741 -3.923 -0.446 1.00 66.12 553 GLN A CA 1
ATOM 4188 C C . GLN A 1 553 ? -1.131 -4.960 0.616 1.00 66.12 553 GLN A C 1
ATOM 4190 O O . GLN A 1 553 ? -0.301 -5.302 1.466 1.00 66.12 553 GLN A O 1
ATOM 4195 N N . LYS A 1 554 ? -2.354 -5.496 0.542 1.00 69.94 554 LYS A N 1
ATOM 4196 C CA . LYS A 1 554 ? -2.965 -6.415 1.508 1.00 69.94 554 LYS A CA 1
ATOM 4197 C C . LYS A 1 554 ? -2.535 -7.865 1.299 1.00 69.94 554 LYS A C 1
ATOM 4199 O O . LYS A 1 554 ? -2.276 -8.566 2.273 1.00 69.94 554 LYS A O 1
ATOM 4204 N N . ASN A 1 555 ? -2.467 -8.334 0.057 1.00 69.06 555 ASN A N 1
ATOM 4205 C CA . ASN A 1 555 ? -2.187 -9.735 -0.277 1.00 69.06 555 ASN A CA 1
ATOM 4206 C C . ASN A 1 555 ? -0.854 -9.939 -1.024 1.00 69.06 555 ASN A C 1
ATOM 4208 O O . ASN A 1 555 ? -0.477 -11.083 -1.277 1.00 69.06 555 ASN A O 1
ATOM 4212 N N . LYS A 1 556 ? -0.137 -8.853 -1.351 1.00 67.94 556 LYS A N 1
ATOM 4213 C CA . LYS A 1 556 ? 1.148 -8.833 -2.078 1.00 67.94 556 LYS A CA 1
ATOM 4214 C C . LYS A 1 556 ? 1.100 -9.502 -3.450 1.00 67.94 556 LYS A C 1
ATOM 4216 O O . LYS A 1 556 ? 2.137 -9.832 -4.024 1.00 67.94 556 LYS A O 1
ATOM 4221 N N . LYS A 1 557 ? -0.097 -9.707 -3.992 1.00 79.25 557 LYS A N 1
ATOM 4222 C CA . LYS A 1 557 ? -0.281 -10.246 -5.329 1.00 79.25 557 LYS A CA 1
ATOM 4223 C C . LYS A 1 557 ? -0.005 -9.144 -6.340 1.00 79.25 557 LYS A C 1
ATOM 4225 O O . LYS A 1 557 ? -0.464 -8.017 -6.178 1.00 79.25 557 LYS A O 1
ATOM 4230 N N . VAL A 1 558 ? 0.691 -9.494 -7.414 1.00 76.62 558 VAL A N 1
ATOM 4231 C CA . VAL A 1 558 ? 0.845 -8.617 -8.577 1.00 76.62 558 VAL A CA 1
ATOM 4232 C C . VAL A 1 558 ? -0.536 -8.374 -9.190 1.00 76.62 558 VAL A C 1
ATOM 4234 O O . VAL A 1 558 ? -1.184 -9.319 -9.652 1.00 76.62 558 VAL A O 1
ATOM 4237 N N . VAL A 1 559 ? -0.990 -7.122 -9.167 1.00 77.56 559 VAL A N 1
ATOM 4238 C CA . VAL A 1 559 ? -2.269 -6.687 -9.754 1.00 77.56 559 VAL A CA 1
ATOM 4239 C C . VAL A 1 559 ? -2.082 -6.042 -11.120 1.00 77.56 559 VAL A C 1
ATOM 4241 O O . VAL A 1 559 ? -2.927 -6.215 -11.992 1.00 77.56 559 VAL A O 1
ATOM 4244 N N . ALA A 1 560 ? -0.943 -5.392 -11.348 1.00 78.75 560 ALA A N 1
ATOM 4245 C CA . ALA A 1 560 ? -0.531 -4.900 -12.654 1.00 78.75 560 ALA A CA 1
ATOM 4246 C C . ALA A 1 560 ? 0.993 -4.986 -12.778 1.00 78.75 560 ALA A C 1
ATOM 4248 O O . ALA A 1 560 ? 1.712 -5.000 -11.781 1.00 78.75 560 ALA A O 1
ATOM 4249 N N . ARG A 1 561 ? 1.501 -5.065 -14.006 1.00 87.56 561 ARG A N 1
ATOM 4250 C CA . ARG A 1 561 ? 2.941 -5.094 -14.271 1.00 87.56 561 ARG A CA 1
ATOM 4251 C C . ARG A 1 561 ? 3.257 -4.390 -15.571 1.00 87.56 561 ARG A C 1
ATOM 4253 O O . ARG A 1 561 ? 2.484 -4.451 -16.524 1.00 87.56 561 ARG A O 1
ATOM 4260 N N . THR A 1 562 ? 4.424 -3.783 -15.608 1.00 92.00 562 THR A N 1
ATOM 4261 C CA . THR A 1 562 ? 5.022 -3.213 -16.804 1.00 92.00 562 THR A CA 1
ATOM 4262 C C . THR A 1 562 ? 6.534 -3.366 -16.715 1.00 92.00 562 THR A C 1
ATOM 4264 O O . THR A 1 562 ? 7.074 -3.983 -15.796 1.00 92.00 562 THR A O 1
ATOM 4267 N N . SER A 1 563 ? 7.238 -2.831 -17.694 1.00 89.94 563 SER A N 1
ATOM 4268 C CA . SER A 1 563 ? 8.690 -2.826 -17.694 1.00 89.94 563 SER A CA 1
ATOM 4269 C C . SER A 1 563 ? 9.200 -1.541 -18.311 1.00 89.94 563 SER A C 1
ATOM 4271 O O . SER A 1 563 ? 8.633 -1.063 -19.295 1.00 89.94 563 SER A O 1
ATOM 4273 N N . SER A 1 564 ? 10.297 -1.022 -17.776 1.00 89.19 564 SER A N 1
ATOM 4274 C CA . SER A 1 564 ? 11.006 0.111 -18.351 1.00 89.19 564 SER A CA 1
ATOM 4275 C C . SER A 1 564 ? 12.270 -0.361 -19.056 1.00 89.19 564 SER A C 1
ATOM 4277 O O . SER A 1 564 ? 13.064 -1.126 -18.503 1.00 89.19 564 SER A O 1
ATOM 4279 N N . THR A 1 565 ? 12.452 0.086 -20.299 1.00 90.38 565 THR A N 1
ATOM 4280 C CA . THR A 1 565 ? 13.726 -0.061 -21.003 1.00 90.38 565 THR A CA 1
ATOM 4281 C C . THR A 1 565 ? 14.649 1.066 -20.568 1.00 90.38 565 THR A C 1
ATOM 4283 O O . THR A 1 565 ? 14.338 2.234 -20.787 1.00 90.38 565 THR A O 1
ATOM 4286 N N . VAL A 1 566 ? 15.801 0.695 -20.021 1.00 92.19 566 VAL A N 1
ATOM 4287 C CA . VAL A 1 566 ? 16.840 1.622 -19.563 1.00 92.19 566 VAL A CA 1
ATOM 4288 C C . VAL A 1 566 ? 18.191 1.250 -20.175 1.00 92.19 566 VAL A C 1
ATOM 4290 O O . VAL A 1 566 ? 18.363 0.151 -20.703 1.00 92.19 566 VAL A O 1
ATOM 4293 N N . TYR A 1 567 ? 19.162 2.149 -20.114 1.00 93.06 567 TYR A N 1
ATOM 4294 C CA . TYR A 1 567 ? 20.499 1.989 -20.673 1.00 93.06 567 TYR A CA 1
ATOM 4295 C C . TYR A 1 567 ? 21.528 2.221 -19.580 1.00 93.06 567 TYR A C 1
ATOM 4297 O O . TYR A 1 567 ? 21.585 3.297 -18.991 1.00 93.06 567 TYR A O 1
ATOM 4305 N N . PHE A 1 568 ? 22.318 1.192 -19.287 1.00 94.88 568 PHE A N 1
ATOM 4306 C CA . PHE A 1 568 ? 23.355 1.246 -18.261 1.00 94.88 568 PHE A CA 1
ATOM 4307 C C . PHE A 1 568 ? 24.699 1.431 -18.953 1.00 94.88 568 PHE A C 1
ATOM 4309 O O . PHE A 1 568 ? 25.110 0.570 -19.738 1.00 94.88 568 PHE A O 1
ATOM 4316 N N . VAL A 1 569 ? 25.344 2.571 -18.704 1.00 93.44 569 VAL A N 1
ATOM 4317 C CA . VAL A 1 569 ? 26.525 3.014 -19.454 1.00 93.44 569 VAL A CA 1
ATOM 4318 C C . VAL A 1 569 ? 27.514 3.699 -18.506 1.00 93.44 569 VAL A C 1
ATOM 4320 O O . VAL A 1 569 ? 27.105 4.539 -17.712 1.00 93.44 569 VAL A O 1
ATOM 4323 N N . PRO A 1 570 ? 28.812 3.375 -18.543 1.00 92.38 570 PRO A N 1
ATOM 4324 C CA . PRO A 1 570 ? 29.840 4.133 -17.837 1.00 92.38 570 PRO A CA 1
ATOM 4325 C C . PRO A 1 570 ? 29.910 5.591 -18.303 1.00 92.38 570 PRO A C 1
ATOM 4327 O O . PRO A 1 570 ? 29.739 5.879 -19.486 1.00 92.38 570 PRO A O 1
ATOM 4330 N N . GLN A 1 571 ? 30.202 6.520 -17.391 1.00 89.75 571 GLN A N 1
ATOM 4331 C CA . GLN A 1 571 ? 30.243 7.960 -17.686 1.00 89.75 571 GLN A CA 1
ATOM 4332 C C . GLN A 1 571 ? 31.169 8.326 -18.856 1.00 89.75 571 GLN A C 1
ATOM 4334 O O . GLN A 1 571 ? 30.828 9.183 -19.668 1.00 89.75 571 GLN A O 1
ATOM 4339 N N . ASN A 1 572 ? 32.317 7.657 -18.974 1.00 84.94 572 ASN A N 1
ATOM 4340 C CA . ASN A 1 572 ? 33.278 7.872 -20.060 1.00 84.94 572 ASN A CA 1
ATOM 4341 C C . ASN A 1 572 ? 32.774 7.410 -21.440 1.00 84.94 572 ASN A C 1
ATOM 4343 O O . ASN A 1 572 ? 33.301 7.878 -22.444 1.00 84.94 572 ASN A O 1
ATOM 4347 N N . ALA A 1 573 ? 31.761 6.543 -21.490 1.00 87.25 573 ALA A N 1
ATOM 4348 C CA . ALA A 1 573 ? 31.230 5.943 -22.713 1.00 87.25 573 ALA A CA 1
ATOM 4349 C C . ALA A 1 573 ? 29.878 6.533 -23.154 1.00 87.25 573 ALA A C 1
ATOM 4351 O O . ALA A 1 573 ? 29.334 6.128 -24.178 1.00 87.25 573 ALA A O 1
ATOM 4352 N N . LEU A 1 574 ? 29.310 7.491 -22.406 1.00 86.44 574 LEU A N 1
ATOM 4353 C CA . LEU A 1 574 ? 27.999 8.087 -22.721 1.00 86.44 574 LEU A CA 1
ATOM 4354 C C . LEU A 1 574 ? 27.955 8.716 -24.121 1.00 86.44 574 LEU A C 1
ATOM 4356 O O . LEU A 1 574 ? 26.903 8.736 -24.759 1.00 86.44 574 LEU A O 1
ATOM 4360 N N . GLY A 1 575 ? 29.101 9.213 -24.588 1.00 79.94 575 GLY A N 1
ATOM 4361 C CA . GLY A 1 575 ? 29.242 9.837 -25.894 1.00 79.94 575 GLY A CA 1
ATOM 4362 C C . GLY A 1 575 ? 29.608 8.908 -27.050 1.00 79.94 575 GLY A C 1
ATOM 4363 O O . GLY A 1 575 ? 29.867 9.374 -28.157 1.00 79.94 575 GLY A O 1
ATOM 4364 N N . ASP A 1 576 ? 29.669 7.600 -26.827 1.00 84.94 576 ASP A N 1
ATOM 4365 C CA . ASP A 1 576 ? 30.011 6.652 -27.888 1.00 84.94 576 ASP A CA 1
ATOM 4366 C C . ASP A 1 576 ? 28.790 6.388 -28.788 1.00 84.94 576 ASP A C 1
ATOM 4368 O O . ASP A 1 576 ? 27.638 6.451 -28.337 1.00 84.94 576 ASP A O 1
ATOM 4372 N N . ILE A 1 577 ? 29.017 6.065 -30.070 1.00 85.62 577 ILE A N 1
ATOM 4373 C CA . ILE A 1 577 ? 27.929 5.599 -30.945 1.00 85.62 577 ILE A CA 1
ATOM 4374 C C . ILE A 1 577 ? 27.449 4.234 -30.452 1.00 85.62 577 ILE A C 1
ATOM 4376 O O . ILE A 1 577 ? 28.185 3.250 -30.438 1.00 85.62 577 ILE A O 1
ATOM 4380 N N . ALA A 1 578 ? 26.177 4.175 -30.084 1.00 84.31 578 ALA A N 1
ATOM 4381 C CA . ALA A 1 578 ? 25.536 2.998 -29.524 1.00 84.31 578 ALA A CA 1
ATOM 4382 C C . ALA A 1 578 ? 24.761 2.193 -30.575 1.00 84.31 578 ALA A C 1
ATOM 4384 O O . ALA A 1 578 ? 24.574 0.985 -30.428 1.00 84.31 578 ALA A O 1
ATOM 4385 N N . SER A 1 579 ? 24.287 2.857 -31.630 1.00 86.12 579 SER A N 1
ATOM 4386 C CA . SER A 1 579 ? 23.556 2.225 -32.727 1.00 86.12 579 SER A CA 1
ATOM 4387 C C . SER A 1 579 ? 23.737 2.987 -34.034 1.00 86.12 579 SER A C 1
ATOM 4389 O O . SER A 1 579 ? 23.954 4.199 -34.046 1.00 86.12 579 SER A O 1
ATOM 4391 N N . ALA A 1 580 ? 23.601 2.257 -35.135 1.00 86.62 580 ALA A N 1
ATOM 4392 C CA . ALA A 1 580 ? 23.628 2.770 -36.491 1.00 86.62 580 ALA A CA 1
ATOM 4393 C C . ALA A 1 580 ? 22.480 2.133 -37.293 1.00 86.62 580 ALA A C 1
ATOM 4395 O O . ALA A 1 580 ? 22.317 0.905 -37.300 1.00 86.62 580 ALA A O 1
ATOM 4396 N N . VAL A 1 581 ? 21.661 2.963 -37.943 1.00 87.00 581 VAL A N 1
ATOM 4397 C CA . VAL A 1 581 ? 20.464 2.537 -38.686 1.00 87.00 581 VAL A CA 1
ATOM 4398 C C . VAL A 1 581 ? 20.489 3.116 -40.092 1.00 87.00 581 VAL A C 1
ATOM 4400 O O . VAL A 1 581 ? 20.678 4.314 -40.268 1.00 87.00 581 VAL A O 1
ATOM 4403 N N . MET A 1 582 ? 20.228 2.285 -41.100 1.00 82.75 582 MET A N 1
ATOM 4404 C CA . MET A 1 582 ? 20.061 2.761 -42.475 1.00 82.75 582 MET A CA 1
ATOM 4405 C C . MET A 1 582 ? 18.700 3.476 -42.620 1.00 82.75 582 MET A C 1
ATOM 4407 O O . MET A 1 582 ? 17.655 2.831 -42.526 1.00 82.75 582 MET A O 1
ATOM 4411 N N . THR A 1 583 ? 18.676 4.798 -42.835 1.00 68.19 583 THR A N 1
ATOM 4412 C CA . THR A 1 583 ? 17.475 5.654 -42.649 1.00 68.19 583 THR A CA 1
ATOM 4413 C C . THR A 1 583 ? 16.562 5.858 -43.865 1.00 68.19 583 THR A C 1
ATOM 4415 O O . THR A 1 583 ? 15.620 6.643 -43.785 1.00 68.19 583 THR A O 1
ATOM 4418 N N . LYS A 1 584 ? 16.723 5.050 -44.927 1.00 59.75 584 LYS A N 1
ATOM 4419 C CA . LYS A 1 584 ? 16.068 5.154 -46.260 1.00 59.75 584 LYS A CA 1
ATOM 4420 C C . LYS A 1 584 ? 16.583 6.361 -47.064 1.00 59.75 584 LYS A C 1
ATOM 4422 O O . LYS A 1 584 ? 16.624 7.465 -46.557 1.00 59.75 584 LYS A O 1
ATOM 4427 N N . HIS A 1 585 ? 16.911 6.282 -48.348 1.00 50.44 585 HIS A N 1
ATOM 4428 C CA . HIS A 1 585 ? 17.0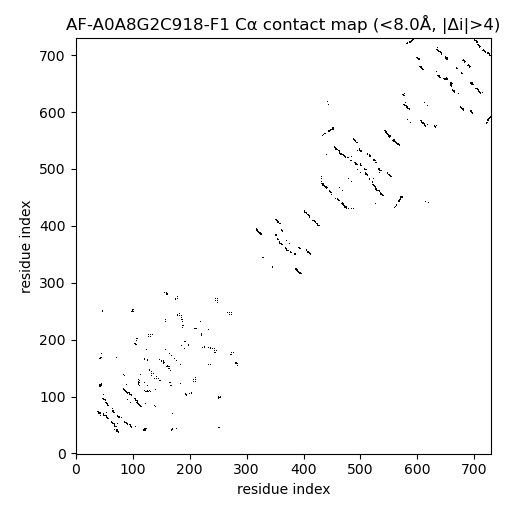21 5.164 -49.273 1.00 50.44 585 HIS A CA 1
ATOM 4429 C C . HIS A 1 585 ? 18.337 4.376 -49.035 1.00 50.44 585 HIS A C 1
ATOM 4431 O O . HIS A 1 585 ? 19.331 5.005 -48.711 1.00 50.44 585 HIS A O 1
ATOM 4437 N N . PRO A 1 586 ? 18.370 3.036 -49.168 1.00 50.75 586 PRO A N 1
ATOM 4438 C CA . PRO A 1 586 ? 17.186 2.200 -49.157 1.00 50.75 586 PRO A CA 1
ATOM 4439 C C . PRO A 1 586 ? 17.340 0.870 -48.391 1.00 50.75 586 PRO A C 1
ATOM 4441 O O . PRO A 1 586 ? 18.270 0.091 -48.571 1.00 50.75 586 PRO A O 1
ATOM 4444 N N . SER A 1 587 ? 16.279 0.535 -47.651 1.00 53.59 587 SER A N 1
ATOM 4445 C CA . SER A 1 587 ? 15.676 -0.794 -47.751 1.00 53.59 587 SER A CA 1
ATOM 4446 C C . SER A 1 587 ? 15.154 -0.963 -49.187 1.00 53.59 587 SER A C 1
ATOM 4448 O O . SER A 1 587 ? 13.952 -0.854 -49.438 1.00 53.59 587 SER A O 1
ATOM 4450 N N . SER A 1 588 ? 16.059 -1.051 -50.164 1.00 59.84 588 SER A N 1
ATOM 4451 C CA . SER A 1 588 ? 15.705 -1.184 -51.579 1.00 59.84 588 SER A CA 1
ATOM 4452 C C . SER A 1 588 ? 15.528 -2.649 -51.808 1.00 59.84 588 SER A C 1
ATOM 4454 O O . SER A 1 588 ? 16.467 -3.420 -51.626 1.00 59.84 588 SER A O 1
ATOM 4456 N N . VAL A 1 589 ? 14.345 -3.012 -52.257 1.00 72.50 589 VAL A N 1
ATOM 4457 C CA . VAL A 1 589 ? 14.262 -4.153 -53.140 1.00 72.50 589 VAL A CA 1
ATOM 4458 C C . VAL A 1 589 ? 14.811 -3.680 -54.483 1.00 72.50 589 VAL A C 1
ATOM 4460 O O . VAL A 1 589 ? 14.192 -2.857 -55.152 1.00 72.50 589 VAL A O 1
ATOM 4463 N N . ILE A 1 590 ? 16.003 -4.139 -54.841 1.00 77.06 590 ILE A N 1
ATOM 4464 C CA . ILE A 1 590 ? 16.584 -3.968 -56.168 1.00 77.06 590 ILE A CA 1
ATOM 4465 C C . ILE A 1 590 ? 16.117 -5.154 -56.983 1.00 77.06 590 ILE A C 1
ATOM 4467 O O . ILE A 1 590 ? 16.495 -6.287 -56.692 1.00 77.06 590 ILE A O 1
ATOM 4471 N N . THR A 1 591 ? 15.269 -4.898 -57.974 1.00 75.88 591 THR A N 1
ATOM 4472 C CA . THR A 1 591 ? 14.766 -5.960 -58.839 1.00 75.88 591 THR A CA 1
ATOM 4473 C C . THR A 1 591 ? 15.597 -6.085 -60.110 1.00 75.88 591 THR A C 1
ATOM 4475 O O . THR A 1 591 ? 15.863 -5.059 -60.734 1.00 75.88 591 THR A O 1
ATOM 4478 N N . TYR A 1 592 ? 15.938 -7.301 -60.537 1.00 74.38 592 TYR A N 1
ATOM 4479 C CA . TYR A 1 592 ? 16.635 -7.556 -61.806 1.00 74.38 592 TYR A CA 1
ATOM 4480 C C . TYR A 1 592 ? 15.882 -8.569 -62.684 1.00 74.38 592 TYR A C 1
ATOM 4482 O O . TYR A 1 592 ? 15.197 -9.452 -62.178 1.00 74.38 592 TYR A O 1
ATOM 4490 N N . ASP A 1 593 ? 15.986 -8.441 -64.008 1.00 70.94 593 ASP A N 1
ATOM 4491 C CA . ASP A 1 593 ? 15.282 -9.310 -64.962 1.00 70.94 593 ASP A CA 1
ATOM 4492 C C . ASP A 1 593 ? 15.763 -10.772 -64.906 1.00 70.94 593 ASP A C 1
ATOM 4494 O O . ASP A 1 593 ? 16.958 -11.046 -64.904 1.00 70.94 593 ASP A O 1
ATOM 4498 N N . LYS A 1 594 ? 14.854 -11.749 -65.009 1.00 57.28 594 LYS A N 1
ATOM 4499 C CA . LYS A 1 594 ? 15.175 -13.197 -65.040 1.00 57.28 594 LYS A CA 1
ATOM 4500 C C . LYS A 1 594 ? 16.156 -13.624 -66.137 1.00 57.28 594 LYS A C 1
ATOM 4502 O O . LYS A 1 594 ? 16.908 -14.585 -65.983 1.00 57.28 594 LYS A O 1
ATOM 4507 N N . LYS A 1 595 ? 16.181 -12.901 -67.263 1.00 55.62 595 LYS A N 1
ATOM 4508 C CA . LYS A 1 595 ? 17.158 -13.127 -68.348 1.00 55.62 595 LYS A CA 1
ATOM 4509 C C . LYS A 1 595 ? 18.600 -12.773 -67.937 1.00 55.62 595 LYS A C 1
ATOM 4511 O O . LYS A 1 595 ? 19.513 -13.024 -68.717 1.00 55.62 595 LYS A O 1
ATOM 4516 N N . ALA A 1 596 ? 18.772 -12.215 -66.736 1.00 51.19 596 ALA A N 1
ATOM 4517 C CA . ALA A 1 596 ? 19.996 -11.704 -66.134 1.00 51.19 596 ALA A CA 1
ATOM 4518 C C . ALA A 1 596 ? 20.507 -12.568 -64.953 1.00 51.19 596 ALA A C 1
ATOM 4520 O O . ALA A 1 596 ? 21.433 -12.162 -64.253 1.00 51.19 596 ALA A O 1
ATOM 4521 N N . ALA A 1 597 ? 19.937 -13.756 -64.697 1.00 47.03 597 ALA A N 1
ATOM 4522 C CA . ALA A 1 597 ? 20.466 -14.674 -63.683 1.00 47.03 597 ALA A CA 1
ATOM 4523 C C . ALA A 1 597 ? 21.896 -15.117 -64.069 1.00 47.03 597 ALA A C 1
ATOM 4525 O O . ALA A 1 597 ? 22.084 -15.925 -64.979 1.00 47.03 597 ALA A O 1
ATOM 4526 N N . GLY A 1 598 ? 22.902 -14.537 -63.403 1.00 55.72 598 GLY A N 1
ATOM 4527 C CA . GLY A 1 598 ? 24.329 -14.689 -63.722 1.00 55.72 598 GLY A CA 1
ATOM 4528 C C . GLY A 1 598 ? 24.984 -13.488 -64.422 1.00 55.72 598 GLY A C 1
ATOM 4529 O O . GLY A 1 598 ? 26.140 -13.600 -64.824 1.00 55.72 598 GLY A O 1
ATOM 4530 N N . SER A 1 599 ? 24.287 -12.357 -64.578 1.00 64.06 599 SER A N 1
ATOM 4531 C CA . SER A 1 599 ? 24.868 -11.109 -65.087 1.00 64.06 599 SER A CA 1
ATOM 4532 C C . SER A 1 599 ? 24.920 -10.009 -64.031 1.00 64.06 599 SER A C 1
ATOM 4534 O O . SER A 1 599 ? 24.067 -9.923 -63.151 1.00 64.06 599 SER A O 1
ATOM 4536 N N . ASP A 1 600 ? 25.926 -9.160 -64.188 1.00 74.25 600 ASP A N 1
ATOM 4537 C CA . ASP A 1 600 ? 26.194 -7.968 -63.399 1.00 74.25 600 ASP A CA 1
ATOM 4538 C C . ASP A 1 600 ? 24.976 -7.029 -63.285 1.00 74.25 600 ASP A C 1
ATOM 4540 O O . ASP A 1 600 ? 24.412 -6.575 -64.280 1.00 74.25 600 ASP A O 1
ATOM 4544 N N . VAL A 1 601 ? 24.607 -6.709 -62.047 1.00 80.94 601 VAL A N 1
ATOM 4545 C CA . VAL A 1 601 ? 23.568 -5.760 -61.640 1.00 80.94 601 VAL A CA 1
ATOM 4546 C C . VAL A 1 601 ? 24.246 -4.499 -61.110 1.00 80.94 601 VAL A C 1
ATOM 4548 O O . VAL A 1 601 ? 25.171 -4.576 -60.302 1.00 80.94 601 VAL A O 1
ATOM 4551 N N . LEU A 1 602 ? 23.789 -3.323 -61.536 1.00 80.75 602 LEU A N 1
ATOM 4552 C CA . LEU A 1 602 ? 24.263 -2.055 -60.979 1.00 80.75 602 LEU A CA 1
ATOM 4553 C C . LEU A 1 602 ? 23.551 -1.753 -59.657 1.00 80.75 602 LEU A C 1
ATOM 4555 O O . LEU A 1 602 ? 22.324 -1.700 -59.588 1.00 80.75 602 LEU A O 1
ATOM 4559 N N . LEU A 1 603 ? 24.343 -1.523 -58.616 1.00 77.12 603 LEU A N 1
ATOM 4560 C CA . LEU A 1 603 ? 23.921 -1.004 -57.326 1.00 77.12 603 LEU A CA 1
ATOM 4561 C C . LEU A 1 603 ? 23.916 0.529 -57.400 1.00 77.12 603 LEU A C 1
ATOM 4563 O O . LEU A 1 603 ? 24.882 1.184 -57.009 1.00 77.12 603 LEU A O 1
ATOM 4567 N N . ASP A 1 604 ? 22.835 1.087 -57.943 1.00 67.94 604 ASP A N 1
ATOM 4568 C CA . ASP A 1 604 ? 22.561 2.527 -57.921 1.00 67.94 604 ASP A CA 1
ATOM 4569 C C . ASP A 1 604 ? 21.793 2.851 -56.635 1.00 67.94 604 ASP A C 1
ATOM 4571 O O . ASP A 1 604 ? 20.571 2.699 -56.546 1.00 67.94 604 ASP A O 1
ATOM 4575 N N . SER A 1 605 ? 22.526 3.124 -55.556 1.00 64.88 605 SER A N 1
ATOM 4576 C CA . SER A 1 605 ? 21.932 3.331 -54.235 1.00 64.88 605 SER A CA 1
ATOM 4577 C C . SER A 1 605 ? 22.765 4.292 -53.404 1.00 64.88 605 SER A C 1
ATOM 4579 O O . SER A 1 605 ? 23.885 3.990 -53.005 1.00 64.88 605 SER A O 1
ATOM 4581 N N . PHE A 1 606 ? 22.174 5.437 -53.082 1.00 68.19 606 PHE A N 1
ATOM 4582 C CA . PHE A 1 606 ? 22.648 6.286 -51.998 1.00 68.19 606 PHE A CA 1
ATOM 4583 C C . PHE A 1 606 ? 22.468 5.537 -50.680 1.00 68.19 606 PHE A C 1
ATOM 4585 O O . PHE A 1 606 ? 21.377 5.031 -50.450 1.00 68.19 606 PHE A O 1
ATOM 4592 N N . ILE A 1 607 ? 23.494 5.436 -49.833 1.00 77.50 607 ILE A N 1
ATOM 4593 C CA . ILE A 1 607 ? 23.364 4.792 -48.518 1.00 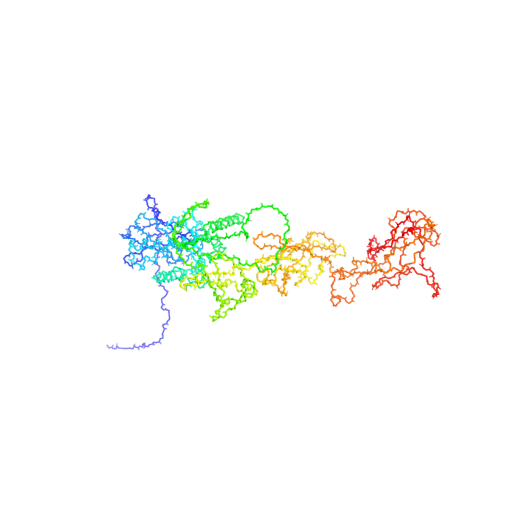77.50 607 ILE A CA 1
ATOM 4594 C C . ILE A 1 607 ? 23.480 5.869 -47.455 1.00 77.50 607 ILE A C 1
ATOM 4596 O O . ILE A 1 607 ? 24.530 6.482 -47.306 1.00 77.50 607 ILE A O 1
ATOM 4600 N N . SER A 1 608 ? 22.410 6.074 -46.696 1.00 80.88 608 SER A N 1
ATOM 4601 C CA . SER A 1 608 ? 22.400 6.975 -45.545 1.00 80.88 608 SER A CA 1
ATOM 4602 C C . SER A 1 608 ? 22.259 6.172 -44.255 1.00 80.88 608 SER A C 1
ATOM 4604 O O . SER A 1 608 ? 21.443 5.248 -44.176 1.00 80.88 608 SER A O 1
ATOM 4606 N N . CYS A 1 609 ? 23.074 6.500 -43.256 1.00 83.50 609 CYS A N 1
ATOM 4607 C CA . CYS A 1 609 ? 23.132 5.831 -41.969 1.00 83.50 609 CYS A CA 1
ATOM 4608 C C . CYS A 1 609 ? 23.032 6.849 -40.831 1.00 83.50 609 CYS A C 1
ATOM 4610 O O . CYS A 1 609 ? 23.953 7.619 -40.576 1.00 83.50 609 CYS A O 1
ATOM 4612 N N . GLU A 1 610 ? 21.928 6.829 -40.098 1.00 86.62 610 GLU A N 1
ATOM 4613 C CA . GLU A 1 610 ? 21.774 7.609 -38.874 1.00 86.62 610 GLU A CA 1
ATOM 4614 C C . GLU A 1 610 ? 22.554 6.944 -37.739 1.00 86.62 610 GLU A C 1
ATOM 4616 O O . GLU A 1 610 ? 22.346 5.768 -37.422 1.00 86.62 610 GLU A O 1
ATOM 4621 N N . LEU A 1 611 ? 23.461 7.709 -37.132 1.00 85.38 611 LEU A N 1
ATOM 4622 C CA . LEU A 1 611 ? 24.219 7.303 -35.954 1.00 85.38 611 LEU A CA 1
ATOM 4623 C C . LEU A 1 611 ? 23.523 7.837 -34.704 1.00 85.38 611 LEU A C 1
ATOM 4625 O O . LEU A 1 611 ? 23.166 9.015 -34.656 1.00 85.38 611 LEU A O 1
ATOM 4629 N N . LYS A 1 612 ? 23.360 6.976 -33.698 1.00 86.81 612 LYS A N 1
ATOM 4630 C CA . LYS A 1 612 ? 22.752 7.310 -32.406 1.00 86.81 612 LYS A CA 1
ATOM 4631 C C . LYS A 1 612 ? 23.730 7.023 -31.275 1.00 86.81 612 LYS A C 1
ATOM 4633 O O . LYS A 1 612 ? 24.209 5.896 -31.139 1.00 86.81 612 LYS A O 1
ATOM 4638 N N . THR A 1 613 ? 24.007 8.036 -30.462 1.00 88.38 613 THR A N 1
ATOM 4639 C CA . THR A 1 613 ? 24.722 7.909 -29.183 1.00 88.38 613 THR A CA 1
ATOM 4640 C C . THR A 1 613 ? 23.841 7.248 -28.121 1.00 88.38 613 THR A C 1
ATOM 4642 O O . THR A 1 613 ? 22.639 7.048 -28.326 1.00 88.38 613 THR A O 1
ATOM 4645 N N . TRP A 1 614 ? 24.399 6.940 -26.947 1.00 89.25 614 TRP A N 1
ATOM 4646 C CA . TRP A 1 614 ? 23.584 6.496 -25.810 1.00 89.25 614 TRP A CA 1
ATOM 4647 C C . TRP A 1 614 ? 22.585 7.560 -25.343 1.00 89.25 614 TRP A C 1
ATOM 4649 O O . TRP A 1 614 ? 21.482 7.192 -24.942 1.00 89.25 614 TRP A O 1
ATOM 4659 N N . TYR A 1 615 ? 22.914 8.852 -25.457 1.00 88.19 615 TYR A N 1
ATOM 4660 C CA . TYR A 1 615 ? 21.962 9.940 -25.203 1.00 88.19 615 TYR A CA 1
ATOM 4661 C C . TYR A 1 615 ? 20.765 9.884 -26.156 1.00 88.19 615 TYR A C 1
ATOM 4663 O O . TYR A 1 615 ? 19.626 10.029 -25.717 1.00 88.19 615 TYR A O 1
ATOM 4671 N N . ASP A 1 616 ? 21.013 9.621 -27.444 1.00 85.94 616 ASP A N 1
ATOM 4672 C CA . ASP A 1 616 ? 19.956 9.504 -28.454 1.00 85.94 616 ASP A CA 1
ATOM 4673 C C . ASP A 1 616 ? 19.077 8.271 -28.212 1.00 85.94 616 ASP A C 1
ATOM 4675 O O . ASP A 1 616 ? 17.853 8.358 -28.285 1.00 85.94 616 ASP A O 1
ATOM 4679 N N . LEU A 1 617 ? 19.682 7.120 -27.893 1.00 86.94 617 LEU A N 1
ATOM 4680 C CA . LEU A 1 617 ? 18.934 5.893 -27.595 1.00 86.94 617 LEU A CA 1
ATOM 4681 C C . LEU A 1 617 ? 18.117 5.989 -26.304 1.00 86.94 617 LEU A C 1
ATOM 4683 O O . LEU A 1 617 ? 17.068 5.348 -26.201 1.00 86.94 617 LEU A O 1
ATOM 4687 N N . ALA A 1 618 ? 18.600 6.762 -25.333 1.00 87.25 618 ALA A N 1
ATOM 4688 C CA . ALA A 1 618 ? 17.910 7.028 -24.080 1.00 87.25 618 ALA A CA 1
ATOM 4689 C C . ALA A 1 618 ? 16.946 8.224 -24.146 1.00 87.25 618 ALA A C 1
ATOM 4691 O O . ALA A 1 618 ? 16.316 8.521 -23.134 1.00 87.25 618 ALA A O 1
ATOM 4692 N N . GLU A 1 619 ? 16.808 8.865 -25.314 1.00 86.19 619 GLU A N 1
ATOM 4693 C CA . GLU A 1 619 ? 15.897 9.993 -25.563 1.00 86.19 619 GLU A CA 1
ATOM 4694 C C . GLU A 1 619 ? 16.136 11.200 -24.633 1.00 86.19 619 GLU A C 1
ATOM 4696 O O . GLU A 1 619 ? 15.203 11.918 -24.284 1.00 86.19 619 GLU A O 1
ATOM 4701 N N . VAL A 1 620 ? 17.387 11.443 -24.229 1.00 83.75 620 VAL A N 1
ATOM 4702 C CA . VAL A 1 620 ? 17.738 12.605 -23.391 1.00 83.75 620 VAL A CA 1
ATOM 4703 C C . VAL A 1 620 ? 17.493 13.901 -24.187 1.00 83.75 620 VAL A C 1
ATOM 4705 O O . VAL A 1 620 ? 17.962 13.972 -25.329 1.00 83.75 620 VAL A O 1
ATOM 4708 N N . PRO A 1 621 ? 16.803 14.924 -23.640 1.00 83.44 621 PRO A N 1
ATOM 4709 C CA . PRO A 1 621 ? 16.546 16.185 -24.342 1.00 83.44 621 PRO A CA 1
ATOM 4710 C C . PRO A 1 621 ? 17.828 16.831 -24.879 1.00 83.44 621 PRO A C 1
ATOM 4712 O O . PRO A 1 621 ? 18.867 16.811 -24.220 1.00 83.44 621 PRO A O 1
ATOM 4715 N N . LYS A 1 622 ? 17.787 17.404 -26.089 1.00 81.69 622 LYS A N 1
ATOM 4716 C CA . LYS A 1 622 ? 18.994 17.887 -26.795 1.00 81.69 622 LYS A CA 1
ATOM 4717 C C . LYS A 1 622 ? 19.709 19.014 -26.050 1.00 81.69 622 LYS A C 1
ATOM 4719 O O . LYS A 1 622 ? 20.927 19.110 -26.119 1.00 81.69 622 LYS A O 1
ATOM 4724 N N . GLU A 1 623 ? 18.959 19.828 -25.328 1.00 81.00 623 GLU A N 1
ATOM 4725 C CA . GLU A 1 623 ? 19.424 20.904 -24.459 1.00 81.00 623 GLU A CA 1
ATOM 4726 C C . GLU A 1 623 ? 20.149 20.413 -23.193 1.00 81.00 623 GLU A C 1
ATOM 4728 O O . GLU A 1 623 ? 20.952 21.157 -22.633 1.00 81.00 623 GLU A O 1
ATOM 4733 N N . GLU A 1 624 ? 19.902 19.172 -22.763 1.00 78.62 624 GLU A N 1
ATOM 4734 C CA . GLU A 1 624 ? 20.589 18.521 -21.636 1.00 78.62 624 GLU A CA 1
ATOM 4735 C C . GLU A 1 624 ? 21.815 17.717 -22.092 1.00 78.62 624 GLU A C 1
ATOM 4737 O O . GLU A 1 624 ? 22.656 17.327 -21.278 1.00 78.62 624 GLU A O 1
ATOM 4742 N N . GLN A 1 625 ? 21.940 17.476 -23.399 1.00 82.25 625 GLN A N 1
ATOM 4743 C CA . GLN A 1 625 ? 23.109 16.828 -23.974 1.00 82.25 625 GLN A CA 1
ATOM 4744 C C . GLN A 1 625 ? 24.289 17.814 -24.032 1.00 82.25 625 GLN A C 1
ATOM 4746 O O . GLN A 1 625 ? 24.111 19.006 -24.300 1.00 82.25 625 GLN A O 1
ATOM 4751 N N . PRO A 1 626 ? 25.531 17.344 -23.828 1.00 79.31 626 PRO A N 1
ATOM 4752 C CA . PRO A 1 626 ? 26.708 18.167 -24.082 1.00 79.31 626 PRO A CA 1
ATOM 4753 C C . PRO A 1 626 ? 26.747 18.632 -25.549 1.00 79.31 626 PRO A C 1
ATOM 4755 O O . PRO A 1 626 ? 26.324 17.912 -26.448 1.00 79.31 626 PRO A O 1
ATOM 4758 N N . ILE A 1 627 ? 27.314 19.821 -25.798 1.00 75.56 627 ILE A N 1
ATOM 4759 C CA . ILE A 1 627 ? 27.345 20.487 -27.122 1.00 75.56 627 ILE A CA 1
ATOM 4760 C C . ILE A 1 627 ? 27.940 19.592 -28.227 1.00 75.56 627 ILE A C 1
ATOM 4762 O O . ILE A 1 627 ? 27.523 19.667 -29.380 1.00 75.56 627 ILE A O 1
ATOM 4766 N N . SER A 1 628 ? 28.903 18.737 -27.878 1.00 70.69 628 SER A N 1
ATOM 4767 C CA . SER A 1 628 ? 29.426 17.683 -28.748 1.00 70.69 628 SER A CA 1
ATOM 4768 C C . SER A 1 628 ? 29.305 16.360 -28.004 1.00 70.69 628 SER A C 1
ATOM 4770 O O . SER A 1 628 ? 30.227 15.999 -27.270 1.00 70.69 628 SER A O 1
ATOM 4772 N N . PRO A 1 629 ? 28.179 15.644 -28.140 1.00 65.62 629 PRO A N 1
ATOM 4773 C CA . PRO A 1 629 ? 27.960 14.429 -27.379 1.00 65.62 629 PRO A CA 1
ATOM 4774 C C . PRO A 1 629 ? 28.788 13.262 -27.890 1.00 65.62 629 PRO A C 1
ATOM 4776 O O . PRO A 1 629 ? 28.779 12.238 -27.234 1.00 65.62 629 PRO A O 1
ATOM 4779 N N . ILE A 1 630 ? 29.493 13.386 -29.018 1.00 70.94 630 ILE A N 1
ATOM 4780 C CA . ILE A 1 630 ? 30.196 12.264 -29.639 1.00 70.94 630 ILE A CA 1
ATOM 4781 C C . ILE A 1 630 ? 31.676 12.260 -29.251 1.00 70.94 630 ILE A C 1
ATOM 4783 O O . ILE A 1 630 ? 32.398 13.210 -29.557 1.00 70.94 630 ILE A O 1
ATOM 4787 N N . ASN A 1 631 ? 32.120 11.159 -28.642 1.00 71.06 631 ASN A N 1
ATOM 4788 C CA . ASN A 1 631 ? 33.522 10.909 -28.288 1.00 71.06 631 ASN A CA 1
ATOM 4789 C C . ASN A 1 631 ? 34.207 9.910 -29.235 1.00 71.06 631 ASN A C 1
ATOM 4791 O O . ASN A 1 631 ? 35.424 9.960 -29.394 1.00 71.06 631 ASN A O 1
ATOM 4795 N N . GLN A 1 632 ? 33.441 9.033 -29.893 1.00 75.62 632 GLN A N 1
ATOM 4796 C CA . GLN A 1 632 ? 33.967 8.006 -30.795 1.00 75.62 632 GLN A CA 1
ATOM 4797 C C . GLN A 1 632 ? 33.161 7.939 -32.092 1.00 75.62 632 GLN A C 1
ATOM 4799 O O . GLN A 1 632 ? 31.949 7.747 -32.053 1.00 75.62 632 GLN A O 1
ATOM 4804 N N . TYR A 1 633 ? 33.837 8.023 -33.242 1.00 76.50 633 TYR A N 1
ATOM 4805 C CA . TYR A 1 633 ? 33.232 7.808 -34.559 1.00 76.50 633 TYR A CA 1
ATOM 4806 C C . TYR A 1 633 ? 33.661 6.462 -35.160 1.00 76.50 633 TYR A C 1
ATOM 4808 O O . TYR A 1 633 ? 34.819 6.052 -35.007 1.00 76.50 633 TYR A O 1
ATOM 4816 N N . PRO A 1 634 ? 32.760 5.769 -35.878 1.00 82.06 634 PRO A N 1
ATOM 4817 C CA . PRO A 1 634 ? 33.146 4.662 -36.740 1.00 82.06 634 PRO A CA 1
ATOM 4818 C C . PRO A 1 634 ? 34.136 5.124 -37.815 1.00 82.06 634 PRO A C 1
ATOM 4820 O O . PRO A 1 634 ? 33.921 6.145 -38.465 1.00 82.06 634 PRO A O 1
ATOM 4823 N N . SER A 1 635 ? 35.207 4.362 -38.023 1.00 78.69 635 SER A N 1
ATOM 4824 C CA . SER A 1 635 ? 36.263 4.683 -38.995 1.00 78.69 635 SER A CA 1
ATOM 4825 C C . SER A 1 635 ? 36.345 3.695 -40.157 1.00 78.69 635 SER A C 1
ATOM 4827 O O . SER A 1 635 ? 37.127 3.904 -41.079 1.00 78.69 635 SER A O 1
ATOM 4829 N N . ILE A 1 636 ? 35.598 2.592 -40.085 1.00 87.25 636 ILE A N 1
ATOM 4830 C CA . ILE A 1 636 ? 35.556 1.541 -41.104 1.00 87.25 636 ILE A CA 1
ATOM 4831 C C . ILE A 1 636 ? 34.091 1.231 -41.381 1.00 87.25 636 ILE A C 1
ATOM 4833 O O . ILE A 1 636 ? 33.337 1.009 -40.434 1.00 87.25 636 ILE A O 1
ATOM 4837 N N . TRP A 1 637 ? 33.722 1.162 -42.660 1.00 88.50 637 TRP A N 1
ATOM 4838 C CA . TRP A 1 637 ? 32.370 0.858 -43.126 1.00 88.50 637 TRP A CA 1
ATOM 4839 C C . TRP A 1 637 ? 32.416 -0.137 -44.278 1.00 88.50 637 TRP A C 1
ATOM 4841 O O . TRP A 1 637 ? 33.196 0.039 -45.210 1.00 88.50 637 TRP A O 1
ATOM 4851 N N . LYS A 1 638 ? 31.587 -1.182 -44.233 1.00 91.12 638 LYS A N 1
ATOM 4852 C CA . LYS A 1 638 ? 31.574 -2.229 -45.262 1.00 91.12 638 LYS A CA 1
ATOM 4853 C C . LYS A 1 638 ? 30.170 -2.711 -45.589 1.00 91.12 638 LYS A C 1
ATOM 4855 O O . LYS A 1 638 ? 29.400 -2.997 -44.677 1.00 91.12 638 LYS A O 1
ATOM 4860 N N . LEU A 1 639 ? 29.863 -2.913 -46.868 1.00 89.56 639 LEU A N 1
ATOM 4861 C CA . LEU A 1 639 ? 28.736 -3.764 -47.263 1.00 89.56 639 LEU A CA 1
ATOM 4862 C C . LEU A 1 639 ? 29.187 -5.211 -47.366 1.00 89.56 639 LEU A C 1
ATOM 4864 O O . LEU A 1 639 ? 30.289 -5.471 -47.839 1.00 89.56 639 LEU A O 1
ATOM 4868 N N . ARG A 1 640 ? 28.325 -6.150 -46.977 1.00 91.38 640 ARG A N 1
ATOM 4869 C CA . ARG A 1 640 ? 28.589 -7.588 -47.056 1.00 91.38 640 ARG A CA 1
ATOM 4870 C C . ARG A 1 640 ? 27.337 -8.360 -47.477 1.00 91.38 640 ARG A C 1
ATOM 4872 O O . ARG A 1 640 ? 26.248 -8.069 -46.991 1.00 91.38 640 ARG A O 1
ATOM 4879 N N . PHE A 1 641 ? 27.494 -9.353 -48.351 1.00 88.31 641 PHE A N 1
ATOM 4880 C CA . PHE A 1 641 ? 26.449 -10.343 -48.648 1.00 88.31 641 PHE A CA 1
ATOM 4881 C C . PHE A 1 641 ? 26.308 -11.373 -47.516 1.00 88.31 641 PHE A C 1
ATOM 4883 O O . PHE A 1 641 ? 27.313 -11.850 -46.997 1.00 88.31 641 PHE A O 1
ATOM 4890 N N . ASP A 1 642 ? 25.080 -11.807 -47.215 1.00 81.25 642 ASP A N 1
ATOM 4891 C CA . ASP A 1 642 ? 24.802 -12.888 -46.242 1.00 81.25 642 ASP A CA 1
ATOM 4892 C C . ASP A 1 642 ? 25.173 -14.309 -46.751 1.00 81.25 642 ASP A C 1
ATOM 4894 O O . ASP A 1 642 ? 24.903 -15.307 -46.083 1.00 81.25 642 ASP A O 1
ATOM 4898 N N . ASN A 1 643 ? 25.796 -14.423 -47.929 1.00 77.94 643 ASN A N 1
ATOM 4899 C CA . ASN A 1 643 ? 26.139 -15.690 -48.582 1.00 77.94 643 ASN A CA 1
ATOM 4900 C C . ASN A 1 643 ? 27.610 -16.101 -48.374 1.00 77.94 643 ASN A C 1
ATOM 4902 O O . ASN A 1 643 ? 28.492 -15.270 -48.157 1.00 77.94 643 ASN A O 1
ATOM 4906 N N . ILE A 1 644 ? 27.890 -17.405 -48.497 1.00 72.12 644 ILE A N 1
ATOM 4907 C CA . ILE A 1 644 ? 29.256 -17.955 -48.474 1.00 72.12 644 ILE A CA 1
ATOM 4908 C C . ILE A 1 644 ? 29.995 -17.527 -49.752 1.00 72.12 644 ILE A C 1
ATOM 4910 O O . ILE A 1 644 ? 29.440 -17.621 -50.845 1.00 72.12 644 ILE A O 1
ATOM 4914 N N . ALA A 1 645 ? 31.251 -17.089 -49.626 1.00 63.88 645 ALA A N 1
ATOM 4915 C CA . ALA A 1 645 ? 32.048 -16.602 -50.750 1.00 63.88 645 ALA A CA 1
ATOM 4916 C C . ALA A 1 645 ? 32.187 -17.640 -51.880 1.00 63.88 645 ALA A C 1
ATOM 4918 O O . ALA A 1 645 ? 32.679 -18.750 -51.669 1.00 63.88 645 ALA A O 1
ATOM 4919 N N . THR A 1 646 ? 31.810 -17.245 -53.097 1.00 66.25 646 THR A N 1
ATOM 4920 C CA . THR A 1 646 ? 32.075 -17.977 -54.342 1.00 66.25 646 THR A CA 1
ATOM 4921 C C . THR A 1 646 ? 32.886 -17.078 -55.277 1.00 66.25 646 THR A C 1
ATOM 4923 O O . THR A 1 646 ? 32.789 -15.857 -55.218 1.00 66.25 646 THR A O 1
ATOM 4926 N N . GLY A 1 647 ? 33.721 -17.657 -56.145 1.00 68.44 647 GLY A N 1
ATOM 4927 C CA . GLY A 1 647 ? 34.648 -16.878 -56.984 1.00 68.44 647 GLY A CA 1
ATOM 4928 C C . GLY A 1 647 ? 33.997 -15.999 -58.064 1.00 68.44 647 GLY A C 1
ATOM 4929 O O . GLY A 1 647 ? 34.694 -15.196 -58.677 1.00 68.44 647 GLY A O 1
ATOM 4930 N N . ASN A 1 648 ? 32.688 -16.147 -58.299 1.00 80.81 648 ASN A N 1
ATOM 4931 C CA . ASN A 1 648 ? 31.977 -15.564 -59.443 1.00 80.81 648 ASN A CA 1
ATOM 4932 C C . ASN A 1 648 ? 30.755 -14.712 -59.044 1.00 80.81 648 ASN A C 1
ATOM 4934 O O . ASN A 1 648 ? 30.046 -14.238 -59.925 1.00 80.81 648 ASN A O 1
ATOM 4938 N N . ASN A 1 649 ? 30.467 -14.559 -57.748 1.00 86.00 649 ASN A N 1
ATOM 4939 C CA . ASN A 1 649 ? 29.298 -13.832 -57.247 1.00 86.00 649 ASN A CA 1
ATOM 4940 C C . ASN A 1 649 ? 29.733 -12.859 -56.140 1.00 86.00 649 ASN A C 1
ATOM 4942 O O . ASN A 1 649 ? 30.715 -13.101 -55.437 1.00 86.00 649 ASN A O 1
ATOM 4946 N N . GLY A 1 650 ? 29.005 -11.755 -55.979 1.00 88.25 650 GLY A N 1
ATOM 4947 C CA . GLY A 1 650 ? 29.318 -10.683 -55.032 1.00 88.25 650 GLY A CA 1
ATOM 4948 C C . GLY A 1 650 ? 29.605 -9.339 -55.705 1.00 88.25 650 GLY A C 1
ATOM 4949 O O . GLY A 1 650 ? 29.214 -9.102 -56.845 1.00 88.25 650 GLY A O 1
ATOM 4950 N N . PHE A 1 651 ? 30.283 -8.440 -54.997 1.00 89.50 651 PHE A N 1
ATOM 4951 C CA . PHE A 1 651 ? 30.732 -7.138 -55.488 1.00 89.50 651 PHE A CA 1
ATOM 4952 C C . PHE A 1 651 ? 31.893 -7.296 -56.472 1.00 89.50 651 PHE A C 1
ATOM 4954 O O . PHE A 1 651 ? 32.931 -7.864 -56.128 1.00 89.50 651 PHE A O 1
ATOM 4961 N N . LYS A 1 652 ? 31.733 -6.768 -57.686 1.00 88.25 652 LYS A N 1
ATOM 4962 C CA . LYS A 1 652 ? 32.748 -6.801 -58.741 1.00 88.25 652 LYS A CA 1
ATOM 4963 C C . LYS A 1 652 ? 33.811 -5.718 -58.533 1.00 88.25 652 LYS A C 1
ATOM 4965 O O . LYS A 1 652 ? 33.500 -4.531 -58.482 1.00 88.25 652 LYS A O 1
ATOM 4970 N N . LYS A 1 653 ? 35.076 -6.110 -58.439 1.00 85.06 653 LYS A N 1
ATOM 4971 C CA . LYS A 1 653 ? 36.226 -5.205 -58.323 1.00 85.06 653 LYS A CA 1
ATOM 4972 C C . LYS A 1 653 ? 36.667 -4.675 -59.689 1.00 85.06 653 LYS A C 1
ATOM 4974 O O . LYS A 1 653 ? 36.319 -5.225 -60.732 1.00 85.06 653 LYS A O 1
ATOM 4979 N N . ALA A 1 654 ? 37.502 -3.636 -59.674 1.00 80.50 654 ALA A N 1
ATOM 4980 C CA . ALA A 1 654 ? 38.061 -3.020 -60.882 1.00 80.50 654 ALA A CA 1
ATOM 4981 C C . ALA A 1 654 ? 38.902 -3.986 -61.744 1.00 80.50 654 ALA A C 1
ATOM 4983 O O . ALA A 1 654 ? 38.976 -3.817 -62.957 1.00 80.50 654 ALA A O 1
ATOM 4984 N N . ASP A 1 655 ? 39.508 -5.012 -61.137 1.00 84.44 655 ASP A N 1
ATOM 4985 C CA . ASP A 1 655 ? 40.260 -6.067 -61.833 1.00 84.44 655 ASP A CA 1
ATOM 4986 C C . ASP A 1 655 ? 39.365 -7.190 -62.401 1.00 84.44 655 ASP A C 1
ATOM 4988 O O . ASP A 1 655 ? 39.867 -8.146 -62.991 1.00 84.44 655 ASP A O 1
ATOM 4992 N N . GLY A 1 656 ? 38.041 -7.080 -62.231 1.00 81.19 656 GLY A N 1
ATOM 4993 C CA . GLY A 1 656 ? 37.050 -8.060 -62.672 1.00 81.19 656 GLY A CA 1
ATOM 4994 C C . GLY A 1 656 ? 36.826 -9.230 -61.710 1.00 81.19 656 GLY A C 1
ATOM 4995 O O . GLY A 1 656 ? 35.976 -10.071 -61.999 1.00 81.19 656 GLY A O 1
ATOM 4996 N N . SER A 1 657 ? 37.544 -9.299 -60.583 1.00 86.50 657 SER A N 1
ATOM 4997 C CA . SER A 1 657 ? 37.310 -10.304 -59.538 1.00 86.50 657 SER A CA 1
ATOM 4998 C C . SER A 1 657 ? 36.099 -9.958 -58.663 1.00 86.50 657 SER A C 1
ATOM 5000 O O . SER A 1 657 ? 35.648 -8.813 -58.639 1.00 86.50 657 SER A O 1
ATOM 5002 N N . TYR A 1 658 ? 35.571 -10.935 -57.921 1.00 86.38 658 TYR A N 1
ATOM 5003 C CA . TYR A 1 658 ? 34.414 -10.748 -57.039 1.00 86.38 658 TYR A CA 1
ATOM 5004 C C . TYR A 1 658 ? 34.794 -10.843 -55.558 1.00 86.38 658 TYR A C 1
ATOM 5006 O O . TYR A 1 658 ? 35.741 -11.533 -55.173 1.00 86.38 658 TYR A O 1
ATOM 5014 N N . SER A 1 659 ? 34.051 -10.126 -54.717 1.00 89.25 659 SER A N 1
ATOM 5015 C CA . SER A 1 659 ? 34.183 -10.124 -53.260 1.00 89.25 659 SER A CA 1
ATOM 5016 C C . SER A 1 659 ? 32.815 -10.151 -52.601 1.00 89.25 659 SER A C 1
ATOM 5018 O O . SER A 1 659 ? 31.870 -9.541 -53.087 1.00 89.25 659 SER A O 1
ATOM 5020 N N . THR A 1 660 ? 32.699 -10.802 -51.449 1.00 88.62 660 THR A N 1
ATOM 5021 C CA . THR A 1 660 ? 31.486 -10.718 -50.625 1.00 88.62 660 THR A CA 1
ATOM 5022 C C . THR A 1 660 ? 31.373 -9.397 -49.880 1.00 88.62 660 THR A C 1
ATOM 5024 O O . THR A 1 660 ? 30.305 -9.117 -49.348 1.00 88.62 660 THR A O 1
ATOM 5027 N N . GLU A 1 661 ? 32.446 -8.601 -49.840 1.00 91.25 661 GLU A N 1
ATOM 5028 C CA . GLU A 1 661 ? 32.535 -7.326 -49.126 1.00 91.25 661 GLU A CA 1
ATOM 5029 C C . GLU A 1 661 ? 32.924 -6.162 -50.044 1.00 91.25 661 GLU A C 1
ATOM 5031 O O . GLU A 1 661 ? 33.757 -6.328 -50.942 1.00 91.25 661 GLU A O 1
ATOM 5036 N N . LEU A 1 662 ? 32.377 -4.982 -49.757 1.00 90.62 662 LEU A N 1
ATOM 5037 C CA . LEU A 1 662 ? 32.740 -3.698 -50.353 1.00 90.62 662 LEU A CA 1
ATOM 5038 C C . LEU A 1 662 ? 33.118 -2.716 -49.243 1.00 90.62 662 LEU A C 1
ATOM 5040 O O . LEU A 1 662 ? 32.302 -2.467 -48.357 1.00 90.62 662 LEU A O 1
ATOM 5044 N N . ASP A 1 663 ? 34.320 -2.144 -49.310 1.00 89.19 663 ASP A N 1
ATOM 5045 C CA . ASP A 1 663 ? 34.725 -1.032 -48.445 1.00 89.19 663 ASP A CA 1
ATOM 5046 C C . ASP A 1 663 ? 34.000 0.246 -48.878 1.00 89.19 663 ASP A C 1
ATOM 5048 O O . ASP A 1 663 ? 34.088 0.659 -50.036 1.00 89.19 663 ASP A O 1
ATOM 5052 N N . LEU A 1 664 ? 33.266 0.853 -47.949 1.00 87.06 664 LEU A N 1
ATOM 5053 C CA . LEU A 1 664 ? 32.507 2.071 -48.191 1.00 87.06 664 LEU A CA 1
ATOM 5054 C C . LEU A 1 664 ? 33.279 3.346 -47.846 1.00 87.06 664 LEU A C 1
ATOM 5056 O O . LEU A 1 664 ? 32.832 4.432 -48.214 1.00 87.06 664 LEU A O 1
ATOM 5060 N N . GLN A 1 665 ? 34.431 3.246 -47.178 1.00 83.19 665 GLN A N 1
ATOM 5061 C CA . GLN A 1 665 ? 35.195 4.418 -46.749 1.00 83.19 665 GLN A CA 1
ATOM 5062 C C . GLN A 1 665 ? 35.531 5.398 -47.892 1.00 83.19 665 GLN A C 1
ATOM 5064 O O . GLN A 1 665 ? 35.404 6.606 -47.673 1.00 83.19 665 GLN A O 1
ATOM 5069 N N . PRO A 1 666 ? 35.897 4.944 -49.113 1.00 83.81 666 PRO A N 1
ATOM 5070 C CA . PRO A 1 666 ? 36.167 5.842 -50.241 1.00 83.81 666 PRO A CA 1
ATOM 5071 C C . PRO A 1 666 ? 34.943 6.622 -50.739 1.00 83.81 666 PRO A C 1
ATOM 5073 O O . PRO A 1 666 ? 35.103 7.612 -51.446 1.00 83.81 666 PRO A O 1
ATOM 5076 N N . PHE A 1 667 ? 33.736 6.172 -50.393 1.00 82.75 667 PHE A N 1
ATOM 5077 C CA . PHE A 1 667 ? 32.474 6.711 -50.897 1.00 82.75 667 PHE A CA 1
ATOM 5078 C C . PHE A 1 667 ? 31.759 7.610 -49.879 1.00 82.75 667 PHE A C 1
ATOM 5080 O O . PHE A 1 667 ? 30.667 8.095 -50.166 1.00 82.75 667 PHE A O 1
ATOM 5087 N N . ALA A 1 668 ? 32.336 7.824 -48.691 1.00 79.69 668 ALA A N 1
ATOM 5088 C CA . ALA A 1 668 ? 31.734 8.631 -47.634 1.00 79.69 668 ALA A CA 1
ATOM 5089 C C . ALA A 1 668 ? 31.799 10.138 -47.956 1.00 79.69 668 ALA A C 1
ATOM 5091 O O . ALA A 1 668 ? 32.885 10.690 -48.127 1.00 79.69 668 ALA A O 1
ATOM 5092 N N . PHE A 1 669 ? 30.653 10.827 -47.962 1.00 74.62 669 PHE A N 1
ATOM 5093 C CA . PHE A 1 669 ? 30.585 12.284 -48.163 1.00 74.62 669 PHE A CA 1
ATOM 5094 C C . PHE A 1 669 ? 31.031 13.085 -46.931 1.00 74.62 669 PHE A C 1
ATOM 5096 O O . PHE A 1 669 ? 31.525 14.204 -47.055 1.00 74.62 669 PHE A O 1
ATOM 5103 N N . SER A 1 670 ? 30.864 12.518 -45.733 1.00 66.31 670 SER A N 1
ATOM 5104 C CA . SER A 1 670 ? 31.324 13.086 -44.462 1.00 66.31 670 SER A CA 1
ATOM 5105 C C . SER A 1 670 ? 31.571 11.967 -43.452 1.00 66.31 670 SER A C 1
ATOM 5107 O O . SER A 1 670 ? 30.770 11.043 -43.347 1.00 66.31 670 SER A O 1
ATOM 5109 N N . GLN A 1 671 ? 32.672 12.048 -42.698 1.00 62.75 671 GLN A N 1
ATOM 5110 C CA . GLN A 1 671 ? 33.036 11.066 -41.662 1.00 62.75 671 GLN A CA 1
ATOM 5111 C C . GLN A 1 671 ? 32.643 11.503 -40.238 1.00 62.75 671 GLN A C 1
ATOM 5113 O O . GLN A 1 671 ? 32.877 10.763 -39.289 1.00 62.75 671 GLN A O 1
ATOM 5118 N N . ALA A 1 672 ? 32.063 12.699 -40.074 1.00 63.03 672 ALA A N 1
ATOM 5119 C CA . ALA A 1 672 ? 31.815 13.310 -38.761 1.00 63.03 672 ALA A CA 1
ATOM 5120 C C . ALA A 1 672 ? 30.404 13.917 -38.619 1.00 63.03 672 ALA A C 1
ATOM 5122 O O . ALA A 1 672 ? 30.191 14.811 -37.804 1.00 63.03 672 ALA A O 1
ATOM 5123 N N . GLY A 1 673 ? 29.446 13.472 -39.438 1.00 64.81 673 GLY A N 1
ATOM 5124 C CA . GLY A 1 673 ? 28.061 13.949 -39.425 1.00 64.81 673 GLY A CA 1
ATOM 5125 C C . GLY A 1 673 ? 27.057 12.808 -39.279 1.00 64.81 673 GLY A C 1
ATOM 5126 O O . GLY A 1 673 ? 27.332 11.677 -39.674 1.00 64.81 673 GLY A O 1
ATOM 5127 N N . THR A 1 674 ? 25.891 13.117 -38.712 1.00 71.94 674 THR A N 1
ATOM 5128 C CA . THR A 1 674 ? 24.716 12.238 -38.722 1.00 71.94 674 THR A CA 1
ATOM 5129 C C . THR A 1 674 ? 23.579 12.951 -39.479 1.00 71.94 674 THR A C 1
ATOM 5131 O O . THR A 1 674 ? 23.320 14.121 -39.181 1.00 71.94 674 THR A O 1
ATOM 5134 N N . PRO A 1 675 ? 22.926 12.305 -40.465 1.00 76.81 675 PRO A N 1
ATOM 5135 C CA . PRO A 1 675 ? 23.247 10.973 -40.972 1.00 76.81 675 PRO A CA 1
ATOM 5136 C C . PRO A 1 675 ? 24.588 10.947 -41.728 1.00 76.81 675 PRO A C 1
ATOM 5138 O O . PRO A 1 675 ? 25.004 11.934 -42.329 1.00 76.81 675 PRO A O 1
ATOM 5141 N N . MET A 1 676 ? 25.271 9.806 -41.676 1.00 81.94 676 MET A N 1
ATOM 5142 C CA . MET A 1 676 ? 26.455 9.526 -42.481 1.00 81.94 676 MET A CA 1
ATOM 5143 C C . MET A 1 676 ? 26.020 9.031 -43.858 1.00 81.94 676 MET A C 1
ATOM 5145 O O . MET A 1 676 ? 25.170 8.150 -43.956 1.00 81.94 676 MET A O 1
ATOM 5149 N N . GLU A 1 677 ? 26.600 9.579 -44.921 1.00 83.62 677 GLU A N 1
ATOM 5150 C CA . GLU A 1 677 ? 26.140 9.341 -46.290 1.00 83.62 677 GLU A CA 1
ATOM 5151 C C . GLU A 1 677 ? 27.255 8.769 -47.167 1.00 83.62 677 GLU A C 1
ATOM 5153 O O . GLU A 1 677 ? 28.391 9.249 -47.131 1.00 83.62 677 GLU A O 1
ATOM 5158 N N . PHE A 1 678 ? 26.909 7.768 -47.980 1.00 82.44 678 PHE A N 1
ATOM 5159 C CA . PHE A 1 678 ? 27.788 7.130 -48.956 1.00 82.44 678 PHE A CA 1
ATOM 5160 C C . PHE A 1 678 ? 27.194 7.230 -50.365 1.00 82.44 678 PHE A C 1
ATOM 5162 O O . PHE A 1 678 ? 26.058 6.809 -50.609 1.00 82.44 678 PHE A O 1
ATOM 5169 N N . GLY A 1 679 ? 27.976 7.771 -51.297 1.00 78.19 679 GLY A N 1
ATOM 5170 C CA . GLY A 1 679 ? 27.555 8.049 -52.670 1.00 78.19 679 GLY A CA 1
ATOM 5171 C C . GLY A 1 679 ? 27.997 6.996 -53.671 1.00 78.19 679 GLY A C 1
ATOM 5172 O O . GLY A 1 679 ? 29.038 7.157 -54.306 1.00 78.19 679 GLY A O 1
ATOM 5173 N N . LEU A 1 680 ? 27.185 5.957 -53.872 1.00 80.06 680 LEU A N 1
ATOM 5174 C CA . LEU A 1 680 ? 27.336 5.024 -54.996 1.00 80.06 680 LEU A CA 1
ATOM 5175 C C . LEU A 1 680 ? 26.495 5.521 -56.186 1.00 80.06 680 LEU A C 1
ATOM 5177 O O . LEU A 1 680 ? 25.495 4.904 -56.549 1.00 80.06 680 LEU A O 1
ATOM 5181 N N . SER A 1 681 ? 26.868 6.680 -56.737 1.00 73.81 681 SER A N 1
ATOM 5182 C CA . SER A 1 681 ? 26.113 7.405 -57.772 1.00 73.81 681 SER A CA 1
ATOM 5183 C C . SER A 1 681 ? 26.951 7.671 -59.024 1.00 73.81 681 SER A C 1
ATOM 5185 O O . SER A 1 681 ? 28.183 7.663 -58.987 1.00 73.81 681 SER A O 1
ATOM 5187 N N . ASP A 1 682 ? 26.273 7.939 -60.141 1.00 76.81 682 ASP A N 1
ATOM 5188 C CA . ASP A 1 682 ? 26.914 8.368 -61.384 1.00 76.81 682 ASP A CA 1
ATOM 5189 C C . ASP A 1 682 ? 27.108 9.891 -61.406 1.00 76.81 682 ASP A C 1
ATOM 5191 O O . ASP A 1 682 ? 26.155 10.644 -61.608 1.00 76.81 682 ASP A O 1
ATOM 5195 N N . PHE A 1 683 ? 28.350 10.346 -61.229 1.00 70.81 683 PHE A N 1
ATOM 5196 C CA . PHE A 1 683 ? 28.703 11.769 -61.286 1.00 70.81 683 PHE A CA 1
ATOM 5197 C C . PHE A 1 683 ? 29.163 12.227 -62.675 1.00 70.81 683 PHE A C 1
ATOM 5199 O O . PHE A 1 683 ? 29.598 13.370 -62.828 1.00 70.81 683 PHE A O 1
ATOM 5206 N N . SER A 1 684 ? 29.086 11.376 -63.704 1.00 78.00 684 SER A N 1
ATOM 5207 C CA . SER A 1 684 ? 29.593 11.706 -65.045 1.00 78.00 684 SER A CA 1
ATOM 5208 C C . SER A 1 684 ? 28.927 12.947 -65.650 1.00 78.00 684 SER A C 1
ATOM 5210 O O . SER A 1 684 ? 29.599 13.765 -66.280 1.00 78.00 684 SER A O 1
ATOM 5212 N N . ASN A 1 685 ? 27.635 13.156 -65.376 1.00 74.00 685 ASN A N 1
ATOM 5213 C CA . ASN A 1 685 ? 26.882 14.337 -65.816 1.00 74.00 685 ASN A CA 1
ATOM 5214 C C . ASN A 1 685 ? 27.303 15.641 -65.112 1.00 74.00 685 ASN A C 1
ATOM 5216 O O . ASN A 1 685 ? 27.006 16.727 -65.606 1.00 74.00 685 ASN A O 1
ATOM 5220 N N . GLU A 1 686 ? 28.013 15.542 -63.988 1.00 74.62 686 GLU A N 1
ATOM 5221 C CA . GLU A 1 686 ? 28.544 16.669 -63.210 1.00 74.62 686 GLU A CA 1
ATOM 5222 C C . GLU A 1 686 ? 30.062 16.853 -63.421 1.00 74.62 686 GLU A C 1
ATOM 5224 O O . GLU A 1 686 ? 30.696 17.674 -62.761 1.00 74.62 686 GLU A O 1
ATOM 5229 N N . GLY A 1 687 ? 30.661 16.109 -64.363 1.00 71.88 687 GLY A N 1
ATOM 5230 C CA . GLY A 1 687 ? 32.101 16.131 -64.646 1.00 71.88 687 GLY A CA 1
ATOM 5231 C C . GLY A 1 687 ? 32.948 15.234 -63.734 1.00 71.88 687 GLY A C 1
ATOM 5232 O O . GLY A 1 687 ? 34.175 15.328 -63.769 1.00 71.88 687 GLY A O 1
ATOM 5233 N N . GLY A 1 688 ? 32.312 14.380 -62.926 1.00 74.12 688 GLY A N 1
ATOM 5234 C CA . GLY A 1 688 ? 32.952 13.396 -62.050 1.00 74.12 688 GLY A CA 1
ATOM 5235 C C . GLY A 1 688 ? 33.083 11.996 -62.665 1.00 74.12 688 GLY A C 1
ATOM 5236 O O . GLY A 1 688 ? 32.820 11.777 -63.847 1.00 74.12 688 GLY A O 1
ATOM 5237 N N . THR A 1 689 ? 33.504 11.031 -61.844 1.00 77.06 689 THR A N 1
ATOM 5238 C CA . THR A 1 689 ? 33.641 9.610 -62.222 1.00 77.06 689 THR A CA 1
ATOM 5239 C C . THR A 1 689 ? 32.377 8.834 -61.835 1.00 77.06 689 THR A C 1
ATOM 5241 O O . THR A 1 689 ? 31.768 9.146 -60.814 1.00 77.06 689 THR A O 1
ATOM 5244 N N . ASP A 1 690 ? 31.980 7.822 -62.615 1.00 79.94 690 ASP A N 1
ATOM 5245 C CA . ASP A 1 690 ? 30.892 6.909 -62.229 1.00 79.94 690 ASP A CA 1
ATOM 5246 C C . ASP A 1 690 ? 31.339 6.039 -61.044 1.00 79.94 690 ASP A C 1
ATOM 5248 O O . ASP A 1 690 ? 32.281 5.252 -61.166 1.00 79.94 690 ASP A O 1
ATOM 5252 N N . CYS A 1 691 ? 30.682 6.210 -59.896 1.00 76.50 691 CYS A N 1
ATOM 5253 C CA . CYS A 1 691 ? 30.984 5.507 -58.650 1.00 76.50 691 CYS A CA 1
ATOM 5254 C C . CYS A 1 691 ? 29.978 4.384 -58.348 1.00 76.50 691 CYS A C 1
ATOM 5256 O O . CYS A 1 691 ? 30.022 3.806 -57.259 1.00 76.50 691 CYS A O 1
ATOM 5258 N N . ARG A 1 692 ? 29.054 4.070 -59.268 1.00 82.31 692 ARG A N 1
ATOM 5259 C CA . ARG A 1 692 ? 28.095 2.974 -59.072 1.00 82.31 692 ARG A CA 1
ATOM 5260 C C . ARG A 1 692 ? 28.822 1.640 -58.984 1.00 82.31 692 ARG A C 1
ATOM 5262 O O . ARG A 1 692 ? 29.687 1.314 -59.798 1.00 82.31 692 ARG A O 1
ATOM 5269 N N . GLN A 1 693 ? 28.421 0.828 -58.014 1.00 86.06 693 GLN A N 1
ATOM 5270 C CA . GLN A 1 693 ? 29.024 -0.479 -57.802 1.00 86.06 693 GLN A CA 1
ATOM 5271 C C . GLN A 1 693 ? 28.306 -1.545 -58.632 1.00 86.06 693 GLN A C 1
ATOM 5273 O O . GLN A 1 693 ? 27.087 -1.555 -58.728 1.00 86.06 693 GLN A O 1
ATOM 5278 N N . THR A 1 694 ? 29.050 -2.488 -59.204 1.00 87.25 694 THR A N 1
ATOM 5279 C CA . THR A 1 694 ? 28.466 -3.652 -59.885 1.00 87.25 694 THR A CA 1
ATOM 5280 C C . THR A 1 694 ? 28.462 -4.871 -58.958 1.00 87.25 694 THR A C 1
ATOM 5282 O O . THR A 1 694 ? 29.453 -5.121 -58.262 1.00 87.25 694 THR A O 1
ATOM 5285 N N . ILE A 1 695 ? 27.364 -5.629 -58.938 1.00 88.06 695 ILE A N 1
ATOM 5286 C CA . ILE A 1 695 ? 27.186 -6.849 -58.141 1.00 88.06 695 ILE A CA 1
ATOM 5287 C C . ILE A 1 695 ? 26.662 -8.005 -58.996 1.00 88.06 695 ILE A C 1
ATOM 5289 O O . ILE A 1 695 ? 25.831 -7.799 -59.866 1.00 88.06 695 ILE A O 1
ATOM 5293 N N . THR A 1 696 ? 27.074 -9.236 -58.712 1.00 87.62 696 THR A N 1
ATOM 5294 C CA . THR A 1 696 ? 26.439 -10.444 -59.259 1.00 87.62 696 THR A CA 1
ATOM 5295 C C . THR A 1 696 ? 25.732 -11.193 -58.118 1.00 87.62 696 THR A C 1
ATOM 5297 O O . THR A 1 696 ? 26.421 -11.634 -57.192 1.00 87.62 696 THR A O 1
ATOM 5300 N N . PRO A 1 697 ? 24.390 -11.342 -58.143 1.00 85.50 697 PRO A N 1
ATOM 5301 C CA . PRO A 1 697 ? 23.636 -12.065 -57.113 1.00 85.50 697 PRO A CA 1
ATOM 5302 C C . PRO A 1 697 ? 24.067 -13.537 -56.979 1.00 85.50 697 PRO A C 1
ATOM 5304 O O . PRO A 1 697 ? 24.490 -14.166 -57.949 1.00 85.50 697 PRO A O 1
ATOM 5307 N N . PHE A 1 698 ? 23.955 -14.093 -55.776 1.00 84.44 698 PHE A N 1
ATOM 5308 C CA . PHE A 1 698 ? 24.135 -15.513 -55.460 1.00 84.44 698 PHE A CA 1
ATOM 5309 C C . PHE A 1 698 ? 22.851 -16.319 -55.693 1.00 84.44 698 PHE A C 1
ATOM 5311 O O . PHE A 1 698 ? 22.923 -17.521 -55.954 1.00 84.44 698 PHE A O 1
ATOM 5318 N N . SER A 1 699 ? 21.683 -15.681 -55.582 1.00 82.00 699 SER A N 1
ATOM 5319 C CA . SER A 1 699 ? 20.380 -16.336 -55.695 1.00 82.00 699 SER A CA 1
ATOM 5320 C C . SER A 1 699 ? 19.298 -15.409 -56.268 1.00 82.00 699 SER A C 1
ATOM 5322 O O . SER A 1 699 ? 19.536 -14.237 -56.564 1.00 82.00 699 SER A O 1
ATOM 5324 N N . THR A 1 700 ? 18.075 -15.932 -56.411 1.00 82.56 700 THR A N 1
ATOM 5325 C CA . THR A 1 700 ? 16.899 -15.157 -56.847 1.00 82.56 700 THR A CA 1
ATOM 5326 C C . THR A 1 700 ? 16.473 -14.098 -55.825 1.00 82.56 700 THR A C 1
ATOM 5328 O O . THR A 1 700 ? 15.624 -13.265 -56.130 1.00 82.56 700 THR A O 1
ATOM 5331 N N . SER A 1 701 ? 17.012 -14.139 -54.601 1.00 85.38 701 SER A N 1
ATOM 5332 C CA . SER A 1 701 ? 16.773 -13.152 -53.551 1.00 85.38 701 SER A CA 1
ATOM 5333 C C . SER A 1 701 ? 17.931 -13.144 -52.549 1.00 85.38 701 SER A C 1
ATOM 5335 O O . SER A 1 701 ? 18.005 -14.019 -51.689 1.00 85.38 701 SER A O 1
ATOM 5337 N N . ASP A 1 702 ? 18.781 -12.122 -52.595 1.00 85.50 702 ASP A N 1
ATOM 5338 C CA . ASP A 1 702 ? 19.911 -11.938 -51.684 1.00 85.50 702 ASP A CA 1
ATOM 5339 C C . ASP A 1 702 ? 19.741 -10.732 -50.763 1.00 85.50 702 ASP A C 1
ATOM 5341 O O . ASP A 1 702 ? 19.002 -9.789 -51.048 1.00 85.50 702 ASP A O 1
ATOM 5345 N N . ILE A 1 703 ? 20.476 -10.758 -49.652 1.00 86.88 703 ILE A N 1
ATOM 5346 C CA . ILE A 1 703 ? 20.506 -9.691 -48.655 1.00 86.88 703 ILE A CA 1
ATOM 5347 C C . ILE A 1 703 ? 21.941 -9.173 -48.540 1.00 86.88 703 ILE A C 1
ATOM 5349 O O . ILE A 1 703 ? 22.881 -9.944 -48.330 1.00 86.88 703 ILE A O 1
ATOM 5353 N N . ILE A 1 704 ? 22.093 -7.856 -48.662 1.00 87.88 704 ILE A N 1
ATOM 5354 C CA . ILE A 1 704 ? 23.330 -7.124 -48.394 1.00 87.88 704 ILE A CA 1
ATOM 5355 C C . ILE A 1 704 ? 23.135 -6.318 -47.107 1.00 87.88 704 ILE A C 1
ATOM 5357 O O . ILE A 1 704 ? 22.167 -5.565 -46.967 1.00 87.88 704 ILE A O 1
ATOM 5361 N N . ARG A 1 705 ? 24.076 -6.452 -46.174 1.00 88.56 705 ARG A N 1
ATOM 5362 C CA . ARG A 1 705 ? 24.087 -5.767 -44.877 1.00 88.56 705 ARG A CA 1
ATOM 5363 C C . ARG A 1 705 ? 25.257 -4.803 -44.763 1.00 88.56 705 ARG A C 1
ATOM 5365 O O . ARG A 1 705 ? 26.288 -5.001 -45.398 1.00 88.56 705 ARG A O 1
ATOM 5372 N N . LEU A 1 706 ? 25.106 -3.787 -43.921 1.00 88.69 706 LEU A N 1
ATOM 5373 C CA . LEU A 1 706 ? 26.137 -2.795 -43.638 1.00 88.69 706 LEU A CA 1
ATOM 5374 C C . LEU A 1 706 ? 26.774 -3.070 -42.268 1.00 88.69 706 LEU A C 1
ATOM 5376 O O . LEU A 1 706 ? 26.083 -3.261 -41.271 1.00 88.69 706 LEU A O 1
ATOM 5380 N N . TYR A 1 707 ? 28.100 -3.080 -42.226 1.00 90.69 707 TYR A N 1
ATOM 5381 C CA . TYR A 1 707 ? 28.915 -3.281 -41.034 1.00 90.69 707 TYR A CA 1
ATOM 5382 C C . TYR A 1 707 ? 29.810 -2.068 -40.794 1.00 90.69 707 TYR A C 1
ATOM 5384 O O . TYR A 1 707 ? 30.218 -1.400 -41.745 1.00 90.69 707 TYR A O 1
ATOM 5392 N N . TYR A 1 708 ? 30.153 -1.813 -39.535 1.00 88.88 708 TYR A N 1
ATOM 5393 C CA . TYR A 1 708 ? 31.076 -0.751 -39.150 1.00 88.88 708 TYR A CA 1
ATOM 5394 C C . TYR A 1 708 ? 32.005 -1.162 -38.007 1.00 88.88 708 TYR A C 1
ATOM 5396 O O . TYR A 1 708 ? 31.693 -2.073 -37.244 1.00 88.88 708 TYR A O 1
ATOM 5404 N N . ALA A 1 709 ? 33.142 -0.481 -37.868 1.00 87.44 709 ALA A N 1
ATOM 5405 C CA . ALA A 1 709 ? 34.037 -0.631 -36.721 1.00 87.44 709 ALA A CA 1
ATOM 5406 C C . ALA A 1 709 ? 34.584 0.727 -36.259 1.00 87.44 709 ALA A C 1
ATOM 5408 O O . ALA A 1 709 ? 34.707 1.672 -37.043 1.00 87.44 709 ALA A O 1
ATOM 5409 N N . PHE A 1 710 ? 34.910 0.815 -34.971 1.00 82.62 710 PHE A N 1
ATOM 5410 C CA . PHE A 1 710 ? 35.455 2.020 -34.346 1.00 82.62 710 PHE A CA 1
ATOM 5411 C C . PHE A 1 710 ? 36.972 2.091 -34.477 1.00 82.62 710 PHE A C 1
ATOM 5413 O O . PHE A 1 710 ? 37.646 1.061 -34.463 1.00 82.62 710 PHE A O 1
ATOM 5420 N N . TYR A 1 711 ? 37.512 3.310 -34.502 1.00 74.69 711 TYR A N 1
ATOM 5421 C CA . TYR A 1 711 ? 38.956 3.543 -34.587 1.00 74.69 711 TYR A CA 1
ATOM 5422 C C . TYR A 1 711 ? 39.739 2.888 -33.439 1.00 74.69 711 TYR A C 1
ATOM 5424 O O . TYR A 1 711 ? 40.798 2.304 -33.654 1.00 74.69 711 TYR A O 1
ATOM 5432 N N . GLU A 1 712 ? 39.199 2.938 -32.220 1.00 70.50 712 GLU A N 1
ATOM 5433 C CA . GLU A 1 712 ? 39.841 2.371 -31.027 1.00 70.50 712 GLU A CA 1
ATOM 5434 C C . GLU A 1 712 ? 39.760 0.838 -30.961 1.00 70.50 712 GLU A C 1
ATOM 5436 O O . GLU A 1 712 ? 40.522 0.205 -30.230 1.00 70.50 712 GLU A O 1
ATOM 5441 N N . ASN A 1 713 ? 38.855 0.222 -31.729 1.00 75.69 713 ASN A N 1
ATOM 5442 C CA . ASN A 1 713 ? 38.708 -1.229 -31.789 1.00 75.69 713 ASN A CA 1
ATOM 5443 C C . ASN A 1 713 ? 38.318 -1.704 -33.202 1.00 75.69 713 ASN A C 1
ATOM 5445 O O . ASN A 1 713 ? 37.197 -2.176 -33.414 1.00 75.69 713 ASN A O 1
ATOM 5449 N N . PRO A 1 714 ? 39.245 -1.625 -34.174 1.00 76.94 714 PRO A N 1
ATOM 5450 C CA . PRO A 1 714 ? 38.954 -1.926 -35.576 1.00 76.94 714 PRO A CA 1
ATOM 5451 C C . PRO A 1 714 ? 38.693 -3.418 -35.833 1.00 76.94 714 PRO A C 1
ATOM 5453 O O . PRO A 1 714 ? 38.226 -3.784 -36.905 1.00 76.94 714 PRO A O 1
ATOM 5456 N N . GLN A 1 715 ? 39.002 -4.286 -34.863 1.00 79.38 715 GLN A N 1
ATOM 5457 C CA . GLN A 1 715 ? 38.803 -5.736 -34.959 1.00 79.38 715 GLN A CA 1
ATOM 5458 C C . GLN A 1 715 ? 37.375 -6.166 -34.604 1.00 79.38 715 GLN A C 1
ATOM 5460 O O . GLN A 1 715 ? 36.973 -7.285 -34.921 1.00 79.38 715 GLN A O 1
ATOM 5465 N N . LYS A 1 716 ? 36.607 -5.305 -33.926 1.00 80.88 716 LYS A N 1
ATOM 5466 C CA . LYS A 1 716 ? 35.231 -5.597 -33.529 1.00 80.88 716 LYS A CA 1
ATOM 5467 C C . LYS A 1 716 ? 34.267 -4.904 -34.487 1.00 80.88 716 LYS A C 1
ATOM 5469 O O . LYS A 1 716 ? 34.040 -3.702 -34.387 1.00 80.88 716 LYS A O 1
ATOM 5474 N N . GLU A 1 717 ? 33.713 -5.685 -35.408 1.00 85.38 717 GLU A N 1
ATOM 5475 C CA . GLU A 1 717 ? 32.692 -5.225 -36.348 1.00 85.38 717 GLU A CA 1
ATOM 5476 C C . GLU A 1 717 ? 31.295 -5.262 -35.710 1.00 85.38 717 GLU A C 1
ATOM 5478 O O . GLU A 1 717 ? 30.938 -6.188 -34.977 1.00 85.38 717 GLU A O 1
ATOM 5483 N N . TYR A 1 718 ? 30.491 -4.256 -36.033 1.00 87.00 718 TYR A N 1
ATOM 5484 C CA . TYR A 1 718 ? 29.110 -4.086 -35.609 1.00 87.00 718 TYR A CA 1
ATOM 5485 C C . TYR A 1 718 ? 28.214 -4.065 -36.843 1.00 87.00 718 TYR A C 1
ATOM 5487 O O . TYR A 1 718 ? 28.550 -3.457 -37.855 1.00 87.00 718 TYR A O 1
ATOM 5495 N N . LEU A 1 719 ? 27.075 -4.746 -36.764 1.00 88.12 719 LEU A N 1
ATOM 5496 C CA . LEU A 1 719 ? 26.079 -4.790 -37.829 1.00 88.12 719 LEU A CA 1
ATOM 5497 C C . LEU A 1 719 ? 25.082 -3.637 -37.646 1.00 88.12 719 LEU A C 1
ATOM 5499 O O . LEU A 1 719 ? 24.528 -3.479 -36.557 1.00 88.12 719 LEU A O 1
ATOM 5503 N N . THR A 1 720 ? 24.821 -2.859 -38.698 1.00 87.00 720 THR A N 1
ATOM 5504 C CA . THR A 1 720 ? 23.763 -1.842 -38.669 1.00 87.00 720 THR A CA 1
ATOM 5505 C C . THR A 1 720 ? 22.379 -2.478 -38.793 1.00 87.00 720 THR A C 1
ATOM 5507 O O . THR A 1 720 ? 22.207 -3.586 -39.306 1.00 87.00 720 THR A O 1
ATOM 5510 N N . SER A 1 721 ? 21.357 -1.763 -38.326 1.00 85.38 721 SER A N 1
ATOM 5511 C CA . SER A 1 721 ? 19.971 -2.163 -38.578 1.00 85.38 721 SER A CA 1
ATOM 5512 C C . SER A 1 721 ? 19.527 -1.710 -39.972 1.00 85.38 721 SER A C 1
ATOM 5514 O O . SER A 1 721 ? 19.623 -0.527 -40.302 1.00 85.38 721 SER A O 1
ATOM 5516 N N . GLY A 1 722 ? 19.007 -2.649 -40.765 1.00 81.62 722 GLY A N 1
ATOM 5517 C CA . GLY A 1 722 ? 18.609 -2.442 -42.160 1.00 81.62 722 GLY A CA 1
ATOM 5518 C C . GLY A 1 722 ? 19.364 -3.364 -43.119 1.00 81.62 722 GLY A C 1
ATOM 5519 O O . GLY A 1 722 ? 20.327 -4.028 -42.740 1.00 81.62 722 GLY A O 1
ATOM 5520 N N . SER A 1 723 ? 18.891 -3.443 -44.360 1.00 84.50 723 SER A N 1
ATOM 5521 C CA . SER A 1 723 ? 19.538 -4.224 -45.415 1.00 84.50 723 SER A CA 1
ATOM 5522 C C . SER A 1 723 ? 19.056 -3.797 -46.795 1.00 84.50 723 SER A C 1
ATOM 5524 O O . SER A 1 723 ? 17.925 -3.332 -46.949 1.00 84.50 723 SER A O 1
ATOM 5526 N N . ILE A 1 724 ? 19.877 -4.053 -47.803 1.00 85.31 724 ILE A N 1
ATOM 5527 C CA . ILE A 1 724 ? 19.503 -3.986 -49.214 1.00 85.31 724 ILE A CA 1
ATOM 5528 C C . ILE A 1 724 ? 19.075 -5.393 -49.640 1.00 85.31 724 ILE A C 1
ATOM 5530 O O . ILE A 1 724 ? 19.789 -6.360 -49.383 1.00 85.31 724 ILE A O 1
ATOM 5534 N N . ILE A 1 725 ? 17.904 -5.515 -50.264 1.00 85.50 725 ILE A N 1
ATOM 5535 C CA . ILE A 1 725 ? 17.382 -6.784 -50.782 1.00 85.50 725 ILE A CA 1
ATOM 5536 C C . ILE A 1 725 ? 17.554 -6.767 -52.297 1.00 85.50 725 ILE A C 1
ATOM 5538 O O . ILE A 1 725 ? 17.088 -5.849 -52.959 1.00 85.50 725 ILE A O 1
ATOM 5542 N N . VAL A 1 726 ? 18.192 -7.778 -52.867 1.00 84.81 726 VAL A N 1
ATOM 5543 C CA . VAL A 1 726 ? 18.389 -7.903 -54.316 1.00 84.81 726 VAL A CA 1
ATOM 5544 C C . VAL A 1 726 ? 17.571 -9.092 -54.793 1.00 84.81 726 VAL A C 1
ATOM 5546 O O . VAL A 1 726 ? 17.852 -10.209 -54.386 1.00 84.81 726 VAL A O 1
ATOM 5549 N N . MET A 1 727 ? 16.547 -8.876 -55.613 1.00 86.06 727 MET A N 1
ATOM 5550 C CA . MET A 1 727 ? 15.553 -9.897 -55.957 1.00 86.06 727 MET A CA 1
ATOM 5551 C C . MET A 1 727 ? 15.307 -9.978 -57.468 1.00 86.06 727 MET A C 1
ATOM 5553 O O . MET A 1 727 ? 15.330 -8.977 -58.170 1.00 86.06 727 MET A O 1
ATOM 5557 N N . GLU A 1 728 ? 15.059 -11.173 -57.988 1.00 82.38 728 GLU A N 1
ATOM 5558 C CA . GLU A 1 728 ? 14.646 -11.378 -59.380 1.00 82.38 728 GLU A CA 1
ATOM 5559 C C . GLU A 1 728 ? 13.210 -10.856 -59.590 1.00 82.38 728 GLU A C 1
ATOM 5561 O O . GLU A 1 728 ? 12.344 -11.042 -58.732 1.00 82.38 728 GLU A O 1
ATOM 5566 N N . GLN A 1 729 ? 12.938 -10.189 -60.716 1.00 78.56 729 GLN A N 1
ATOM 5567 C CA . GLN A 1 729 ? 11.578 -9.787 -61.083 1.00 78.56 729 GLN A CA 1
ATOM 5568 C C . GLN A 1 729 ? 10.687 -11.029 -61.277 1.00 78.56 729 GLN A C 1
ATOM 5570 O O . GLN A 1 729 ? 11.139 -11.994 -61.898 1.00 78.56 729 GLN A O 1
ATOM 5575 N N . PRO A 1 730 ? 9.450 -11.017 -60.742 1.00 61.59 730 PRO A N 1
ATOM 5576 C CA . PRO A 1 730 ? 8.535 -12.155 -60.821 1.00 61.59 730 PRO A CA 1
ATOM 5577 C C . PRO A 1 730 ? 8.139 -12.540 -62.251 1.00 61.59 730 PRO A C 1
ATOM 5579 O O . PRO A 1 730 ? 7.992 -11.633 -63.104 1.00 61.59 730 PRO A O 1
#

Foldseek 3Di:
DDDDDDDDDDDDDDDDDDDDDDDDDPPDPDDDDDDDDQPQQEFEDLALKFFKFKWKCDPNDTHTQFTGDSRTTGGPHLVVPPDPFIKMKIQCPQAIARPQPRATQRAIWMATAGDSNHRTYTALLRSLLSLQCVVVPVDSVSSVVSQVLSQCCLQPQQQQVPDRLGDHCPDPCVLVNLLSRLLVCVLLVQDASNDNVSRVCSSVSSNQLSVVVVPDPSLVSSCVRPVVRDPGSNVSSVVCQLVSLLRSLVSHQHPPDDPVVRVVSSVVSSVVSSCSSVVRRDPDDDDDDDDDDDPDDDDDDDDDDDDDDDDDDDPDQDWDKDWAADDDPPDDPDDDDPDDDDDDDDDLVQKKFKAWEAAWWAKDPGDTDHHDPPDGPRVDVDIDGGGDMMTIGGPPPPADQQRKTKMKIARPVDRVRIDIDIDGNHDDDQQAWPAKDWQAPWQEFAWQDDDLWKDAAFTKTFQAWSNGKMKIATPDFDDDLVSLLLFKKKKKAAFPQKFKDAPNDTHRIDIQNDRFDDDRRITMGIDHRRIMMGGRHMDTWFKDKIKMFIAGPPPRDGSYIDIDIHTYGHPVQQQEFPAKAFPDPPLDAAADAPVQQLHKDWPQTKTWIFTAGNCRVRVPDPVPAPPRSHDWFWPWKKKFWPDDDDFRFAWQDPVRTHDRMDTQNVQWPDRRDPGTIGGQAQCVVVVDHRNIIIGNDPDQKIKMWMWTDIPVCRPDIDTHHHIHIYHYDD

Organism: NCBI:txid126333

Radius of gyration: 43.61 Å; Cα contacts (8 Å, |Δi|>4): 1412; chains: 1; bounding box: 105×70×157 Å